Protein AF-0000000085018039 (afdb_homodimer)

Structure (mmCIF, N/CA/C/O backbone):
data_AF-0000000085018039-model_v1
#
loop_
_entity.id
_entity.type
_entity.pdbx_description
1 polymer 'Methanogen marker protein 4'
#
loop_
_atom_site.group_PDB
_atom_site.id
_atom_site.type_symbol
_atom_site.label_atom_id
_atom_site.label_alt_id
_atom_site.label_comp_id
_atom_site.label_asym_id
_atom_site.label_entity_id
_atom_site.label_seq_id
_atom_site.pdbx_PDB_ins_code
_atom_site.Cartn_x
_atom_site.Cartn_y
_atom_site.Cartn_z
_atom_site.occupancy
_atom_site.B_iso_or_equiv
_atom_site.auth_seq_id
_atom_site.auth_comp_id
_atom_site.auth_asym_id
_atom_site.auth_atom_id
_atom_site.pdbx_PDB_model_num
ATOM 1 N N . MET A 1 1 ? 9.281 30.797 15.281 1 95.12 1 MET A N 1
ATOM 2 C CA . MET A 1 1 ? 9.75 29.75 16.188 1 95.12 1 MET A CA 1
ATOM 3 C C . MET A 1 1 ? 9.008 28.438 15.938 1 95.12 1 MET A C 1
ATOM 5 O O . MET A 1 1 ? 7.82 28.453 15.602 1 95.12 1 MET A O 1
ATOM 9 N N . ILE A 1 2 ? 9.703 27.281 16 1 97.25 2 ILE A N 1
ATOM 10 C CA . ILE A 1 2 ? 9.117 25.953 15.906 1 97.25 2 ILE A CA 1
ATOM 11 C C . ILE A 1 2 ? 9.094 25.297 17.281 1 97.25 2 ILE A C 1
ATOM 13 O O . ILE A 1 2 ? 10.078 25.359 18.031 1 97.25 2 ILE A O 1
ATOM 17 N N . ILE A 1 3 ? 7.973 24.719 17.641 1 98.06 3 ILE A N 1
ATOM 18 C CA . ILE A 1 3 ? 7.863 23.984 18.891 1 98.06 3 ILE A CA 1
ATOM 19 C C . ILE A 1 3 ? 7.867 22.484 18.625 1 98.06 3 ILE A C 1
ATOM 21 O O . ILE A 1 3 ? 7.117 22 17.766 1 98.06 3 ILE A O 1
ATOM 25 N N . ILE A 1 4 ? 8.711 21.703 19.297 1 97 4 ILE A N 1
ATOM 26 C CA . ILE A 1 4 ? 8.789 20.266 19.094 1 97 4 ILE A CA 1
ATOM 27 C C . ILE A 1 4 ? 8.57 19.531 20.422 1 97 4 ILE A C 1
ATOM 29 O O . ILE A 1 4 ? 9.227 19.859 21.422 1 97 4 ILE A O 1
ATOM 33 N N . GLY A 1 5 ? 7.672 18.609 20.406 1 96.5 5 GLY A N 1
ATOM 34 C CA . GLY A 1 5 ? 7.492 17.75 21.578 1 96.5 5 GLY A CA 1
ATOM 35 C C . GLY A 1 5 ? 8.586 16.719 21.734 1 96.5 5 GLY A C 1
ATOM 36 O O . GLY A 1 5 ? 9.055 16.141 20.75 1 96.5 5 GLY A O 1
ATOM 37 N N . TYR A 1 6 ? 8.953 16.484 22.953 1 94.12 6 TYR A N 1
ATOM 38 C CA . TYR A 1 6 ? 10.062 15.57 23.188 1 94.12 6 TYR A CA 1
ATOM 39 C C . TYR A 1 6 ? 9.852 14.789 24.484 1 94.12 6 TYR A C 1
ATOM 41 O O . TYR A 1 6 ? 9.617 15.375 25.547 1 94.12 6 TYR A O 1
ATOM 49 N N . ARG A 1 7 ? 9.883 13.484 24.328 1 90.19 7 ARG A N 1
ATOM 50 C CA . ARG A 1 7 ? 9.914 12.633 25.516 1 90.19 7 ARG A CA 1
ATOM 51 C C . ARG A 1 7 ? 10.805 11.414 25.297 1 90.19 7 ARG A C 1
ATOM 53 O O . ARG A 1 7 ? 10.312 10.289 25.188 1 90.19 7 ARG A O 1
ATOM 60 N N . GLY A 1 8 ? 12.125 11.539 25.266 1 82.44 8 GLY A N 1
ATOM 61 C CA . GLY A 1 8 ? 13.102 10.461 25.406 1 82.44 8 GLY A CA 1
ATOM 62 C C . GLY A 1 8 ? 13.648 9.984 24.062 1 82.44 8 GLY A C 1
ATOM 63 O O . GLY A 1 8 ? 14.492 9.094 24.016 1 82.44 8 GLY A O 1
ATOM 64 N N . ASN A 1 9 ? 13.297 10.383 22.922 1 84.62 9 ASN A N 1
ATOM 65 C CA . ASN A 1 9 ? 13.852 9.93 21.656 1 84.62 9 ASN A CA 1
ATOM 66 C C . ASN A 1 9 ? 15.008 10.82 21.203 1 84.62 9 ASN A C 1
ATOM 68 O O . ASN A 1 9 ? 14.805 11.977 20.844 1 84.62 9 ASN A O 1
ATOM 72 N N . GLU A 1 10 ? 16.188 10.195 21.125 1 90.94 10 GLU A N 1
ATOM 73 C CA . GLU A 1 10 ? 17.406 10.938 20.797 1 90.94 10 GLU A CA 1
ATOM 74 C C . GLU A 1 10 ? 17.328 11.516 19.391 1 90.94 10 GLU A C 1
ATOM 76 O O . GLU A 1 10 ? 17.953 12.531 19.094 1 90.94 10 GLU A O 1
ATOM 81 N N . GLU A 1 11 ? 16.531 10.953 18.578 1 92.06 11 GLU A N 1
ATOM 82 C CA . GLU A 1 11 ? 16.406 11.414 17.203 1 92.06 11 GLU A CA 1
ATOM 83 C C . GLU A 1 11 ? 15.766 12.805 17.141 1 92.06 11 GLU A C 1
ATOM 85 O O . GLU A 1 11 ? 16.078 13.602 16.266 1 92.06 11 GLU A O 1
ATOM 90 N N . VAL A 1 12 ? 14.914 13.078 18.078 1 93.75 12 VAL A N 1
ATOM 91 C CA . VAL A 1 12 ? 14.281 14.391 18.156 1 93.75 12 VAL A CA 1
ATOM 92 C C . VAL A 1 12 ? 15.32 15.453 18.516 1 93.75 12 VAL A C 1
ATOM 9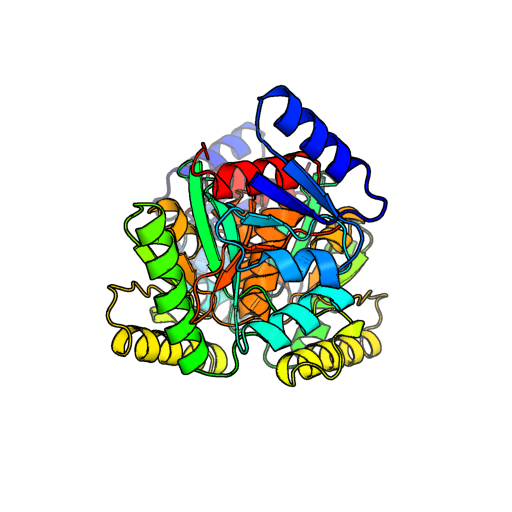4 O O . VAL A 1 12 ? 15.336 16.531 17.938 1 93.75 12 VAL A O 1
ATOM 97 N N . LEU A 1 13 ? 16.156 15.117 19.391 1 94.25 13 LEU A N 1
ATOM 98 C CA . LEU A 1 13 ? 17.188 16.047 19.828 1 94.25 13 LEU A CA 1
ATOM 99 C C . LEU A 1 13 ? 18.188 16.312 18.719 1 94.25 13 LEU A C 1
ATOM 101 O O . LEU A 1 13 ? 18.688 17.438 18.578 1 94.25 13 LEU A O 1
ATOM 105 N N . LYS A 1 14 ? 18.469 15.273 18.031 1 95.94 14 LYS A N 1
ATOM 106 C CA . LYS A 1 14 ? 19.344 15.445 16.875 1 95.94 14 LYS A CA 1
ATOM 107 C C . LYS A 1 14 ? 18.766 16.453 15.883 1 95.94 14 LYS A C 1
ATOM 109 O O . LYS A 1 14 ? 19.484 17.328 15.391 1 95.94 14 LYS A O 1
ATOM 114 N N . ALA A 1 15 ? 17.531 16.344 15.578 1 95.19 15 ALA A N 1
ATOM 115 C CA . ALA A 1 15 ? 16.859 17.297 14.695 1 95.19 15 ALA A CA 1
ATOM 116 C C . ALA A 1 15 ? 16.891 18.703 15.281 1 95.19 15 ALA A C 1
ATOM 118 O O . ALA A 1 15 ? 17.156 19.672 14.57 1 95.19 15 ALA A O 1
ATOM 119 N N . TYR A 1 16 ? 16.625 18.781 16.578 1 95.81 16 TYR A N 1
ATOM 120 C CA . TYR A 1 16 ? 16.625 20.047 17.297 1 95.81 16 TYR A CA 1
ATOM 121 C C . TYR A 1 16 ? 17.969 20.75 17.172 1 95.81 16 TYR A C 1
ATOM 123 O O . TYR A 1 16 ? 18.031 21.938 16.844 1 95.81 16 TYR A O 1
ATOM 131 N N . GLU A 1 17 ? 19 20.031 17.375 1 97 17 GLU A N 1
ATOM 132 C CA . GLU A 1 17 ? 20.359 20.578 17.312 1 97 17 GLU A CA 1
ATOM 133 C C . GLU A 1 17 ? 20.703 21.031 15.898 1 97 17 GLU A C 1
ATOM 135 O O . GLU A 1 17 ? 21.328 22.094 15.711 1 97 17 GLU A O 1
ATOM 140 N N . LYS A 1 18 ? 20.328 20.25 14.969 1 96.56 18 LYS A N 1
ATOM 141 C CA . LYS A 1 18 ? 20.594 20.609 13.578 1 96.56 18 LYS A CA 1
ATOM 142 C C . LYS A 1 18 ? 19.875 21.891 13.18 1 96.56 18 LYS A C 1
ATOM 144 O O . LYS A 1 18 ? 20.438 22.734 12.477 1 96.56 18 LYS A O 1
ATOM 149 N N . LEU A 1 19 ? 18.688 22.016 13.609 1 96.5 19 LEU A N 1
ATOM 150 C CA . LEU A 1 19 ? 17.906 23.219 13.312 1 96.5 19 LEU A CA 1
ATOM 151 C C . LEU A 1 19 ? 18.516 24.438 13.977 1 96.5 19 LEU A C 1
ATOM 153 O O . LEU A 1 19 ? 18.625 25.5 13.352 1 96.5 19 LEU A O 1
ATOM 157 N N . LYS A 1 20 ? 18.906 24.312 15.164 1 96.5 20 LYS A N 1
ATOM 158 C CA . LYS A 1 20 ? 19.547 25.391 15.891 1 96.5 20 LYS A CA 1
ATOM 159 C C . LYS A 1 20 ? 20.844 25.828 15.203 1 96.5 20 LYS A C 1
ATOM 161 O O . LYS A 1 20 ? 21.125 27.031 15.102 1 96.5 20 LYS A O 1
ATOM 166 N N . GLU A 1 21 ? 21.547 24.828 14.789 1 97.25 21 GLU A N 1
ATOM 167 C CA . GLU A 1 21 ? 22.797 25.109 14.078 1 97.25 21 GLU A CA 1
ATOM 168 C C . GLU A 1 21 ? 22.547 25.938 12.828 1 97.25 21 GLU A C 1
ATOM 170 O O . GLU A 1 21 ? 23.406 26.719 12.414 1 97.25 21 GLU A O 1
ATOM 175 N N . GLU A 1 22 ? 21.453 25.844 12.305 1 96.06 22 GLU A N 1
ATOM 176 C CA . GLU A 1 22 ? 21.094 26.562 11.086 1 96.06 22 GLU A CA 1
ATOM 177 C C . GLU A 1 22 ? 20.469 27.922 11.406 1 96.06 22 GLU A C 1
ATOM 179 O O . GLU A 1 22 ? 20.016 28.625 10.5 1 96.06 22 GLU A O 1
ATOM 184 N N . GLY A 1 23 ? 20.344 28.203 12.688 1 95.88 23 GLY A N 1
ATOM 185 C CA . GLY A 1 23 ? 19.844 29.5 13.102 1 95.88 23 GLY A CA 1
ATOM 186 C C . GLY A 1 23 ? 18.328 29.547 13.211 1 95.88 23 GLY A C 1
ATOM 187 O O . GLY A 1 23 ? 17.734 30.625 13.289 1 95.88 23 GLY A O 1
ATOM 188 N N . ILE A 1 24 ? 17.719 28.406 13.172 1 95.19 24 ILE A N 1
ATOM 189 C CA . ILE A 1 24 ? 16.266 28.344 13.297 1 95.19 24 ILE A CA 1
ATOM 190 C C . ILE A 1 24 ? 15.875 28.344 14.773 1 95.19 24 ILE A C 1
ATOM 192 O O . ILE A 1 24 ? 16.469 27.641 15.586 1 95.19 24 ILE A O 1
ATOM 196 N N . GLU A 1 25 ? 14.961 29.234 15.102 1 96.81 25 GLU A N 1
ATOM 197 C CA . GLU A 1 25 ? 14.453 29.281 16.469 1 96.81 25 GLU A CA 1
ATOM 198 C C . GLU A 1 25 ? 13.547 28.078 16.75 1 96.81 25 GLU A C 1
ATOM 200 O O . GLU A 1 25 ? 12.469 27.969 16.172 1 96.81 25 GLU A O 1
ATOM 205 N N . VAL A 1 26 ? 13.969 27.203 17.656 1 97.38 26 VAL A N 1
ATOM 206 C CA . VAL A 1 26 ? 13.227 25.984 17.984 1 97.38 26 VAL A CA 1
ATOM 207 C C . VAL A 1 26 ? 13.172 25.797 19.5 1 97.38 26 VAL A C 1
ATOM 209 O O . VAL A 1 26 ? 14.148 26.094 20.188 1 97.38 26 VAL A O 1
ATOM 212 N N . LYS A 1 27 ? 12.078 25.391 19.984 1 97.31 27 LYS A N 1
ATOM 213 C CA . LYS A 1 27 ? 11.867 25.125 21.406 1 97.31 27 LYS A CA 1
ATOM 214 C C . LYS A 1 27 ? 11.359 23.703 21.641 1 97.31 27 LYS A C 1
ATOM 216 O O . LYS A 1 27 ? 10.484 23.234 20.906 1 97.31 27 LYS A O 1
ATOM 221 N N . ILE A 1 28 ? 11.891 23.031 22.625 1 97 28 ILE A N 1
ATOM 222 C CA . ILE A 1 28 ? 11.461 21.688 23.016 1 97 28 ILE A CA 1
ATOM 223 C C . ILE A 1 28 ? 10.492 21.781 24.188 1 97 28 ILE A C 1
ATOM 225 O O . ILE A 1 28 ? 10.703 22.562 25.109 1 97 28 ILE A O 1
ATOM 229 N N . VAL A 1 29 ? 9.477 21.062 24.109 1 97.25 29 VAL A N 1
ATOM 230 C CA . VAL A 1 29 ? 8.531 20.969 25.203 1 97.25 29 VAL A CA 1
ATOM 231 C C . VAL A 1 29 ? 8.258 19.516 25.547 1 97.25 29 VAL A C 1
ATOM 233 O O . VAL A 1 29 ? 8.242 18.656 24.656 1 97.25 29 VAL A O 1
ATOM 236 N N . LYS A 1 30 ? 7.969 19.188 26.828 1 96.06 30 LYS A N 1
ATOM 237 C CA . LYS A 1 30 ? 7.824 17.797 27.25 1 96.06 30 LYS A CA 1
ATOM 238 C C . LYS A 1 30 ? 6.375 17.5 27.625 1 96.06 30 LYS A C 1
ATOM 240 O O . LYS A 1 30 ? 6.008 16.328 27.797 1 96.06 30 LYS A O 1
ATOM 245 N N . ASP A 1 31 ? 5.637 18.516 27.75 1 96.5 31 ASP A N 1
ATOM 246 C CA . ASP A 1 31 ? 4.254 18.359 28.188 1 96.5 31 ASP A CA 1
ATOM 247 C C . ASP A 1 31 ? 3.287 18.547 27.016 1 96.5 31 ASP A C 1
ATOM 249 O O . ASP A 1 31 ? 3.297 19.594 26.344 1 96.5 31 ASP A O 1
ATOM 253 N N . PRO A 1 32 ? 2.402 17.562 26.781 1 96.81 32 PRO A N 1
ATOM 254 C CA . PRO A 1 32 ? 1.424 17.672 25.703 1 96.81 32 PRO A CA 1
ATOM 255 C C . PRO A 1 32 ? 0.566 18.922 25.797 1 96.81 32 PRO A C 1
ATOM 257 O O . PRO A 1 32 ? 0.29 19.562 24.781 1 96.81 32 PRO A O 1
ATOM 260 N N . GLU A 1 33 ? 0.142 19.266 27 1 96.94 33 GLU A N 1
ATOM 261 C CA . GLU A 1 33 ? -0.678 20.469 27.188 1 96.94 33 GLU A CA 1
ATOM 262 C C . GLU A 1 33 ? 0.085 21.719 26.781 1 96.94 33 GLU A C 1
ATOM 264 O O . GLU A 1 33 ? -0.479 22.625 26.172 1 96.94 33 GLU A O 1
ATOM 269 N N . GLU A 1 34 ? 1.275 21.734 27.188 1 97.25 34 GLU A N 1
ATOM 270 C CA . GLU A 1 34 ? 2.102 22.875 26.797 1 97.25 34 GLU A CA 1
ATOM 271 C C . GLU A 1 34 ? 2.277 22.938 25.281 1 97.25 34 GLU A C 1
ATOM 273 O O . GLU A 1 34 ? 2.18 24 24.688 1 97.25 34 GLU A O 1
ATOM 278 N N . LEU A 1 35 ? 2.576 21.797 24.672 1 97.38 35 LEU A N 1
ATOM 279 C CA . LEU A 1 35 ? 2.727 21.734 23.219 1 97.38 35 LEU A CA 1
ATOM 280 C C . LEU A 1 35 ? 1.511 22.328 22.516 1 97.38 35 LEU A C 1
ATOM 282 O O . LEU A 1 35 ? 1.651 23.203 21.641 1 97.38 35 LEU A O 1
ATOM 286 N N . ILE A 1 36 ? 0.356 21.906 22.984 1 96.31 36 ILE A N 1
ATOM 287 C CA . ILE A 1 36 ? -0.902 22.266 22.344 1 96.31 36 ILE A CA 1
ATOM 288 C C . ILE A 1 36 ? -1.205 23.75 22.609 1 96.31 36 ILE A C 1
ATOM 290 O O . ILE A 1 36 ? -1.873 24.406 21.797 1 96.31 36 ILE A O 1
ATOM 294 N N . SER A 1 37 ? -0.701 24.281 23.688 1 96.12 37 SER A N 1
ATOM 295 C CA . SER A 1 37 ? -0.934 25.688 24.031 1 96.12 37 SER A CA 1
ATOM 296 C C . SER A 1 37 ? -0.316 26.609 23 1 96.12 37 SER A C 1
ATOM 298 O O . SER A 1 37 ? -0.691 27.781 22.906 1 96.12 37 SER A O 1
ATOM 300 N N . TYR A 1 38 ? 0.601 26.078 22.156 1 96.44 38 TYR A N 1
ATOM 301 C CA . TYR A 1 38 ? 1.286 26.906 21.172 1 96.44 38 TYR A CA 1
ATOM 302 C C . TYR A 1 38 ? 0.581 26.828 19.812 1 96.44 38 TYR A C 1
ATOM 304 O O . TYR A 1 38 ? 0.963 27.531 18.875 1 96.44 38 TYR A O 1
ATOM 312 N N . LEU A 1 39 ? -0.392 26.078 19.719 1 93.94 39 LEU A N 1
ATOM 313 C CA . LEU A 1 39 ? -1.03 25.766 18.453 1 93.94 39 LEU A CA 1
ATOM 314 C C . LEU A 1 39 ? -1.514 27.031 17.75 1 93.94 39 LEU A C 1
ATOM 316 O O . LEU A 1 39 ? -1.434 27.141 16.531 1 93.94 39 LEU A O 1
ATOM 320 N N . PHE A 1 40 ? -1.983 28.016 18.547 1 91.56 40 PHE A N 1
ATOM 321 C CA . PHE A 1 40 ? -2.568 29.203 17.953 1 91.56 40 PHE A CA 1
ATOM 322 C C . PHE A 1 40 ? -1.733 30.438 18.281 1 91.56 40 PHE A C 1
ATOM 324 O O . PHE A 1 40 ? -2.205 31.578 18.156 1 91.56 40 PHE A O 1
ATOM 331 N N . ASP A 1 41 ? -0.604 30.141 18.766 1 93.75 41 ASP A N 1
ATOM 332 C CA . ASP A 1 41 ? 0.312 31.234 19.062 1 93.75 41 ASP A CA 1
ATOM 333 C C . ASP A 1 41 ? 0.845 31.859 17.766 1 93.75 41 ASP A C 1
ATOM 335 O O . ASP A 1 41 ? 1.521 31.188 16.984 1 93.75 41 ASP A O 1
ATOM 339 N N . LYS A 1 42 ? 0.652 33.125 17.594 1 91.31 42 LYS A N 1
ATOM 340 C CA . LYS A 1 42 ? 0.998 33.812 16.359 1 91.31 42 LYS A CA 1
ATOM 341 C C . LYS A 1 42 ? 2.512 33.906 16.188 1 91.31 42 LYS A C 1
ATOM 343 O O . LYS A 1 42 ? 3.002 34.188 15.086 1 91.31 42 LYS A O 1
ATOM 348 N N . ASP A 1 43 ? 3.242 33.812 17.234 1 93.81 43 ASP A N 1
ATOM 349 C CA . ASP A 1 43 ? 4.699 33.906 17.188 1 93.81 43 ASP A CA 1
ATOM 350 C C . ASP A 1 43 ? 5.324 32.531 16.859 1 93.81 43 ASP A C 1
ATOM 352 O O . ASP A 1 43 ? 6.539 32.438 16.688 1 93.81 43 ASP A O 1
ATOM 356 N N . VAL A 1 44 ? 4.48 31.562 16.781 1 96.31 44 VAL A N 1
ATOM 357 C CA . VAL A 1 44 ? 4.941 30.203 16.5 1 96.31 44 VAL A CA 1
ATOM 358 C C . VAL A 1 44 ? 4.613 29.844 15.062 1 96.31 44 VAL A C 1
ATOM 360 O O . VAL A 1 44 ? 3.463 29.953 14.633 1 96.31 44 VAL A O 1
ATOM 363 N N . LYS A 1 45 ? 5.633 29.406 14.32 1 94.19 45 LYS A N 1
ATOM 364 C CA . LYS A 1 45 ? 5.469 29.062 12.906 1 94.19 45 LYS A CA 1
ATOM 365 C C . LYS A 1 45 ? 4.836 27.672 12.758 1 94.19 45 LYS A C 1
ATOM 367 O O . LYS A 1 45 ? 4.195 27.391 11.742 1 94.19 45 LYS A O 1
ATOM 372 N N . GLY A 1 46 ? 5.062 26.828 13.797 1 95.94 46 GLY A N 1
ATOM 373 C CA . GLY A 1 46 ? 4.469 25.516 13.742 1 95.94 46 GLY A CA 1
ATOM 374 C C . GLY A 1 46 ? 4.781 24.656 14.961 1 95.94 46 GLY A C 1
ATOM 375 O O . GLY A 1 46 ? 5.68 24.984 15.734 1 95.94 46 GLY A O 1
ATOM 376 N N . VAL A 1 47 ? 3.979 23.688 15.109 1 97 47 VAL A N 1
ATOM 377 C CA . VAL A 1 47 ? 4.086 22.75 16.234 1 97 47 VAL A CA 1
ATOM 378 C C . VAL A 1 47 ? 4.273 21.328 15.695 1 97 47 VAL A C 1
ATOM 380 O O . VAL A 1 47 ? 3.586 20.922 14.766 1 97 47 VAL A O 1
ATOM 383 N N . ILE A 1 48 ? 5.238 20.594 16.203 1 96.75 48 ILE A N 1
ATOM 384 C CA . ILE A 1 48 ? 5.535 19.219 15.836 1 96.75 48 ILE A CA 1
ATOM 385 C C . ILE A 1 48 ? 5.379 18.312 17.062 1 96.75 48 ILE A C 1
ATOM 387 O O . ILE A 1 48 ? 5.926 18.594 18.125 1 96.75 48 ILE A O 1
ATOM 391 N N . ARG A 1 49 ? 4.637 17.25 16.891 1 95.25 49 ARG A N 1
ATOM 392 C CA . ARG A 1 49 ? 4.387 16.375 18.031 1 95.25 49 ARG A CA 1
ATOM 393 C C . ARG A 1 49 ? 5.691 15.859 18.625 1 95.25 49 ARG A C 1
ATOM 395 O O . ARG A 1 49 ? 5.824 15.734 19.844 1 95.25 49 ARG A O 1
ATOM 402 N N . GLY A 1 50 ? 6.66 15.508 17.672 1 93.31 50 GLY A N 1
ATOM 403 C CA . GLY A 1 50 ? 7.91 14.906 18.109 1 93.31 50 GLY A CA 1
ATOM 404 C C . GLY A 1 50 ? 7.727 13.508 18.688 1 93.31 50 GLY A C 1
ATOM 405 O O . GLY A 1 50 ? 7.105 12.656 18.047 1 93.31 50 GLY A O 1
ATOM 406 N N . SER A 1 51 ? 8.273 13.266 19.859 1 92.06 51 SER A N 1
ATOM 407 C CA . SER A 1 51 ? 8.227 11.922 20.422 1 92.06 51 SER A CA 1
ATOM 408 C C . SER A 1 51 ? 7.184 11.844 21.547 1 92.06 51 SER A C 1
ATOM 410 O O . SER A 1 51 ? 7.172 10.883 22.312 1 92.06 51 SER A O 1
ATOM 412 N N . LEU A 1 52 ? 6.34 12.891 21.656 1 93.81 52 LEU A N 1
ATOM 413 C CA . LEU A 1 52 ? 5.25 12.805 22.625 1 93.81 52 LEU A CA 1
ATOM 414 C C . LEU A 1 52 ? 4.234 11.75 22.203 1 93.81 52 LEU A C 1
ATOM 416 O O . LEU A 1 52 ? 3.992 11.555 21.016 1 93.81 52 LEU A O 1
ATOM 420 N N . PRO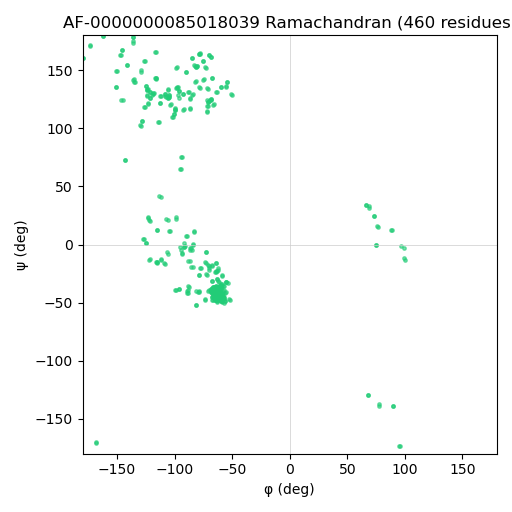 A 1 53 ? 3.662 11.031 23.109 1 89.31 53 PRO A N 1
ATOM 421 C CA . PRO A 1 53 ? 2.703 9.984 22.75 1 89.31 53 PRO A CA 1
ATOM 422 C C . PRO A 1 53 ? 1.451 10.531 22.078 1 89.31 53 PRO A C 1
ATOM 424 O O . PRO A 1 53 ? 0.824 11.461 22.594 1 89.31 53 PRO A O 1
ATOM 427 N N . SER A 1 54 ? 1.115 9.906 20.969 1 88.56 54 SER A N 1
ATOM 428 C CA . SER A 1 54 ? -0.088 10.297 20.234 1 88.56 54 SER A CA 1
ATOM 429 C C . SER A 1 54 ? -1.332 10.156 21.109 1 88.56 54 SER A C 1
ATOM 431 O O . SER A 1 54 ? -2.275 10.938 20.984 1 88.56 54 SER A O 1
ATOM 433 N N . SER A 1 55 ? -1.363 9.203 21.969 1 86.75 55 SER A N 1
ATOM 434 C CA . SER A 1 55 ? -2.502 8.906 22.844 1 86.75 55 SER A CA 1
ATOM 435 C C . SER A 1 55 ? -2.789 10.062 23.781 1 86.75 55 SER A C 1
ATOM 437 O O . SER A 1 55 ? -3.904 10.188 24.297 1 86.75 55 SER A O 1
ATOM 439 N N . GLU A 1 56 ? -1.798 10.898 24 1 92.5 56 GLU A N 1
ATOM 440 C CA . GLU A 1 56 ? -1.979 12.047 24.875 1 92.5 56 GLU A CA 1
ATOM 441 C C . GLU A 1 56 ? -2.254 13.32 24.062 1 92.5 56 GLU A C 1
ATOM 443 O O . GLU A 1 56 ? -3.074 14.148 24.469 1 92.5 56 GLU A O 1
ATOM 448 N N . VAL A 1 57 ? -1.579 13.453 22.969 1 94.31 57 VAL A N 1
ATOM 449 C CA . VAL A 1 57 ? -1.602 14.703 22.203 1 94.31 57 VAL A CA 1
ATOM 450 C C . VAL A 1 57 ? -2.885 14.781 21.391 1 94.31 57 VAL A C 1
ATOM 452 O O . VAL A 1 57 ? -3.545 15.82 21.359 1 94.31 57 VAL A O 1
ATOM 455 N N . ILE A 1 58 ? -3.318 13.695 20.797 1 90.62 58 ILE A N 1
ATOM 456 C CA . ILE A 1 58 ? -4.402 13.68 19.828 1 90.62 58 ILE A CA 1
ATOM 457 C C . ILE A 1 58 ? -5.715 14.062 20.5 1 90.62 58 ILE A C 1
ATOM 459 O O .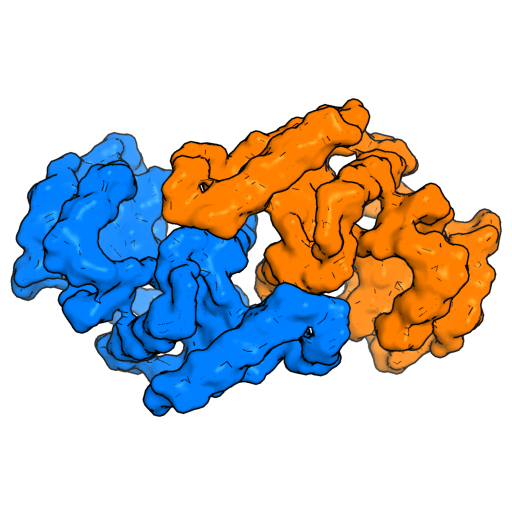 ILE A 1 58 ? -6.469 14.891 19.984 1 90.62 58 ILE A O 1
ATOM 463 N N . PRO A 1 59 ? -6.023 13.523 21.688 1 91.69 59 PRO A N 1
ATOM 464 C CA . PRO A 1 59 ? -7.25 13.945 22.375 1 91.69 59 PRO A CA 1
ATOM 465 C C . PRO A 1 59 ? -7.273 15.445 22.672 1 91.69 59 PRO A C 1
ATOM 467 O O . PRO A 1 59 ? -8.32 16.078 22.562 1 91.69 59 PRO A O 1
ATOM 470 N N . LEU A 1 60 ? -6.156 16.031 23.016 1 95.06 60 LEU A N 1
ATOM 471 C CA . LEU A 1 60 ? -6.07 17.453 23.281 1 95.06 60 LEU A CA 1
ATOM 472 C C . LEU A 1 60 ? -6.316 18.266 22 1 95.06 60 LEU A C 1
ATOM 474 O O . LEU A 1 60 ? -6.973 19.312 22.047 1 95.06 60 LEU A O 1
ATOM 478 N N . LEU A 1 61 ? -5.754 17.766 20.891 1 94.94 61 LEU A N 1
ATOM 479 C CA . LEU A 1 61 ? -5.98 18.406 19.594 1 94.94 61 LEU A CA 1
ATOM 480 C C . LEU A 1 61 ? -7.465 18.406 19.234 1 94.94 61 LEU A C 1
ATOM 482 O O . LEU A 1 61 ? -7.996 19.406 18.766 1 94.94 61 LEU A O 1
ATOM 486 N N . ARG A 1 62 ? -8.078 17.312 19.5 1 92.69 62 ARG A N 1
ATOM 487 C CA . ARG A 1 62 ? -9.492 17.188 19.188 1 92.69 62 ARG A CA 1
ATOM 488 C C . ARG A 1 62 ? -10.328 18.141 20.031 1 92.69 62 ARG A C 1
ATOM 490 O O . ARG A 1 62 ? -11.32 18.703 19.547 1 92.69 62 ARG A O 1
ATOM 497 N N . GLU A 1 63 ? -9.953 18.234 21.234 1 93.75 63 GLU A N 1
ATOM 498 C CA . GLU A 1 63 ? -10.641 19.172 22.125 1 93.75 63 GLU A CA 1
ATOM 499 C C . GLU A 1 63 ? -10.531 20.609 21.609 1 93.75 63 GLU A C 1
ATOM 501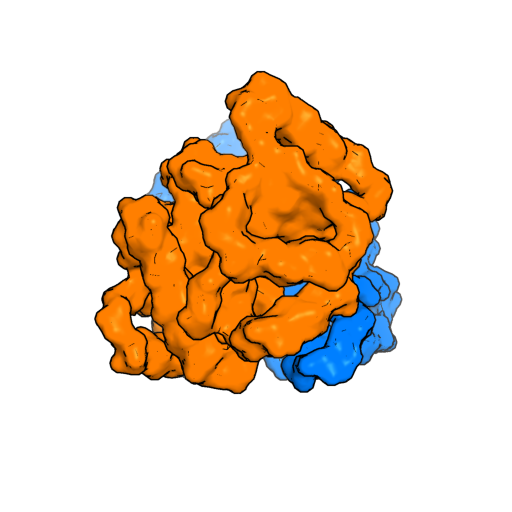 O O . GLU A 1 63 ? -11.484 21.375 21.719 1 93.75 63 GLU A O 1
ATOM 506 N N . ARG A 1 64 ? -9.43 20.891 21.047 1 92.44 64 ARG A N 1
ATOM 507 C CA . ARG A 1 64 ? -9.141 22.266 20.656 1 92.44 64 ARG A CA 1
ATOM 508 C C . ARG A 1 64 ? -9.664 22.547 19.25 1 92.44 64 ARG A C 1
ATOM 510 O O . ARG A 1 64 ? -10.125 23.656 18.969 1 92.44 64 ARG A O 1
ATOM 517 N N . LEU A 1 65 ? -9.609 21.562 18.328 1 93.88 65 LEU A N 1
ATOM 518 C CA . LEU A 1 65 ? -9.859 21.812 16.922 1 93.88 65 LEU A CA 1
ATOM 519 C C . LEU A 1 65 ? -11.195 21.203 16.484 1 93.88 65 LEU A C 1
ATOM 521 O O . LEU A 1 65 ? -11.742 21.562 15.445 1 93.88 65 LEU A O 1
ATOM 525 N N . GLY A 1 66 ? -11.68 20.328 17.312 1 93.5 66 GLY A N 1
ATOM 526 C CA . GLY A 1 66 ? -12.789 19.516 16.844 1 93.5 66 GLY A CA 1
ATOM 527 C C . GLY A 1 66 ? -12.352 18.391 15.914 1 93.5 66 GLY A C 1
ATOM 528 O O . GLY A 1 66 ? -11.375 17.703 16.188 1 93.5 66 GLY A O 1
ATOM 529 N N . LYS A 1 67 ? -13.148 18.25 14.883 1 93.38 67 LYS A N 1
ATOM 530 C CA . LYS A 1 67 ? -12.852 17.172 13.945 1 93.38 67 LYS A CA 1
ATOM 531 C C . LYS A 1 67 ? -11.727 17.562 13 1 93.38 67 LYS A C 1
ATOM 533 O O . LYS A 1 67 ? -11.695 18.688 12.492 1 93.38 67 LYS A O 1
ATOM 538 N N . PHE A 1 68 ? -10.828 16.672 12.805 1 96.19 68 PHE A N 1
ATOM 539 C CA . PHE A 1 68 ? -9.773 16.859 11.82 1 96.19 68 PHE A CA 1
ATOM 540 C C . PHE A 1 68 ? -9.359 15.539 11.203 1 96.19 68 PHE A C 1
ATOM 542 O O . PHE A 1 68 ? -9.773 14.477 11.664 1 96.19 68 PHE A O 1
ATOM 549 N N . TYR A 1 69 ? -8.703 15.641 10.125 1 96.69 69 TYR A N 1
ATOM 550 C CA . TYR A 1 69 ? -8.078 14.516 9.438 1 96.69 69 TYR A CA 1
ATOM 551 C C . TYR A 1 69 ? -6.562 14.68 9.391 1 96.69 69 TYR A C 1
ATOM 553 O O . TYR A 1 69 ? -6.035 15.734 9.758 1 96.69 69 TYR A O 1
ATOM 561 N N . ARG A 1 70 ? -5.945 13.641 9.086 1 95.75 70 ARG A N 1
ATOM 562 C CA . ARG A 1 70 ? -4.5 13.719 8.891 1 95.75 70 ARG A CA 1
ATOM 563 C C . ARG A 1 70 ? -4.117 13.398 7.453 1 95.75 70 ARG A C 1
ATOM 565 O O . ARG A 1 70 ? -4.746 12.555 6.809 1 95.75 70 ARG A O 1
ATOM 572 N N . ALA A 1 71 ? -3.168 14.07 6.957 1 97.75 71 ALA A N 1
ATOM 573 C CA . ALA A 1 71 ? -2.566 13.789 5.656 1 97.75 71 ALA A CA 1
ATOM 574 C C . ALA A 1 71 ? -1.055 13.617 5.777 1 97.75 71 ALA A C 1
ATOM 576 O O . ALA A 1 71 ? -0.351 14.531 6.215 1 97.75 71 ALA A O 1
ATOM 577 N N . SER A 1 72 ? -0.591 12.461 5.43 1 97.5 72 SER A N 1
ATOM 578 C CA . SER A 1 72 ? 0.851 12.234 5.402 1 97.5 72 SER A CA 1
ATOM 579 C C . SER A 1 72 ? 1.505 12.977 4.246 1 97.5 72 SER A C 1
ATOM 581 O O . SER A 1 72 ? 0.975 13 3.133 1 97.5 72 SER A O 1
ATOM 583 N N . ILE A 1 73 ? 2.586 13.633 4.527 1 97 73 ILE A N 1
ATOM 584 C CA . ILE A 1 73 ? 3.367 14.297 3.492 1 97 73 ILE A CA 1
ATOM 585 C C . ILE A 1 73 ? 4.562 13.43 3.107 1 97 73 ILE A C 1
ATOM 587 O O . ILE A 1 73 ? 5.438 13.164 3.936 1 97 73 ILE A O 1
ATOM 591 N N . LEU A 1 74 ? 4.594 12.984 1.844 1 97.06 74 LEU A N 1
ATOM 592 C CA . LEU A 1 74 ? 5.656 12.117 1.353 1 97.06 74 LEU A CA 1
ATOM 593 C C . LEU A 1 74 ? 6.301 12.703 0.1 1 97.06 74 LEU A C 1
ATOM 595 O O . LEU A 1 74 ? 5.699 13.531 -0.585 1 97.06 74 LEU A O 1
ATOM 599 N N . LYS A 1 75 ? 7.477 12.266 -0.123 1 96.69 75 LYS A N 1
ATOM 600 C CA . LYS A 1 75 ? 8.148 12.609 -1.372 1 96.69 75 LYS A CA 1
ATOM 601 C C . LYS A 1 75 ? 7.789 11.633 -2.482 1 96.69 75 LYS A C 1
ATOM 603 O O . LYS A 1 75 ? 7.867 10.414 -2.293 1 96.69 75 LYS A O 1
ATOM 608 N N . ASN A 1 76 ? 7.324 12.172 -3.549 1 98.25 76 ASN A N 1
ATOM 609 C CA . ASN A 1 76 ? 6.984 11.383 -4.727 1 98.25 76 ASN A CA 1
ATOM 610 C C . ASN A 1 76 ? 8.227 10.75 -5.352 1 98.25 76 ASN A C 1
ATOM 612 O O . ASN A 1 76 ? 9.156 11.461 -5.746 1 98.25 76 ASN A O 1
ATOM 616 N N . PRO A 1 77 ? 8.242 9.461 -5.434 1 98 77 PRO A N 1
ATOM 617 C CA . PRO A 1 77 ? 9.477 8.828 -5.906 1 98 77 PRO A CA 1
ATOM 618 C C . PRO A 1 77 ? 9.695 9.016 -7.402 1 98 77 PRO A C 1
ATOM 620 O O . PRO A 1 77 ? 10.805 8.797 -7.898 1 98 77 PRO A O 1
ATOM 623 N N . PHE A 1 78 ? 8.688 9.414 -8.164 1 98.12 78 PHE A N 1
ATOM 624 C CA . PHE A 1 78 ? 8.812 9.617 -9.602 1 98.12 78 PHE A CA 1
ATOM 625 C C . PHE A 1 78 ? 9.25 11.047 -9.906 1 98.12 78 PHE A C 1
ATOM 627 O O . PHE A 1 78 ? 10.062 11.273 -10.805 1 98.12 78 PHE A O 1
ATOM 634 N N . THR A 1 79 ? 8.719 12.086 -9.172 1 97.75 79 THR A N 1
ATOM 635 C CA . THR A 1 79 ? 8.891 13.477 -9.562 1 97.75 79 THR A CA 1
ATOM 636 C C . THR A 1 79 ? 9.719 14.234 -8.523 1 97.75 79 THR A C 1
ATOM 638 O O . THR A 1 79 ? 10.172 15.352 -8.773 1 97.75 79 THR A O 1
ATOM 641 N N . LYS A 1 80 ? 9.867 13.664 -7.352 1 96.25 80 LYS A N 1
ATOM 642 C CA . LYS A 1 80 ? 10.633 14.219 -6.234 1 96.25 80 LYS A CA 1
ATOM 643 C C . LYS A 1 80 ? 9.875 15.359 -5.566 1 96.25 80 LYS A C 1
ATOM 645 O O . LYS A 1 80 ? 10.344 15.922 -4.57 1 96.25 80 LYS A O 1
ATOM 650 N N . ASN A 1 81 ? 8.703 15.68 -6.07 1 97 81 ASN A N 1
ATOM 651 C CA . ASN A 1 81 ? 7.84 16.641 -5.398 1 97 81 ASN A CA 1
ATOM 652 C C . ASN A 1 81 ? 7.109 16.016 -4.219 1 97 81 ASN A C 1
ATOM 654 O O . ASN A 1 81 ? 7.086 14.789 -4.078 1 97 81 ASN A O 1
ATOM 658 N N . ILE A 1 82 ? 6.582 16.828 -3.373 1 96.62 82 ILE A N 1
ATOM 659 C CA . ILE A 1 82 ? 5.824 16.297 -2.246 1 96.62 82 ILE A CA 1
ATOM 660 C C . ILE A 1 82 ? 4.398 15.969 -2.688 1 96.62 82 ILE A C 1
ATOM 662 O O . ILE A 1 82 ? 3.889 16.562 -3.645 1 96.62 82 ILE A O 1
ATOM 666 N N . PHE A 1 83 ? 3.793 15.055 -2.016 1 98.5 83 PHE A N 1
ATOM 667 C CA . PHE A 1 83 ? 2.355 14.836 -2.143 1 98.5 83 PHE A CA 1
ATOM 668 C C . PHE A 1 83 ? 1.737 14.5 -0.791 1 98.5 83 PHE A C 1
ATOM 670 O O . PHE A 1 83 ? 2.436 14.07 0.129 1 98.5 83 PHE A O 1
ATOM 677 N N . LEU A 1 84 ? 0.451 14.789 -0.663 1 98.69 84 LEU A N 1
ATOM 678 C CA . LEU A 1 84 ? -0.359 14.461 0.505 1 98.69 84 LEU A CA 1
ATOM 679 C C . LEU A 1 84 ? -1.121 13.156 0.291 1 98.69 84 LEU A C 1
ATOM 681 O O . LEU A 1 84 ? -1.666 12.922 -0.79 1 98.69 84 LEU A O 1
ATOM 685 N N . LEU A 1 85 ? -1.055 12.297 1.248 1 98.94 85 LEU A N 1
ATOM 686 C CA . LEU A 1 85 ? -1.875 11.094 1.297 1 98.94 85 LEU A CA 1
ATOM 687 C C . LEU A 1 85 ? -2.871 11.156 2.451 1 98.94 85 LEU A C 1
ATOM 689 O O . LEU A 1 85 ? -2.477 11.336 3.605 1 98.94 85 LEU A O 1
ATOM 693 N N . SER A 1 86 ? -4.121 11.055 2.18 1 98.81 86 SER A N 1
ATOM 694 C CA . SER A 1 86 ? -5.172 11.078 3.191 1 98.81 86 SER A CA 1
ATOM 695 C C . SER A 1 86 ? -6.383 10.266 2.752 1 98.81 86 SER A C 1
ATOM 697 O O . SER A 1 86 ? -6.68 10.18 1.558 1 98.81 86 SER A O 1
ATOM 699 N N . PRO A 1 87 ? -7.16 9.641 3.662 1 98.25 87 PRO A N 1
ATOM 700 C CA . PRO A 1 87 ? -6.859 9.539 5.094 1 98.25 87 PRO A CA 1
ATOM 701 C C . PRO A 1 87 ? -5.762 8.523 5.395 1 98.25 87 PRO A C 1
ATOM 703 O O . PRO A 1 87 ? -5.484 7.645 4.57 1 98.25 87 PRO A O 1
ATOM 706 N N . VAL A 1 88 ? -5.145 8.703 6.555 1 96.75 88 VAL A N 1
ATOM 707 C CA . VAL A 1 88 ? -4.148 7.719 6.965 1 96.75 88 VAL A CA 1
ATOM 708 C C . VAL A 1 88 ? -4.539 7.113 8.312 1 96.75 88 VAL A C 1
ATOM 710 O O . VAL A 1 88 ? -3.982 6.094 8.727 1 96.75 88 VAL A O 1
ATOM 713 N N . GLY A 1 89 ? -5.473 7.703 8.977 1 94.06 89 GLY A N 1
ATOM 714 C CA . GLY A 1 89 ? -6.062 7.07 10.141 1 94.06 89 GLY A CA 1
ATOM 715 C C . GLY A 1 89 ? -7.137 6.059 9.789 1 94.06 89 GLY A C 1
ATOM 716 O O . GLY A 1 89 ? -7.996 6.324 8.945 1 94.06 89 GLY A O 1
ATOM 717 N N . ILE A 1 90 ? -7.195 4.98 10.445 1 95.75 90 ILE A N 1
ATOM 718 C CA . ILE A 1 90 ? -8.023 3.84 10.062 1 95.75 90 ILE A CA 1
ATOM 719 C C . ILE A 1 90 ? -9.492 4.18 10.258 1 95.75 90 ILE A C 1
ATOM 721 O O . ILE A 1 90 ? -10.375 3.545 9.664 1 95.75 90 ILE A O 1
ATOM 725 N N . ASP A 1 91 ? -9.797 5.188 11.039 1 93.75 91 ASP A N 1
ATOM 726 C CA . ASP A 1 91 ? -11.172 5.508 11.383 1 93.75 91 ASP A CA 1
ATOM 727 C C . ASP A 1 91 ? -11.531 6.93 10.961 1 93.75 91 ASP A C 1
ATOM 729 O O . ASP A 1 91 ? -12.492 7.512 11.469 1 93.75 91 ASP A O 1
ATOM 733 N N . GLU A 1 92 ? -10.812 7.531 10.047 1 93.81 92 GLU A N 1
ATOM 734 C CA . GLU A 1 92 ? -10.922 8.953 9.75 1 93.81 92 GLU A CA 1
ATOM 735 C C . GLU A 1 92 ? -12.023 9.219 8.727 1 93.81 92 GLU A C 1
ATOM 737 O O . GLU A 1 92 ? -12.438 10.367 8.539 1 93.81 92 GLU A O 1
ATOM 742 N N . VAL A 1 93 ? -12.508 8.172 8.055 1 95 93 VAL A N 1
ATOM 743 C CA . VAL A 1 93 ? -13.555 8.375 7.051 1 95 93 VAL A CA 1
ATOM 744 C C . VAL A 1 93 ? -14.766 7.516 7.395 1 95 93 VAL A C 1
ATOM 746 O O . VAL A 1 93 ? -14.672 6.285 7.449 1 95 93 VAL A O 1
ATOM 749 N N . LYS A 1 94 ? -15.891 8.117 7.578 1 91.19 94 LYS A N 1
ATOM 750 C CA . LYS A 1 94 ? -17.141 7.422 7.875 1 91.19 94 LYS A CA 1
ATOM 751 C C . LYS A 1 94 ? -18.156 7.613 6.75 1 91.19 94 LYS A C 1
ATOM 753 O O . LYS A 1 94 ? -19.141 6.883 6.672 1 91.19 94 LYS A O 1
ATOM 758 N N . GLY A 1 95 ? -17.938 8.531 5.891 1 91.56 95 GLY A N 1
ATOM 759 C CA . GLY A 1 95 ? -18.859 8.82 4.805 1 91.56 95 GLY A CA 1
ATOM 760 C C . GLY A 1 95 ? -18.281 9.75 3.758 1 91.56 95 GLY A C 1
ATOM 761 O O . GLY A 1 95 ? -17.094 10.102 3.812 1 91.56 95 GLY A O 1
ATOM 762 N N . LEU A 1 96 ? -19.141 10.164 2.887 1 96.5 96 LEU A N 1
ATOM 763 C CA . LEU A 1 96 ? -18.75 10.977 1.743 1 96.5 96 LEU A CA 1
ATOM 764 C C . LEU A 1 96 ? -18.234 12.344 2.195 1 96.5 96 LEU A C 1
ATOM 766 O O . LEU A 1 96 ? -17.297 12.883 1.612 1 96.5 96 LEU A O 1
ATOM 770 N N . GLU A 1 97 ? -18.891 12.82 3.236 1 97.31 97 GLU A N 1
ATOM 771 C CA . GLU A 1 97 ? -18.562 14.164 3.711 1 97.31 97 GLU A CA 1
ATOM 772 C C . GLU A 1 97 ? -17.109 14.242 4.184 1 97.31 97 GLU A C 1
ATOM 774 O O . GLU A 1 97 ? -16.453 15.273 4.004 1 97.31 97 GLU A O 1
ATOM 779 N N . ASP A 1 98 ? -16.656 13.219 4.785 1 98 98 ASP A N 1
ATOM 780 C CA . ASP A 1 98 ? -15.273 13.203 5.262 1 98 98 ASP A CA 1
ATOM 781 C C . ASP A 1 98 ? -14.297 13.328 4.098 1 98 98 ASP A C 1
ATOM 783 O O . ASP A 1 98 ? -13.305 14.055 4.191 1 98 98 ASP A O 1
ATOM 787 N N . LYS A 1 99 ? -14.555 12.656 2.988 1 98.44 99 LYS A N 1
ATOM 788 C CA . LYS A 1 99 ? -13.672 12.734 1.826 1 98.44 99 LYS A CA 1
ATOM 789 C C . LYS A 1 99 ? -13.727 14.125 1.193 1 98.44 99 LYS A C 1
ATOM 791 O O . LYS A 1 99 ? -12.703 14.641 0.732 1 98.44 99 LYS A O 1
ATOM 796 N N . ILE A 1 100 ? -14.914 14.68 1.174 1 98.62 100 ILE A N 1
ATOM 797 C CA . ILE A 1 100 ? -15.078 16.031 0.658 1 98.62 100 ILE A CA 1
ATOM 798 C C . ILE A 1 100 ? -14.258 17.016 1.494 1 98.62 100 ILE A C 1
ATOM 800 O O . ILE A 1 100 ? -13.547 17.859 0.95 1 98.62 100 ILE A O 1
ATOM 804 N N . ASN A 1 101 ? -14.336 16.875 2.781 1 98.19 101 ASN A N 1
ATOM 805 C CA . ASN A 1 101 ? -13.57 17.734 3.68 1 98.19 101 ASN A CA 1
ATOM 806 C C . ASN A 1 101 ? -12.07 17.547 3.498 1 98.19 101 ASN A C 1
ATOM 808 O O . ASN A 1 101 ? -11.312 18.516 3.486 1 98.19 101 ASN A O 1
ATOM 812 N N . ILE A 1 102 ? -11.633 16.328 3.355 1 98.56 102 ILE A N 1
ATOM 813 C CA . ILE A 1 102 ? -10.219 16.031 3.143 1 98.56 102 ILE A CA 1
ATOM 814 C C . ILE A 1 102 ? -9.727 16.75 1.889 1 98.56 102 ILE A C 1
ATOM 816 O O . ILE A 1 102 ? -8.656 17.359 1.896 1 98.56 102 ILE A O 1
ATOM 820 N N . ILE A 1 103 ? -10.531 16.672 0.84 1 98.75 103 ILE A N 1
ATOM 821 C CA . ILE A 1 103 ? -10.164 17.312 -0.416 1 98.75 103 ILE A CA 1
ATOM 822 C C . ILE A 1 103 ? -10.094 18.828 -0.217 1 98.75 103 ILE A C 1
ATOM 824 O O . ILE A 1 103 ? -9.094 19.469 -0.575 1 98.75 103 ILE A O 1
ATOM 828 N N . ASN A 1 104 ? -11.102 19.391 0.397 1 98.31 104 ASN A N 1
ATOM 829 C CA . ASN A 1 104 ? -11.164 20.844 0.573 1 98.31 104 ASN A CA 1
ATOM 830 C C . ASN A 1 104 ? -10.016 21.359 1.442 1 98.31 104 ASN A C 1
ATOM 832 O O . ASN A 1 104 ? -9.328 22.312 1.073 1 98.31 104 ASN A O 1
ATOM 836 N N . TYR A 1 105 ? -9.805 20.719 2.574 1 97.88 105 TYR A N 1
ATOM 837 C CA . TYR A 1 105 ? -8.773 21.156 3.506 1 97.88 105 TYR A CA 1
ATOM 838 C C . TYR A 1 105 ? -7.383 20.875 2.953 1 97.88 105 TYR A C 1
ATOM 840 O O . TYR A 1 105 ? -6.465 21.688 3.129 1 97.88 105 TYR A O 1
ATOM 848 N N . GLY A 1 106 ? -7.203 19.703 2.295 1 97.88 106 GLY A N 1
ATOM 849 C CA . GLY A 1 106 ? -5.922 19.391 1.688 1 97.88 106 GLY A CA 1
ATOM 850 C C . GLY A 1 106 ? -5.539 20.328 0.569 1 97.88 106 GLY A C 1
ATOM 851 O O . GLY A 1 106 ? -4.391 20.766 0.484 1 97.88 106 GLY A O 1
ATOM 852 N N . ALA A 1 107 ? -6.531 20.641 -0.278 1 98.25 107 ALA A N 1
ATOM 853 C CA . ALA A 1 107 ? -6.297 21.578 -1.37 1 98.25 107 ALA A CA 1
ATOM 854 C C . ALA A 1 107 ? -5.926 22.953 -0.835 1 98.25 107 ALA A C 1
ATOM 856 O O . ALA A 1 107 ? -4.988 23.594 -1.329 1 98.25 107 ALA A O 1
ATOM 857 N N . LYS A 1 108 ? -6.625 23.422 0.135 1 96.56 108 LYS A N 1
ATOM 858 C CA . LYS A 1 108 ? -6.34 24.719 0.746 1 96.56 108 LYS A CA 1
ATOM 859 C C . LYS A 1 108 ? -4.922 24.766 1.309 1 96.56 108 LYS A C 1
ATOM 861 O O . LYS A 1 108 ? -4.215 25.766 1.156 1 96.56 108 LYS A O 1
ATOM 866 N N . PHE A 1 109 ? -4.543 23.719 1.953 1 94.88 109 PHE A N 1
ATOM 867 C CA . PHE A 1 109 ? -3.193 23.641 2.498 1 94.88 109 PHE A CA 1
ATOM 868 C C . PHE A 1 109 ? -2.154 23.781 1.396 1 94.88 109 PHE A C 1
ATOM 870 O O . PHE A 1 109 ? -1.189 24.547 1.545 1 94.88 109 PHE A O 1
ATOM 877 N N . LEU A 1 110 ? -2.324 23 0.316 1 96.06 110 LEU A N 1
ATOM 878 C CA . LEU A 1 110 ? -1.393 23.078 -0.804 1 96.06 110 LEU A CA 1
ATOM 879 C C . LEU A 1 110 ? -1.338 24.5 -1.37 1 96.06 110 LEU A C 1
ATOM 881 O O . LEU A 1 110 ? -0.256 25.016 -1.665 1 96.06 110 LEU A O 1
ATOM 885 N N . GLU A 1 111 ? -2.471 25.125 -1.493 1 95.81 111 GLU A N 1
ATOM 886 C CA . GLU A 1 111 ? -2.533 26.484 -1.994 1 95.81 111 GLU A CA 1
ATOM 887 C C . GLU A 1 111 ? -1.76 27.438 -1.089 1 95.81 111 GLU A C 1
ATOM 889 O O . GLU A 1 111 ? -1.1 28.359 -1.571 1 95.81 111 GLU A O 1
ATOM 894 N N . GLU A 1 112 ? -1.865 27.219 0.184 1 91.62 112 GLU A N 1
ATOM 895 C CA . GLU A 1 112 ? -1.139 28.047 1.145 1 91.62 112 GLU A CA 1
ATOM 896 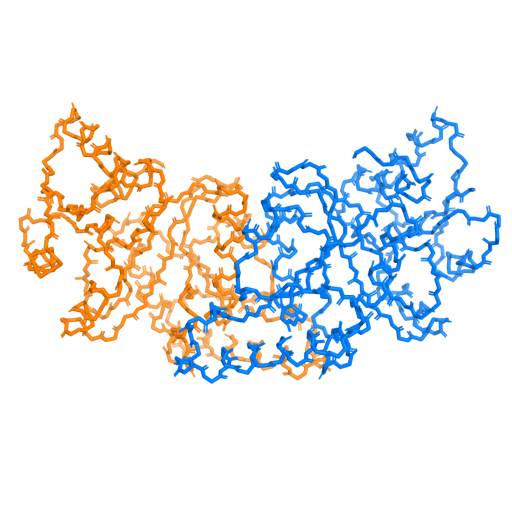C C . GLU A 1 112 ? 0.37 27.906 0.962 1 91.62 112 GLU A C 1
ATOM 898 O O . GLU A 1 112 ? 1.126 28.828 1.274 1 91.62 112 GLU A O 1
ATOM 903 N N . LEU A 1 113 ? 0.823 26.812 0.526 1 91.31 113 LEU A N 1
ATOM 904 C CA . LEU A 1 113 ? 2.23 26.578 0.216 1 91.31 113 LEU A CA 1
ATOM 905 C C . LEU A 1 113 ? 2.566 27.078 -1.185 1 91.31 113 LEU A C 1
ATOM 907 O O . LEU A 1 113 ? 3.686 26.891 -1.666 1 91.31 113 LEU A O 1
ATOM 911 N N . LYS A 1 114 ? 1.571 27.625 -1.885 1 94 114 LYS A N 1
ATOM 912 C CA . LYS A 1 114 ? 1.697 28.109 -3.254 1 94 114 LYS A CA 1
ATOM 913 C C . LYS A 1 114 ? 1.909 26.969 -4.234 1 94 114 LYS A C 1
ATOM 915 O O . LYS A 1 114 ? 2.648 27.094 -5.211 1 94 114 LYS A O 1
ATOM 920 N N . ILE A 1 115 ? 1.339 25.859 -3.906 1 95.88 115 ILE A N 1
ATOM 921 C CA . ILE A 1 115 ? 1.316 24.703 -4.793 1 95.88 115 ILE A CA 1
ATOM 922 C C . ILE A 1 115 ? -0.09 24.5 -5.359 1 95.88 115 ILE A C 1
ATOM 924 O O . ILE A 1 115 ? -1.071 24.516 -4.609 1 95.88 115 ILE A O 1
ATOM 928 N N . GLU A 1 116 ? -0.158 24.422 -6.664 1 97.69 116 GLU A N 1
ATOM 929 C CA . GLU A 1 116 ? -1.454 24.156 -7.277 1 97.69 116 GLU A CA 1
ATOM 930 C C . GLU A 1 116 ? -1.924 22.734 -6.957 1 97.69 116 GLU A C 1
ATOM 932 O O . GLU A 1 116 ? -1.215 21.766 -7.23 1 97.69 116 GLU A O 1
ATOM 937 N N . PRO A 1 117 ? -3.129 22.625 -6.398 1 98.5 117 PRO A N 1
ATOM 938 C CA . PRO A 1 117 ? -3.611 21.281 -6.086 1 98.5 117 PRO A CA 1
ATOM 939 C C . PRO A 1 117 ? -3.922 20.453 -7.332 1 98.5 117 PRO A C 1
ATOM 941 O O . PRO A 1 117 ? -4.613 20.922 -8.234 1 98.5 117 PRO A O 1
ATOM 944 N N . LYS A 1 118 ? -3.357 19.359 -7.457 1 98.81 118 LYS A N 1
ATOM 945 C CA . LYS A 1 118 ? -3.695 18.297 -8.398 1 98.81 118 LYS A CA 1
ATOM 946 C C . LYS A 1 118 ? -4.191 17.047 -7.664 1 98.81 118 LYS A C 1
ATOM 948 O O . LYS A 1 118 ? -3.396 16.297 -7.105 1 98.81 118 LYS A O 1
ATOM 953 N N . ILE A 1 119 ? -5.523 16.828 -7.723 1 98.94 119 ILE A N 1
ATOM 954 C CA . ILE A 1 119 ? -6.176 15.938 -6.766 1 98.94 119 ILE A CA 1
ATOM 955 C C . ILE A 1 119 ? -6.594 14.641 -7.457 1 98.94 119 ILE A C 1
ATOM 957 O O . ILE A 1 119 ? -7.211 14.68 -8.531 1 98.94 119 ILE A O 1
ATOM 961 N N . ALA A 1 120 ? -6.23 13.516 -6.875 1 98.88 120 ALA A N 1
ATOM 962 C CA . ALA A 1 120 ? -6.609 12.188 -7.355 1 98.88 120 ALA A CA 1
ATOM 963 C C . ALA A 1 120 ? -7.438 11.445 -6.309 1 98.88 120 ALA A C 1
ATOM 965 O O . ALA A 1 120 ? -7.055 11.383 -5.141 1 98.88 120 ALA A O 1
ATOM 966 N N . LEU A 1 121 ? -8.547 10.898 -6.707 1 98.69 121 LEU A N 1
ATOM 967 C CA . LEU A 1 121 ? -9.406 10.062 -5.871 1 98.69 121 LEU A CA 1
ATOM 968 C C . LEU A 1 121 ? -9.234 8.594 -6.223 1 98.69 121 LEU A C 1
ATOM 970 O O . LEU A 1 121 ? -9.469 8.188 -7.363 1 98.69 121 LEU A O 1
ATOM 974 N N . LEU A 1 122 ? -8.82 7.816 -5.223 1 98.75 122 LEU A N 1
ATOM 975 C CA . LEU A 1 122 ? -8.672 6.379 -5.426 1 98.75 122 LEU A CA 1
ATOM 976 C C . LEU A 1 122 ? -9.961 5.645 -5.098 1 98.75 122 LEU A C 1
ATOM 978 O O . LEU A 1 122 ? -10.711 6.062 -4.215 1 98.75 122 LEU A O 1
ATOM 982 N N . SER A 1 123 ? -10.195 4.574 -5.781 1 98.44 123 SER A N 1
ATOM 983 C CA . SER A 1 123 ? -11.234 3.594 -5.477 1 98.44 123 SER A CA 1
ATOM 984 C C . SER A 1 123 ? -10.703 2.168 -5.609 1 98.44 123 SER A C 1
ATOM 986 O O . SER A 1 123 ? -9.516 1.963 -5.848 1 98.44 123 SER A O 1
ATOM 988 N N . GLY A 1 124 ? -11.586 1.139 -5.316 1 97.38 124 GLY A N 1
ATOM 989 C CA . GLY A 1 124 ? -11.133 -0.219 -5.066 1 97.38 124 GLY A CA 1
ATOM 990 C C . GLY A 1 124 ? -10.906 -1.017 -6.336 1 97.38 124 GLY A C 1
ATOM 991 O O . GLY A 1 124 ? -10.672 -2.227 -6.285 1 97.38 124 GLY A O 1
ATOM 992 N N . GLY A 1 125 ? -10.891 -0.536 -7.512 1 96.44 125 GLY A N 1
ATOM 993 C CA . GLY A 1 125 ? -10.703 -1.152 -8.812 1 96.44 125 GLY A CA 1
ATOM 994 C C . GLY A 1 125 ? -10.602 -0.143 -9.945 1 96.44 125 GLY A C 1
ATOM 995 O O . GLY A 1 125 ? -10.703 1.064 -9.711 1 96.44 125 GLY A O 1
ATOM 996 N N . ARG A 1 126 ? -10.258 -0.667 -11.086 1 95.5 126 ARG A N 1
ATOM 997 C CA . ARG A 1 126 ? -10.352 0.185 -12.266 1 95.5 126 ARG A CA 1
ATOM 998 C C . ARG A 1 126 ? -11.805 0.49 -12.609 1 95.5 126 ARG A C 1
ATOM 1000 O O . ARG A 1 126 ? -12.719 -0.188 -12.133 1 95.5 126 ARG A O 1
ATOM 1007 N N . LEU A 1 127 ? -11.93 1.543 -13.398 1 96.5 127 LEU A N 1
ATOM 1008 C CA . LEU A 1 127 ? -13.289 1.922 -13.75 1 96.5 127 LEU A CA 1
ATOM 1009 C C . LEU A 1 127 ? -13.984 0.804 -14.523 1 96.5 127 LEU A C 1
ATOM 1011 O O . LEU A 1 127 ? -15.18 0.57 -14.352 1 96.5 127 LEU A O 1
ATOM 1015 N N . GLU A 1 128 ? -13.25 0.07 -15.281 1 93.94 128 GLU A N 1
ATOM 1016 C CA . GLU A 1 128 ? -13.797 -1.009 -16.094 1 93.94 128 GLU A CA 1
ATOM 1017 C C . GLU A 1 128 ? -14.195 -2.205 -15.242 1 93.94 128 GLU A C 1
ATOM 1019 O O . GLU A 1 128 ? -14.844 -3.137 -15.727 1 93.94 128 GLU A O 1
ATOM 1024 N N . ASP A 1 129 ? -13.891 -2.166 -13.961 1 94.06 129 ASP A N 1
ATOM 1025 C CA . ASP A 1 129 ? -14.188 -3.291 -13.078 1 94.06 129 ASP A CA 1
ATOM 1026 C C . ASP A 1 129 ? -15.609 -3.195 -12.523 1 94.06 129 ASP A C 1
ATOM 1028 O O . ASP A 1 129 ? -16.062 -4.082 -11.797 1 94.06 129 ASP A O 1
ATOM 1032 N N . LEU A 1 130 ? -16.328 -2.162 -12.836 1 95.44 130 LEU A N 1
ATOM 1033 C CA . LEU A 1 130 ? -17.719 -2.049 -12.422 1 95.44 130 LEU A CA 1
ATOM 1034 C C . LEU A 1 130 ? -18.5 -3.309 -12.781 1 95.44 130 LEU A C 1
ATOM 1036 O O . LEU A 1 130 ? -18.375 -3.824 -13.898 1 95.44 130 LEU A O 1
ATOM 1040 N N . GLY A 1 131 ? -19.203 -3.846 -11.805 1 94.25 131 GLY A N 1
ATOM 1041 C CA . GLY A 1 131 ? -20.016 -5.035 -12.031 1 94.25 131 GLY A CA 1
ATOM 1042 C C . GLY A 1 131 ? -19.328 -6.312 -11.562 1 94.25 131 GLY A C 1
ATOM 1043 O O . GLY A 1 131 ? -19.984 -7.348 -11.422 1 94.25 131 GLY A O 1
ATOM 1044 N N . ARG A 1 132 ? -18.016 -6.285 -11.234 1 88.88 132 ARG A N 1
ATOM 1045 C CA . ARG A 1 132 ? -17.25 -7.469 -10.867 1 88.88 132 ARG A CA 1
ATOM 1046 C C . ARG A 1 132 ? -17.484 -7.844 -9.406 1 88.88 132 ARG A C 1
ATOM 1048 O O . ARG A 1 132 ? -17.562 -9.031 -9.07 1 88.88 132 ARG A O 1
ATOM 1055 N N . ASP A 1 133 ? -17.547 -6.871 -8.562 1 93.94 133 ASP A N 1
ATOM 1056 C CA . ASP A 1 133 ? -17.609 -7.051 -7.117 1 93.94 133 ASP A CA 1
ATOM 1057 C C . ASP A 1 133 ? -18.359 -5.895 -6.457 1 93.94 133 ASP A C 1
ATOM 1059 O O . ASP A 1 133 ? -18.125 -4.73 -6.789 1 93.94 133 ASP A O 1
ATOM 1063 N N . GLU A 1 134 ? -19.203 -6.227 -5.559 1 95.94 134 GLU A N 1
ATOM 1064 C CA . GLU A 1 134 ? -20.062 -5.219 -4.934 1 95.94 134 GLU A CA 1
ATOM 1065 C C . GLU A 1 134 ? -19.234 -4.188 -4.176 1 95.94 134 GLU A C 1
ATOM 1067 O O . GLU A 1 134 ? -19.578 -3 -4.168 1 95.94 134 GLU A O 1
ATOM 1072 N N . ARG A 1 135 ? -18.266 -4.629 -3.441 1 95.5 135 ARG A N 1
ATOM 1073 C CA . ARG A 1 135 ? -17.422 -3.707 -2.682 1 95.5 135 ARG A CA 1
ATOM 1074 C C . ARG A 1 135 ? -16.688 -2.752 -3.607 1 95.5 135 ARG A C 1
ATOM 1076 O O . ARG A 1 135 ? -16.609 -1.551 -3.344 1 95.5 135 ARG A O 1
ATOM 1083 N N . VAL A 1 136 ? -16.172 -3.309 -4.656 1 97.69 136 VAL A N 1
ATOM 1084 C CA . VAL A 1 136 ? -15.461 -2.518 -5.66 1 97.69 136 VAL A CA 1
ATOM 1085 C C . VAL A 1 136 ? -16.422 -1.48 -6.258 1 97.69 136 VAL A C 1
ATOM 1087 O O . VAL A 1 136 ? -16.078 -0.296 -6.336 1 97.69 136 VAL A O 1
ATOM 1090 N N . ASP A 1 137 ? -17.609 -1.922 -6.605 1 98.06 137 ASP A N 1
ATOM 1091 C CA . ASP A 1 137 ? -18.609 -1.029 -7.168 1 98.06 137 ASP A CA 1
ATOM 1092 C C . ASP A 1 137 ? -18.906 0.138 -6.227 1 98.06 137 ASP A C 1
ATOM 1094 O O . ASP A 1 137 ? -18.984 1.288 -6.66 1 98.06 137 ASP A O 1
ATOM 1098 N N . ARG A 1 138 ? -19.062 -0.2 -5.008 1 97.44 138 ARG A N 1
ATOM 1099 C CA . ARG A 1 138 ? -19.391 0.815 -4.008 1 97.44 138 ARG A CA 1
ATOM 1100 C C . ARG A 1 138 ? -18.297 1.883 -3.941 1 97.44 138 ARG A C 1
ATOM 1102 O O . ARG A 1 138 ? -18.609 3.078 -3.9 1 97.44 138 ARG A O 1
ATOM 1109 N N . THR A 1 139 ? -17.078 1.499 -3.926 1 97.69 139 THR A N 1
ATOM 1110 C CA . THR A 1 139 ? -15.977 2.455 -3.816 1 97.69 139 THR A CA 1
ATOM 1111 C C . THR A 1 139 ? -15.898 3.34 -5.059 1 97.69 139 THR A C 1
ATOM 1113 O O . THR A 1 139 ? -15.602 4.531 -4.961 1 97.69 139 THR A O 1
ATOM 1116 N N . ILE A 1 140 ? -16.141 2.766 -6.23 1 98.31 140 ILE A N 1
ATOM 1117 C CA . ILE A 1 140 ? -16.109 3.521 -7.477 1 98.31 140 ILE A CA 1
ATOM 1118 C C . ILE A 1 140 ? -17.25 4.547 -7.488 1 98.31 140 ILE A C 1
ATOM 1120 O O . ILE A 1 140 ? -17.031 5.723 -7.789 1 98.31 140 ILE A O 1
ATOM 1124 N N . LYS A 1 141 ? -18.406 4.094 -7.105 1 98.25 141 LYS A N 1
ATOM 1125 C CA . LYS A 1 141 ? -19.562 4.98 -7.086 1 98.25 141 LYS A CA 1
ATOM 1126 C C . LYS A 1 141 ? -19.375 6.102 -6.066 1 98.25 141 LYS A C 1
ATOM 1128 O O . LYS A 1 141 ? -19.75 7.25 -6.324 1 98.25 141 LYS A O 1
ATOM 1133 N N . GLU A 1 142 ? -18.859 5.77 -4.965 1 98.06 142 GLU A N 1
ATOM 1134 C CA . GLU A 1 142 ? -18.578 6.77 -3.939 1 98.06 142 GLU A CA 1
ATOM 1135 C C . GLU A 1 142 ? -17.594 7.82 -4.441 1 98.06 142 GLU A C 1
ATOM 1137 O O . GLU A 1 142 ? -17.781 9.016 -4.211 1 98.06 142 GLU A O 1
ATOM 1142 N N . ALA A 1 143 ? -16.547 7.375 -5.078 1 98.44 143 ALA A N 1
ATOM 1143 C CA . ALA A 1 143 ? -15.555 8.305 -5.621 1 98.44 143 ALA A CA 1
ATOM 1144 C C . ALA A 1 143 ? -16.188 9.258 -6.629 1 98.44 143 ALA A C 1
ATOM 1146 O O . ALA A 1 143 ? -15.914 10.461 -6.613 1 98.44 143 ALA A O 1
ATOM 1147 N N . GLU A 1 144 ? -17.047 8.734 -7.457 1 98.25 144 GLU A N 1
ATOM 1148 C CA . GLU A 1 144 ? -17.719 9.562 -8.453 1 98.25 144 GLU A CA 1
ATOM 1149 C C . GLU A 1 144 ? -18.641 10.578 -7.781 1 98.25 144 GLU A C 1
ATOM 1151 O O . GLU A 1 144 ? -18.734 11.719 -8.234 1 98.25 144 GLU A O 1
ATOM 1156 N N . GLU A 1 145 ? -19.297 10.18 -6.777 1 98.44 145 GLU A N 1
ATOM 1157 C CA . GLU A 1 145 ? -20.188 11.086 -6.047 1 98.44 145 GLU A CA 1
ATOM 1158 C C . GLU A 1 145 ? -19.391 12.203 -5.383 1 98.44 145 GLU A C 1
ATOM 1160 O O . GLU A 1 145 ? -19.797 13.367 -5.418 1 98.44 145 GLU A O 1
ATOM 1165 N N . VAL A 1 146 ? -18.25 11.875 -4.746 1 98.56 146 VAL A N 1
ATOM 1166 C CA . VAL A 1 146 ? -17.375 12.867 -4.129 1 98.56 146 VAL A CA 1
ATOM 1167 C C . VAL A 1 146 ? -16.906 13.875 -5.18 1 98.56 146 VAL A C 1
ATOM 1169 O O . VAL A 1 146 ? -16.969 15.086 -4.961 1 98.56 146 VAL A O 1
ATOM 1172 N N . LYS A 1 147 ? -16.438 13.32 -6.305 1 98.25 147 LYS A N 1
ATOM 1173 C CA . LYS A 1 147 ? -15.938 14.141 -7.402 1 98.25 147 LYS A CA 1
ATOM 1174 C C . LYS A 1 147 ? -16.969 15.18 -7.836 1 98.25 147 LYS A C 1
ATOM 1176 O O . LYS A 1 147 ? -16.625 16.312 -8.141 1 98.25 147 LYS A O 1
ATOM 1181 N N . LYS A 1 148 ? -18.203 14.844 -7.75 1 97.69 148 LYS A N 1
ATOM 1182 C CA . LYS A 1 148 ? -19.297 15.727 -8.172 1 97.69 148 LYS A CA 1
ATOM 1183 C C . LYS A 1 148 ? -19.562 16.812 -7.125 1 97.69 148 LYS A C 1
ATOM 1185 O O . LYS A 1 148 ? -20.094 17.875 -7.445 1 97.69 148 LYS A O 1
ATOM 1190 N N . ARG A 1 149 ? -19.141 16.578 -5.988 1 97.81 149 ARG A N 1
ATOM 1191 C CA . ARG A 1 149 ? -19.609 17.438 -4.895 1 97.81 149 ARG A CA 1
ATOM 1192 C C . ARG A 1 149 ? -18.5 18.391 -4.445 1 97.81 149 ARG A C 1
ATOM 1194 O O . ARG A 1 149 ? -18.719 19.234 -3.572 1 97.81 149 ARG A O 1
ATOM 1201 N N . VAL A 1 150 ? -17.375 18.234 -4.945 1 97.75 150 VAL A N 1
ATOM 1202 C CA . VAL A 1 150 ? -16.281 19.109 -4.551 1 97.75 150 VAL A CA 1
ATOM 1203 C C . VAL A 1 150 ? -16.094 20.203 -5.594 1 97.75 150 VAL A C 1
ATOM 1205 O O . VAL A 1 150 ? -16.422 20.016 -6.766 1 97.75 150 VAL A O 1
ATOM 1208 N N . SER A 1 151 ? -15.586 21.391 -5.188 1 96.25 151 SER A N 1
ATOM 1209 C CA . SER A 1 151 ? -15.406 22.531 -6.078 1 96.25 151 SER A CA 1
ATOM 1210 C C . SER A 1 151 ? -14.086 22.438 -6.84 1 96.25 151 SER A C 1
ATOM 1212 O O . SER A 1 151 ? -13.914 23.078 -7.875 1 96.25 151 SER A O 1
ATOM 1214 N N . TYR A 1 152 ? -13.195 21.656 -6.336 1 97.88 152 TYR A N 1
ATOM 1215 C CA . TYR A 1 152 ? -11.898 21.484 -6.988 1 97.88 152 TYR A CA 1
ATOM 1216 C C . TYR A 1 152 ? -12 20.5 -8.141 1 97.88 152 TYR A C 1
ATOM 1218 O O . TYR A 1 152 ? -12.883 19.641 -8.164 1 97.88 152 TYR A O 1
ATOM 1226 N N . ILE A 1 153 ? -11.125 20.656 -9.094 1 97.31 153 ILE A N 1
ATOM 1227 C CA . ILE A 1 153 ? -11 19.656 -10.141 1 97.31 153 ILE A CA 1
ATOM 1228 C C . ILE A 1 153 ? -10.352 18.391 -9.57 1 97.31 153 ILE A C 1
ATOM 1230 O O . ILE A 1 153 ? -9.234 18.453 -9.047 1 97.31 153 ILE A O 1
ATOM 1234 N N . VAL A 1 154 ? -11.039 17.328 -9.617 1 98.44 154 VAL A N 1
ATOM 1235 C CA . VAL A 1 154 ? -10.586 16.062 -9.062 1 98.44 154 VAL A CA 1
ATOM 1236 C C . VAL A 1 154 ? -10.609 14.984 -10.156 1 98.44 154 VAL A C 1
ATOM 1238 O O . VAL A 1 154 ? -11.547 14.922 -10.953 1 98.44 154 VAL A O 1
ATOM 1241 N N . GLU A 1 155 ? -9.555 14.227 -10.258 1 98.69 155 GLU A N 1
ATOM 1242 C CA . GLU A 1 155 ? -9.492 13.109 -11.188 1 98.69 155 GLU A CA 1
ATOM 1243 C C . GLU A 1 155 ? -9.797 11.789 -10.492 1 98.69 155 GLU A C 1
ATOM 1245 O O . GLU A 1 155 ? -9.344 11.555 -9.367 1 98.69 155 GLU A O 1
ATOM 1250 N N . HIS A 1 156 ? -10.609 10.984 -11.094 1 98.75 156 HIS A N 1
ATOM 1251 C CA . HIS A 1 156 ? -10.898 9.633 -10.633 1 98.75 156 HIS A CA 1
ATOM 1252 C C . HIS A 1 156 ? -10.719 8.617 -11.75 1 98.75 156 HIS A C 1
ATOM 1254 O O . HIS A 1 156 ? -11.539 8.547 -12.672 1 98.75 156 HIS A O 1
ATOM 1260 N N . ARG A 1 157 ? -9.664 7.848 -11.68 1 98.31 157 ARG A N 1
ATOM 1261 C CA . ARG A 1 157 ? -9.352 6.828 -12.672 1 98.31 157 ARG A CA 1
ATOM 1262 C C . ARG A 1 157 ? -9.227 5.453 -12.023 1 98.31 157 ARG A C 1
ATOM 1264 O O . ARG A 1 157 ? -8.492 4.594 -12.508 1 98.31 157 ARG A O 1
ATOM 1271 N N . GLY A 1 158 ? -9.898 5.289 -10.805 1 98.38 158 GLY A N 1
ATOM 1272 C CA . GLY A 1 158 ? -9.883 3.996 -10.141 1 98.38 158 GLY A CA 1
ATOM 1273 C C . GLY A 1 158 ? -8.711 3.822 -9.195 1 98.38 158 GLY A C 1
ATOM 1274 O O . GLY A 1 158 ? -8.398 4.719 -8.406 1 98.38 158 GLY A O 1
ATOM 1275 N N . ILE A 1 159 ? -8.109 2.602 -9.227 1 98.44 159 ILE A N 1
ATOM 1276 C CA . ILE A 1 159 ? -7.191 2.18 -8.18 1 98.44 159 ILE A CA 1
ATOM 1277 C C . ILE A 1 159 ? -5.75 2.396 -8.633 1 98.44 159 ILE A C 1
ATOM 1279 O O . ILE A 1 159 ? -4.82 1.833 -8.047 1 98.44 159 ILE A O 1
ATOM 1283 N N . VAL A 1 160 ? -5.457 3.283 -9.602 1 98.12 160 VAL A N 1
ATOM 1284 C CA . VAL A 1 160 ? -4.188 3.373 -10.32 1 98.12 160 VAL A CA 1
ATOM 1285 C C . VAL A 1 160 ? -3.289 4.41 -9.648 1 98.12 160 VAL A C 1
ATOM 1287 O O . VAL A 1 160 ? -2.896 5.398 -10.281 1 98.12 160 VAL A O 1
ATOM 1290 N N . ILE A 1 161 ? -2.854 4.188 -8.398 1 98.81 161 ILE A N 1
ATOM 1291 C CA . ILE A 1 161 ? -2.08 5.133 -7.605 1 98.81 161 ILE A CA 1
ATOM 1292 C C . ILE A 1 161 ? -0.749 5.422 -8.297 1 98.81 161 ILE A C 1
ATOM 1294 O O . ILE A 1 161 ? -0.257 6.551 -8.266 1 98.81 161 ILE A O 1
ATOM 1298 N N . GLU A 1 162 ? -0.088 4.453 -8.93 1 98.19 162 GLU A N 1
ATOM 1299 C CA . GLU A 1 162 ? 1.193 4.66 -9.594 1 98.19 162 GLU A CA 1
ATOM 1300 C C . GLU A 1 162 ? 1.063 5.656 -10.742 1 98.19 162 GLU A C 1
ATOM 1302 O O . GLU A 1 162 ? 1.968 6.461 -10.984 1 98.19 162 GLU A O 1
ATOM 1307 N N . GLU A 1 163 ? -0.033 5.57 -11.43 1 98 163 GLU A N 1
ATOM 1308 C CA . GLU A 1 163 ? -0.247 6.5 -12.531 1 98 163 GLU A CA 1
ATOM 1309 C C . GLU A 1 163 ? -0.422 7.93 -12.023 1 98 163 GLU A C 1
ATOM 1311 O O . GLU A 1 163 ? 0.129 8.867 -12.602 1 98 163 GLU A O 1
ATOM 1316 N N . TYR A 1 164 ? -1.215 8.117 -11 1 98.75 164 TYR A N 1
ATOM 1317 C CA . TYR A 1 164 ? -1.404 9.438 -10.406 1 98.75 164 TYR A CA 1
ATOM 1318 C C . TYR A 1 164 ? -0.071 10.039 -9.984 1 98.75 164 TYR A C 1
ATOM 1320 O O . TYR A 1 164 ? 0.213 11.203 -10.281 1 98.75 164 TYR A O 1
ATOM 1328 N N . LEU A 1 165 ? 0.728 9.25 -9.266 1 98.81 165 LEU A N 1
ATOM 1329 C CA . LEU A 1 165 ? 1.997 9.758 -8.758 1 98.81 165 LEU A CA 1
ATOM 1330 C C . LEU A 1 165 ? 2.957 10.078 -9.898 1 98.81 165 LEU A C 1
ATOM 1332 O O . LEU A 1 165 ? 3.689 11.062 -9.844 1 98.81 165 LEU A O 1
ATOM 1336 N N . LYS A 1 166 ? 2.959 9.242 -10.945 1 98.56 166 LYS A N 1
ATOM 1337 C CA . LYS A 1 166 ? 3.775 9.523 -12.117 1 98.56 166 LYS A CA 1
ATOM 1338 C C . LYS A 1 166 ? 3.395 10.859 -12.75 1 98.56 166 LYS A C 1
ATOM 1340 O O . LYS A 1 166 ? 4.254 11.578 -13.273 1 98.56 166 LYS A O 1
ATOM 1345 N N . GLU A 1 167 ? 2.141 11.156 -12.711 1 98.69 167 GLU A N 1
ATOM 1346 C CA . GLU A 1 167 ? 1.628 12.391 -13.305 1 98.69 167 GLU A CA 1
ATOM 1347 C C . GLU A 1 167 ? 1.646 13.539 -12.305 1 98.69 167 GLU A C 1
ATOM 1349 O O . GLU A 1 167 ? 1.038 14.586 -12.539 1 98.69 167 GLU A O 1
ATOM 1354 N N . ASP A 1 168 ? 2.215 13.367 -11.148 1 98.56 168 ASP A N 1
ATOM 1355 C CA . ASP A 1 168 ? 2.557 14.375 -10.148 1 98.56 168 ASP A CA 1
ATOM 1356 C C . ASP A 1 168 ? 1.308 14.898 -9.438 1 98.56 168 ASP A C 1
ATOM 1358 O O . ASP A 1 168 ? 1.232 16.078 -9.086 1 98.56 168 ASP A O 1
ATOM 1362 N N . PHE A 1 169 ? 0.269 14.047 -9.453 1 98.88 169 PHE A N 1
ATOM 1363 C CA . PHE A 1 169 ? -0.813 14.391 -8.539 1 98.88 169 PHE A CA 1
ATOM 1364 C C . PHE A 1 169 ? -0.29 14.547 -7.113 1 98.88 169 PHE A C 1
ATOM 1366 O O . PHE A 1 169 ? 0.566 13.773 -6.676 1 98.88 169 PHE A O 1
ATOM 1373 N N . ASN A 1 170 ? -0.817 15.57 -6.418 1 98.75 170 ASN A N 1
ATOM 1374 C CA . ASN A 1 170 ? -0.139 15.938 -5.18 1 98.75 170 ASN A CA 1
ATOM 1375 C C . ASN A 1 170 ? -1.093 15.914 -3.99 1 98.75 170 ASN A C 1
ATOM 1377 O O . ASN A 1 170 ? -0.71 16.281 -2.875 1 98.75 170 ASN A O 1
ATOM 1381 N N . LEU A 1 171 ? -2.275 15.586 -4.145 1 98.94 171 LEU A N 1
ATOM 1382 C CA . LEU A 1 171 ? -3.236 15.18 -3.121 1 98.94 171 LEU A CA 1
ATOM 1383 C C . LEU A 1 171 ? -3.926 13.875 -3.508 1 98.94 171 LEU A C 1
ATOM 1385 O O . LEU A 1 171 ? -4.812 13.867 -4.363 1 98.94 171 LEU A O 1
ATOM 1389 N N . ILE A 1 172 ? -3.506 12.781 -2.906 1 98.94 172 ILE A N 1
ATOM 1390 C CA . ILE A 1 172 ? -4.043 11.453 -3.156 1 98.94 172 ILE A CA 1
AT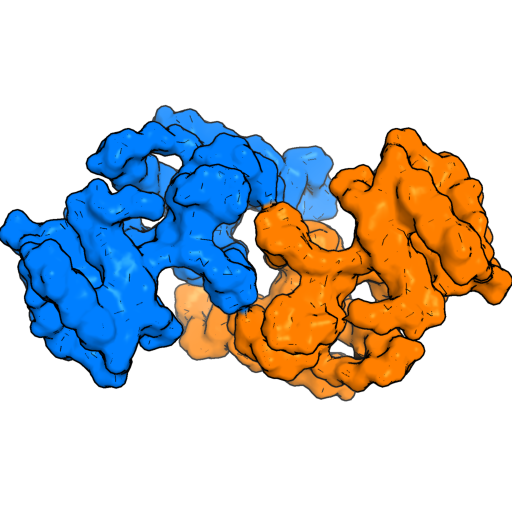OM 1391 C C . ILE A 1 172 ? -5.035 11.078 -2.057 1 98.94 172 ILE A C 1
ATOM 1393 O O . ILE A 1 172 ? -4.66 10.961 -0.888 1 98.94 172 ILE A O 1
ATOM 1397 N N . VAL A 1 173 ? -6.281 10.906 -2.412 1 98.94 173 VAL A N 1
ATOM 1398 C CA . VAL A 1 173 ? -7.316 10.531 -1.453 1 98.94 173 VAL A CA 1
ATOM 1399 C C . VAL A 1 173 ? -7.602 9.031 -1.559 1 98.94 173 VAL A C 1
ATOM 1401 O O . VAL A 1 173 ? -8.102 8.562 -2.58 1 98.94 173 VAL A O 1
ATOM 1404 N N . ALA A 1 174 ? -7.246 8.297 -0.535 1 98.75 174 ALA A N 1
ATOM 1405 C CA . ALA A 1 174 ? -7.457 6.855 -0.487 1 98.75 174 ALA A CA 1
ATOM 1406 C C . ALA A 1 174 ? -8.938 6.523 -0.348 1 98.75 174 ALA A C 1
ATOM 1408 O O . ALA A 1 174 ? -9.734 7.363 0.074 1 98.75 174 ALA A O 1
ATOM 1409 N N . PRO A 1 175 ? -9.352 5.289 -0.621 1 97.94 175 PRO A N 1
ATOM 1410 C CA . PRO A 1 175 ? -10.758 4.898 -0.539 1 97.94 175 PRO A CA 1
ATOM 1411 C C . PRO A 1 175 ? -11.312 4.984 0.881 1 97.94 175 PRO A C 1
ATOM 1413 O O . PRO A 1 175 ? -12.508 5.25 1.068 1 97.94 175 PRO A O 1
ATOM 1416 N N . ASP A 1 176 ? -10.547 4.688 1.84 1 97.56 176 ASP A N 1
ATOM 1417 C CA . ASP A 1 176 ? -10.898 4.715 3.256 1 97.56 176 ASP A CA 1
ATOM 1418 C C . ASP A 1 176 ? -9.648 4.738 4.133 1 97.56 176 ASP A C 1
ATOM 1420 O O . ASP A 1 176 ? -8.531 4.805 3.627 1 97.56 176 ASP A O 1
ATOM 1424 N N . GLY A 1 177 ? -9.898 4.77 5.449 1 97.38 177 GLY A N 1
ATOM 1425 C CA . GLY A 1 177 ? -8.789 4.887 6.383 1 97.38 177 GLY A CA 1
ATOM 1426 C C . GLY A 1 177 ? -7.887 3.67 6.395 1 97.38 177 GLY A C 1
ATOM 1427 O O . GLY A 1 177 ? -6.668 3.795 6.543 1 97.38 177 GLY A O 1
ATOM 1428 N N . ILE A 1 178 ? -8.445 2.484 6.25 1 97.94 178 ILE A N 1
ATOM 1429 C CA . ILE A 1 178 ? -7.664 1.252 6.25 1 97.94 178 ILE A CA 1
ATOM 1430 C C . ILE A 1 178 ? -6.738 1.225 5.039 1 97.94 178 ILE A C 1
ATOM 1432 O O . ILE A 1 178 ? -5.535 0.999 5.172 1 97.94 178 ILE A O 1
ATOM 1436 N N . SER A 1 179 ? -7.293 1.523 3.879 1 98.31 179 SER A N 1
ATOM 1437 C CA . SER A 1 179 ? -6.508 1.562 2.65 1 98.31 179 SER A CA 1
ATOM 1438 C C . SER A 1 179 ? -5.406 2.615 2.73 1 98.31 179 SER A C 1
ATOM 1440 O O . SER A 1 179 ? -4.262 2.355 2.348 1 98.31 179 SER A O 1
ATOM 1442 N N . GLY A 1 180 ? -5.801 3.748 3.205 1 98.5 180 GLY A N 1
ATOM 1443 C CA . GLY A 1 180 ? -4.82 4.816 3.328 1 98.5 180 GLY A CA 1
ATOM 1444 C C . GLY A 1 180 ? -3.662 4.461 4.246 1 98.5 180 GLY A C 1
ATOM 1445 O O . GLY A 1 180 ? -2.506 4.746 3.932 1 98.5 180 GLY A O 1
ATOM 1446 N N . ASN A 1 181 ? -3.965 3.85 5.375 1 97.38 181 ASN A N 1
ATOM 1447 C CA . ASN A 1 181 ? -2.93 3.424 6.312 1 97.38 181 ASN A CA 1
ATOM 1448 C C . ASN A 1 181 ? -2.012 2.375 5.691 1 97.38 181 ASN A C 1
ATOM 1450 O O . ASN A 1 181 ? -0.793 2.426 5.875 1 97.38 181 ASN A O 1
ATOM 1454 N N . LEU A 1 182 ? -2.582 1.466 4.961 1 98.62 182 LEU A N 1
ATOM 1455 C CA . LEU A 1 182 ? -1.782 0.435 4.309 1 98.62 182 LEU A CA 1
ATOM 1456 C C . LEU A 1 182 ? -0.875 1.043 3.242 1 98.62 182 LEU A C 1
ATOM 1458 O O . LEU A 1 182 ? 0.283 0.642 3.105 1 98.62 182 LEU A O 1
ATOM 1462 N N . ILE A 1 183 ? -1.46 1.975 2.465 1 98.81 183 ILE A N 1
ATOM 1463 C CA . ILE A 1 183 ? -0.648 2.67 1.472 1 98.81 183 ILE A CA 1
ATOM 1464 C C . ILE A 1 183 ? 0.521 3.369 2.16 1 98.81 183 ILE A C 1
ATOM 1466 O O . ILE A 1 183 ? 1.673 3.227 1.741 1 98.81 183 ILE A O 1
ATOM 1470 N N . PHE A 1 184 ? 0.26 4.059 3.236 1 98.31 184 PHE A N 1
ATOM 1471 C CA . PHE A 1 184 ? 1.292 4.773 3.982 1 98.31 184 PHE A CA 1
ATOM 1472 C C . PHE A 1 184 ? 2.363 3.809 4.48 1 98.31 184 PHE A C 1
ATOM 1474 O O . PHE A 1 184 ? 3.559 4.066 4.32 1 98.31 184 PHE A O 1
ATOM 1481 N N . ARG A 1 185 ? 1.989 2.727 5.09 1 97.81 185 ARG A N 1
ATOM 1482 C CA . ARG A 1 185 ? 2.922 1.758 5.656 1 97.81 185 ARG A CA 1
ATOM 1483 C C . ARG A 1 185 ? 3.818 1.164 4.574 1 97.81 185 ARG A C 1
ATOM 1485 O O . ARG A 1 185 ? 5.016 0.965 4.793 1 97.81 185 ARG A O 1
ATOM 1492 N N . CYS A 1 186 ? 3.225 0.889 3.4 1 98.69 186 CYS A N 1
ATOM 1493 C CA . CYS A 1 186 ? 4.008 0.338 2.301 1 98.69 186 CYS A CA 1
ATOM 1494 C C . CYS A 1 186 ? 5.008 1.361 1.778 1 98.69 186 CYS A C 1
ATOM 1496 O O . CYS A 1 186 ? 6.191 1.055 1.626 1 98.69 186 CYS A O 1
ATOM 1498 N N . LEU A 1 187 ? 4.543 2.588 1.539 1 98.38 187 LEU A N 1
ATOM 1499 C CA . LEU A 1 187 ? 5.391 3.604 0.926 1 98.38 187 LEU A CA 1
ATOM 1500 C C . LEU A 1 187 ? 6.422 4.125 1.921 1 98.38 187 LEU A C 1
ATOM 1502 O O . LEU A 1 187 ? 7.617 4.168 1.618 1 98.38 187 LEU A O 1
ATOM 1506 N N . ALA A 1 188 ? 5.973 4.441 3.096 1 95.75 188 ALA A N 1
ATOM 1507 C CA . ALA A 1 188 ? 6.832 5.137 4.051 1 95.75 188 ALA A CA 1
ATOM 1508 C C . ALA A 1 188 ? 7.625 4.145 4.898 1 95.75 188 ALA A C 1
ATOM 1510 O O . ALA A 1 188 ? 8.812 4.355 5.168 1 95.75 188 ALA A O 1
ATOM 1511 N N . LEU A 1 189 ? 6.992 3.078 5.336 1 95.19 189 LEU A N 1
ATOM 1512 C CA . LEU A 1 189 ? 7.633 2.238 6.344 1 95.19 189 LEU A CA 1
ATOM 1513 C C . LEU A 1 189 ? 8.344 1.058 5.691 1 95.19 189 LEU A C 1
ATOM 1515 O O . LEU A 1 189 ? 9.406 0.631 6.16 1 95.19 189 LEU A O 1
ATOM 1519 N N . VAL A 1 190 ? 7.762 0.478 4.656 1 98.12 190 VAL A N 1
ATOM 1520 C CA . VAL A 1 190 ? 8.398 -0.648 3.984 1 98.12 190 VAL A CA 1
ATOM 1521 C C . VAL A 1 190 ? 9.453 -0.135 3.008 1 98.12 190 VAL A C 1
ATOM 1523 O O . VAL A 1 190 ? 10.609 -0.57 3.045 1 98.12 190 VAL A O 1
ATOM 1526 N N . CYS A 1 191 ? 9.039 0.82 2.115 1 97.94 191 CYS A N 1
ATOM 1527 C CA . CYS A 1 191 ? 9.93 1.253 1.041 1 97.94 191 CYS A CA 1
ATOM 1528 C C . CYS A 1 191 ? 10.719 2.488 1.453 1 97.94 191 CYS A C 1
ATOM 1530 O O . CYS A 1 191 ? 11.57 2.967 0.697 1 97.94 191 CYS A O 1
ATOM 1532 N N . LYS A 1 192 ? 10.406 3.076 2.602 1 94.94 192 LYS A N 1
ATOM 1533 C CA . LYS A 1 192 ? 11.18 4.133 3.242 1 94.94 192 LYS A CA 1
ATOM 1534 C C . LYS A 1 192 ? 11.156 5.414 2.412 1 94.94 192 LYS A C 1
ATOM 1536 O O . LYS A 1 192 ? 12.172 6.102 2.293 1 94.94 192 LYS A O 1
ATOM 1541 N N . LEU A 1 193 ? 10 5.648 1.734 1 95.69 193 LEU A N 1
ATOM 1542 C CA . LEU A 1 193 ? 9.875 6.953 1.097 1 95.69 193 LEU A CA 1
ATOM 1543 C C . LEU A 1 193 ? 10.078 8.078 2.111 1 95.69 193 LEU A C 1
ATOM 1545 O O . LEU A 1 193 ? 9.594 7.988 3.242 1 95.69 193 LEU A O 1
ATOM 1549 N N . GLU A 1 194 ? 10.844 9.07 1.694 1 93.44 194 GLU A N 1
ATOM 1550 C CA . GLU A 1 194 ? 11.062 10.234 2.551 1 93.44 194 GLU A CA 1
ATOM 1551 C C . GLU A 1 194 ? 9.742 10.922 2.889 1 93.44 194 GLU A C 1
ATOM 1553 O O . GLU A 1 194 ? 8.875 11.07 2.027 1 93.44 194 GLU A O 1
ATOM 1558 N N . GLY A 1 195 ? 9.594 11.281 4.152 1 93.44 195 GLY A N 1
ATOM 1559 C CA . GLY A 1 195 ? 8.375 11.93 4.598 1 93.44 195 GLY A CA 1
ATOM 1560 C C . GLY A 1 195 ? 8.625 13.109 5.52 1 93.44 195 GLY A C 1
ATOM 1561 O O . GLY A 1 195 ? 9.766 13.352 5.922 1 93.44 195 GLY A O 1
ATOM 1562 N N . TYR A 1 196 ? 7.523 13.805 5.84 1 92.88 196 TYR A N 1
ATOM 1563 C CA . TYR A 1 196 ? 7.602 15.023 6.641 1 92.88 196 TYR A CA 1
ATOM 1564 C C . TYR A 1 196 ? 6.672 14.953 7.844 1 92.88 196 TYR A C 1
ATOM 1566 O O . TYR A 1 196 ? 6.539 15.922 8.594 1 92.88 196 TYR A O 1
ATOM 1574 N N . GLY A 1 197 ? 6.086 13.828 7.988 1 94 197 GLY A N 1
ATOM 1575 C CA . GLY A 1 197 ? 5.039 13.695 8.984 1 94 197 GLY A CA 1
ATOM 1576 C C . GLY A 1 197 ? 3.645 13.891 8.422 1 94 197 GLY A C 1
ATOM 1577 O O . GLY A 1 197 ? 3.459 13.883 7.199 1 94 197 GLY A O 1
ATOM 1578 N N . ALA A 1 198 ? 2.684 13.922 9.281 1 95.88 198 ALA A N 1
ATOM 1579 C CA . ALA A 1 198 ? 1.298 14.109 8.859 1 95.88 198 ALA A CA 1
ATOM 1580 C C . ALA A 1 198 ? 0.76 15.461 9.328 1 95.88 198 ALA A C 1
ATOM 1582 O O . ALA A 1 198 ? 0.869 15.797 10.508 1 95.88 198 ALA A O 1
ATOM 1583 N N . ILE A 1 199 ? 0.214 16.25 8.438 1 95.94 199 ILE A N 1
ATOM 1584 C CA . ILE A 1 199 ? -0.432 17.5 8.797 1 95.94 199 ILE A CA 1
ATOM 1585 C C . ILE A 1 199 ? -1.878 17.234 9.211 1 95.94 199 ILE A C 1
ATOM 1587 O O . ILE A 1 199 ? -2.455 16.219 8.852 1 95.94 199 ILE A O 1
ATOM 1591 N N . LEU A 1 200 ? -2.416 18.219 9.938 1 95.75 200 LEU A N 1
ATOM 1592 C CA . LEU A 1 200 ? -3.832 18.156 10.281 1 95.75 200 LEU A CA 1
ATOM 1593 C C . LEU A 1 200 ? -4.676 18.891 9.25 1 95.75 200 LEU A C 1
ATOM 1595 O O . LEU A 1 200 ? -4.309 19.984 8.805 1 95.75 200 LEU A O 1
ATOM 1599 N N . LEU A 1 201 ? -5.648 18.25 8.789 1 97 201 LEU A N 1
ATOM 1600 C CA . LEU A 1 201 ? -6.656 18.859 7.93 1 97 201 LEU A CA 1
ATOM 1601 C C . LEU A 1 201 ? -7.93 19.172 8.711 1 97 201 LEU A C 1
ATOM 1603 O O . LEU A 1 201 ? -8.641 18.25 9.125 1 97 201 LEU A O 1
ATOM 1607 N N . SER A 1 202 ? -8.18 20.406 8.922 1 95.75 202 SER A N 1
ATOM 1608 C CA . SER A 1 202 ? -9.328 20.844 9.711 1 95.75 202 SER A CA 1
ATOM 1609 C C . SER A 1 202 ? -9.891 22.156 9.18 1 95.75 202 SER A C 1
ATOM 1611 O O . SER A 1 202 ? -9.32 22.766 8.281 1 95.75 202 SER A O 1
ATOM 1613 N N . GLU A 1 203 ? -11.039 22.438 9.672 1 92.38 203 GLU A N 1
ATOM 1614 C CA . GLU A 1 203 ? -11.672 23.703 9.305 1 92.38 203 GLU A CA 1
ATOM 1615 C C . GLU A 1 203 ? -10.789 24.891 9.695 1 92.38 203 GLU A C 1
ATOM 1617 O O . GLU A 1 203 ? -10.617 25.812 8.906 1 92.38 203 GLU A O 1
ATOM 1622 N N . LYS A 1 204 ? -10.25 24.781 10.859 1 90.5 204 LYS A N 1
ATOM 1623 C CA . LYS A 1 204 ? -9.312 25.812 11.297 1 90.5 204 LYS A CA 1
ATOM 1624 C C . LYS A 1 204 ? -7.891 25.484 10.859 1 90.5 204 LYS A C 1
ATOM 1626 O O . LYS A 1 204 ? -7.414 24.359 11.055 1 90.5 204 LYS A O 1
ATOM 1631 N N . LYS A 1 205 ? -7.344 26.469 10.305 1 87.56 205 LYS A N 1
ATOM 1632 C CA . LYS A 1 205 ? -5.965 26.281 9.867 1 87.56 205 LYS A CA 1
ATOM 1633 C C . LYS A 1 205 ? -5.016 26.188 11.062 1 87.56 205 LYS A C 1
ATOM 1635 O O . LYS A 1 205 ? -5.047 27.031 11.953 1 87.56 205 LYS A O 1
ATOM 1640 N N . VAL A 1 206 ? -4.27 25.062 11.109 1 90.88 206 VAL A N 1
ATOM 1641 C CA . VAL A 1 206 ? -3.227 24.953 12.117 1 90.88 206 VAL A CA 1
ATOM 1642 C C . VAL A 1 206 ? -1.956 24.391 11.492 1 90.88 206 VAL A C 1
ATOM 1644 O O . VAL A 1 206 ? -2.021 23.547 10.594 1 90.88 206 VAL A O 1
ATOM 1647 N N . ASN A 1 207 ? -0.847 24.938 11.961 1 93.31 207 ASN A N 1
ATOM 1648 C CA . ASN A 1 207 ? 0.45 24.438 11.531 1 93.31 207 ASN A CA 1
ATOM 1649 C C . ASN A 1 207 ? 0.986 23.391 12.508 1 93.31 207 ASN A C 1
ATOM 1651 O O . ASN A 1 207 ? 1.852 23.688 13.328 1 93.31 207 ASN A O 1
ATOM 1655 N N . TYR A 1 208 ? 0.415 22.25 12.406 1 95.56 208 TYR A N 1
ATOM 1656 C CA . TYR A 1 208 ? 0.766 21.125 13.258 1 95.56 208 TYR A CA 1
ATOM 1657 C C . TYR A 1 208 ? 1.166 19.906 12.43 1 95.56 208 TYR A C 1
ATOM 1659 O O . TYR A 1 208 ? 0.479 19.562 11.469 1 95.56 208 TYR A O 1
ATOM 1667 N N . ILE A 1 209 ? 2.262 19.281 12.805 1 95.5 209 ILE A N 1
ATOM 1668 C CA . ILE A 1 209 ? 2.682 18.047 12.133 1 95.5 209 ILE A CA 1
ATOM 1669 C C . ILE A 1 209 ? 2.768 16.906 13.148 1 95.5 209 ILE A C 1
ATOM 1671 O O . ILE A 1 209 ? 3.451 17.031 14.164 1 95.5 209 ILE A O 1
ATOM 1675 N N . ASP A 1 210 ? 2.061 15.836 12.789 1 93.62 210 ASP A N 1
ATOM 1676 C CA . ASP A 1 210 ? 2.084 14.602 13.578 1 93.62 210 ASP A CA 1
ATOM 1677 C C . ASP A 1 210 ? 3.242 13.703 13.156 1 93.62 210 ASP A C 1
ATOM 1679 O O . ASP A 1 210 ? 3.305 13.266 12 1 93.62 210 ASP A O 1
ATOM 1683 N N . THR A 1 211 ? 4.156 13.461 14.023 1 88.19 211 THR A N 1
ATOM 1684 C CA . THR A 1 211 ? 5.297 12.609 13.711 1 88.19 211 THR A CA 1
ATOM 1685 C C . THR A 1 211 ? 5.297 11.359 14.586 1 88.19 211 THR A C 1
ATOM 1687 O O . THR A 1 211 ? 4.77 11.375 15.695 1 88.19 211 THR A O 1
ATOM 1690 N N . SER A 1 212 ? 5.734 10.258 13.914 1 75.25 212 SER A N 1
ATOM 1691 C CA . SER A 1 212 ? 5.812 9.008 14.664 1 75.25 212 SER A CA 1
ATOM 1692 C C . SER A 1 212 ? 6.988 9.016 15.633 1 75.25 212 SER A C 1
ATOM 1694 O O . SER A 1 212 ? 8.008 9.656 15.375 1 75.25 212 SER A O 1
ATOM 1696 N N . ARG A 1 213 ? 6.832 8.273 16.672 1 64.12 213 ARG A N 1
ATOM 1697 C CA . ARG A 1 213 ? 7.844 8.156 17.719 1 64.12 213 ARG A CA 1
ATOM 1698 C C . ARG A 1 213 ? 9.086 7.438 17.203 1 64.12 213 ARG A C 1
ATOM 1700 O O . ARG A 1 213 ? 10.18 7.586 17.75 1 64.12 213 ARG A O 1
ATOM 1707 N N . SER A 1 214 ? 8.867 6.777 16.125 1 63.44 214 SER A N 1
ATOM 1708 C CA . SER A 1 214 ? 9.953 5.922 15.664 1 63.44 214 SER A CA 1
ATOM 1709 C C . SER A 1 214 ? 10.625 6.504 14.422 1 63.44 214 SER A C 1
ATOM 1711 O O . SER A 1 214 ? 11.391 5.816 13.742 1 63.44 214 SER A O 1
ATOM 1713 N N . GLY A 1 215 ? 10.438 7.727 14.305 1 70.62 215 GLY A N 1
ATOM 1714 C CA . GLY A 1 215 ? 11.062 8.336 13.141 1 70.62 215 GLY A CA 1
ATOM 1715 C C . GLY A 1 215 ? 12.531 8.648 13.344 1 70.62 215 GLY A C 1
ATOM 1716 O O . GLY A 1 215 ? 13.008 8.703 14.484 1 70.62 215 GLY A O 1
ATOM 1717 N N . ASP A 1 216 ? 13.234 8.664 12.281 1 82 216 ASP A N 1
ATOM 1718 C CA . ASP A 1 216 ? 14.609 9.148 12.344 1 82 216 ASP A CA 1
ATOM 1719 C C . ASP A 1 216 ? 14.648 10.672 12.391 1 82 216 ASP A C 1
ATOM 1721 O O . ASP A 1 216 ? 13.625 11.336 12.219 1 82 216 ASP A O 1
ATOM 1725 N N . TRP A 1 217 ? 15.82 11.219 12.781 1 89.38 217 TRP A N 1
ATOM 1726 C CA . TRP A 1 217 ? 15.953 12.656 13.008 1 89.38 217 TRP A CA 1
ATOM 1727 C C . TRP A 1 217 ? 15.531 13.438 11.766 1 89.38 217 TRP A C 1
ATOM 1729 O O . TRP A 1 217 ? 15.016 14.555 11.875 1 89.38 217 TRP A O 1
ATOM 1739 N N . ARG A 1 218 ? 15.734 12.93 10.656 1 89.62 218 ARG A N 1
ATOM 1740 C CA . ARG A 1 218 ? 15.438 13.617 9.406 1 89.62 218 ARG A CA 1
ATOM 1741 C C . ARG A 1 218 ? 13.953 13.945 9.297 1 89.62 218 ARG A C 1
ATOM 1743 O O . ARG A 1 218 ? 13.578 14.977 8.727 1 89.62 218 ARG A O 1
ATOM 1750 N N . ARG A 1 219 ? 13.109 13.062 9.781 1 88.19 219 ARG A N 1
ATOM 1751 C CA . ARG A 1 219 ? 11.672 13.297 9.727 1 88.19 219 ARG A CA 1
ATOM 1752 C C . ARG A 1 219 ? 11.281 14.547 10.5 1 88.19 219 ARG A C 1
ATOM 1754 O O . ARG A 1 219 ? 10.484 15.352 10.023 1 88.19 219 ARG A O 1
ATOM 1761 N N . TYR A 1 220 ? 11.867 14.711 11.703 1 91.12 220 TYR A N 1
ATOM 1762 C CA . TYR A 1 220 ? 11.586 15.875 12.531 1 91.12 220 TYR A CA 1
ATOM 1763 C C . TYR A 1 220 ? 12.156 17.141 11.906 1 91.12 220 TYR A C 1
ATOM 1765 O O . TYR A 1 220 ? 11.516 18.188 11.914 1 91.12 220 TYR A O 1
ATOM 1773 N N . TYR A 1 221 ? 13.32 16.953 11.406 1 93.75 221 TYR A N 1
ATOM 1774 C CA . TYR A 1 221 ? 13.992 18.047 10.711 1 93.75 221 TYR A CA 1
ATOM 1775 C C . TYR A 1 221 ? 13.195 18.5 9.492 1 93.75 221 TYR A C 1
ATOM 1777 O O . TYR A 1 221 ? 12.945 19.688 9.312 1 93.75 221 TYR A O 1
ATOM 1785 N N . ASN A 1 222 ? 12.75 17.516 8.68 1 93.06 222 ASN A N 1
ATOM 1786 C CA . ASN A 1 222 ? 11.969 17.812 7.484 1 93.06 222 ASN A CA 1
ATOM 1787 C C . ASN A 1 222 ? 10.641 18.484 7.836 1 93.06 222 ASN A C 1
ATOM 1789 O O . ASN A 1 222 ? 10.188 19.391 7.125 1 93.06 222 ASN A O 1
ATOM 1793 N N . ALA A 1 223 ? 10.047 17.984 8.875 1 93.81 223 ALA A N 1
ATOM 1794 C CA . ALA A 1 223 ? 8.789 18.578 9.328 1 93.81 223 ALA A CA 1
ATOM 1795 C C . ALA A 1 223 ? 8.953 20.062 9.648 1 93.81 223 ALA A C 1
ATOM 1797 O O . ALA A 1 223 ? 8.148 20.891 9.227 1 93.81 223 ALA A O 1
ATOM 1798 N N . ALA A 1 224 ? 10.008 20.375 10.344 1 94.38 224 ALA A N 1
ATOM 1799 C CA . ALA A 1 224 ? 10.281 21.766 10.703 1 94.38 224 ALA A CA 1
ATOM 1800 C C . ALA A 1 224 ? 10.531 22.625 9.461 1 94.38 224 ALA A C 1
ATOM 1802 O O . ALA A 1 224 ? 9.992 23.719 9.336 1 94.38 224 ALA A O 1
ATOM 1803 N N . LYS A 1 225 ? 11.32 22.062 8.562 1 93.38 225 LYS A N 1
ATOM 1804 C CA . LYS A 1 225 ? 11.648 22.781 7.34 1 93.38 225 LYS A CA 1
ATOM 1805 C C . LYS A 1 225 ? 10.398 23.047 6.508 1 93.38 225 LYS A C 1
ATOM 1807 O O . LYS A 1 225 ? 10.258 24.125 5.91 1 93.38 225 LYS A O 1
ATOM 1812 N N . LEU A 1 226 ? 9.547 22.125 6.527 1 92.19 226 LEU A N 1
ATOM 1813 C CA . LEU A 1 226 ? 8.297 22.281 5.793 1 92.19 226 LEU A CA 1
ATOM 1814 C C . LEU A 1 226 ? 7.457 23.406 6.391 1 92.19 226 LEU A C 1
ATOM 1816 O O . LEU A 1 226 ? 6.934 24.25 5.656 1 92.19 226 LEU A O 1
ATOM 1820 N N . LEU A 1 227 ? 7.375 23.438 7.699 1 91.81 227 LEU A N 1
ATOM 1821 C CA . LEU A 1 227 ? 6.578 24.438 8.398 1 91.81 227 LEU A CA 1
ATOM 1822 C C . LEU A 1 227 ? 7.145 25.844 8.164 1 91.81 227 LEU A C 1
ATOM 1824 O O . LEU A 1 227 ? 6.406 26.828 8.211 1 91.81 227 LEU A O 1
ATOM 1828 N N . LEU A 1 228 ? 8.414 25.859 7.836 1 91.06 228 LEU A N 1
ATOM 1829 C CA . LEU A 1 228 ? 9.086 27.141 7.598 1 91.06 228 LEU A CA 1
ATOM 1830 C C . LEU A 1 228 ? 9.016 27.516 6.121 1 91.06 228 LEU A C 1
ATOM 1832 O O . LEU A 1 228 ? 9.414 28.625 5.746 1 91.06 228 LEU A O 1
ATOM 1836 N N . GLY A 1 229 ? 8.438 26.672 5.281 1 84.56 229 GLY A N 1
ATOM 1837 C CA . GLY A 1 229 ? 8.359 26.938 3.854 1 84.56 229 GLY A CA 1
ATOM 1838 C C . GLY A 1 229 ? 9.672 26.688 3.127 1 84.56 229 GLY A C 1
ATOM 1839 O O . GLY A 1 229 ? 9.852 27.141 1.998 1 84.56 229 GLY A O 1
ATOM 1840 N N . ASN A 1 230 ? 10.617 26.016 3.719 1 76.06 230 ASN A N 1
ATOM 1841 C CA . ASN A 1 230 ? 11.945 25.75 3.172 1 76.06 230 ASN A CA 1
ATOM 1842 C C . ASN A 1 230 ? 12.148 24.281 2.846 1 76.06 230 ASN A C 1
ATOM 1844 O O . ASN A 1 230 ? 13.195 23.703 3.145 1 76.06 230 ASN A O 1
ATOM 1848 N N . PHE A 1 231 ? 11.062 23.75 2.285 1 71.94 231 PHE A N 1
ATOM 1849 C CA . PHE A 1 231 ? 11.234 22.328 2.025 1 71.94 231 PHE A CA 1
ATOM 1850 C C . PHE A 1 231 ? 11.656 22.094 0.582 1 71.94 231 PHE A C 1
ATOM 1852 O O . PHE A 1 231 ? 11.32 22.875 -0.31 1 71.94 231 PHE A O 1
ATOM 1859 N N . LYS A 1 232 ? 12.82 21.266 0.402 1 66.94 232 LYS A N 1
ATOM 1860 C CA . LYS A 1 232 ? 13.336 20.891 -0.909 1 66.94 232 LYS A CA 1
ATOM 1861 C C . LYS A 1 232 ? 12.703 19.594 -1.397 1 66.94 232 LYS A C 1
ATOM 1863 O O . LYS A 1 232 ? 12.375 18.719 -0.596 1 66.94 232 LYS A O 1
ATOM 1868 N N . MET B 1 1 ? 11.25 -27.438 -20.125 1 95.19 1 MET B N 1
ATOM 1869 C CA . MET B 1 1 ? 10.945 -26.359 -21.062 1 95.19 1 MET B CA 1
ATOM 1870 C C . MET B 1 1 ? 10.008 -25.344 -20.438 1 95.19 1 MET B C 1
ATOM 1872 O O . MET B 1 1 ? 9.141 -25.703 -19.641 1 95.19 1 MET B O 1
ATOM 1876 N N . ILE B 1 2 ? 10.211 -24.031 -20.703 1 97.25 2 ILE B N 1
ATOM 1877 C CA . ILE B 1 2 ? 9.336 -22.953 -20.266 1 97.25 2 ILE B CA 1
ATOM 1878 C C . ILE B 1 2 ? 8.531 -22.438 -21.469 1 97.25 2 ILE B C 1
ATOM 1880 O O . ILE B 1 2 ? 9.078 -22.25 -22.547 1 97.25 2 ILE B O 1
ATOM 1884 N N . ILE B 1 3 ? 7.254 -22.266 -21.266 1 98.06 3 ILE B N 1
ATOM 1885 C CA . ILE B 1 3 ? 6.398 -21.703 -22.297 1 98.06 3 ILE B CA 1
ATOM 1886 C C . ILE B 1 3 ? 6.039 -20.25 -21.953 1 98.06 3 ILE B C 1
ATOM 1888 O O . ILE B 1 3 ? 5.605 -19.984 -20.828 1 98.06 3 ILE B O 1
ATOM 1892 N N . ILE B 1 4 ? 6.223 -19.297 -22.859 1 97.06 4 ILE B N 1
ATOM 1893 C CA . ILE B 1 4 ? 5.922 -17.891 -22.609 1 97.06 4 ILE B CA 1
ATOM 1894 C C . ILE B 1 4 ? 4.949 -17.375 -23.656 1 97.06 4 ILE B C 1
ATOM 1896 O O . ILE B 1 4 ? 5.188 -17.531 -24.859 1 97.06 4 ILE B O 1
ATOM 1900 N N . GLY B 1 5 ? 3.893 -16.766 -23.188 1 96.56 5 GLY B N 1
ATOM 1901 C CA . GLY B 1 5 ? 2.98 -16.109 -24.109 1 96.56 5 GLY B CA 1
ATOM 1902 C C . GLY B 1 5 ? 3.518 -14.789 -24.641 1 96.56 5 GLY B C 1
ATOM 1903 O O . GLY B 1 5 ? 4.141 -14.023 -23.906 1 96.56 5 GLY B O 1
ATOM 1904 N N . TYR B 1 6 ? 3.258 -14.531 -25.891 1 94.25 6 TYR B N 1
ATOM 1905 C CA . TYR B 1 6 ? 3.807 -13.328 -26.5 1 94.25 6 TYR B CA 1
ATOM 1906 C C . TYR B 1 6 ? 2.834 -12.742 -27.516 1 94.25 6 TYR B C 1
ATOM 1908 O O . TYR B 1 6 ? 2.357 -13.453 -28.406 1 94.25 6 TYR B O 1
ATOM 1916 N N . ARG B 1 7 ? 2.521 -11.492 -27.297 1 90.25 7 ARG B N 1
ATOM 1917 C CA . ARG B 1 7 ? 1.772 -10.766 -28.312 1 90.25 7 ARG B CA 1
ATOM 1918 C C . ARG B 1 7 ? 2.244 -9.312 -28.406 1 90.25 7 ARG B C 1
ATOM 1920 O O . ARG B 1 7 ? 1.518 -8.398 -28.031 1 90.25 7 ARG B O 1
ATOM 1927 N N . GLY B 1 8 ? 3.412 -9.016 -28.953 1 82.75 8 GLY B N 1
ATOM 1928 C CA . GLY B 1 8 ? 3.859 -7.711 -29.406 1 82.75 8 GLY B CA 1
ATOM 1929 C C . GLY B 1 8 ? 4.715 -6.98 -28.391 1 82.75 8 GLY B C 1
ATOM 1930 O O . GLY B 1 8 ? 5.145 -5.852 -28.625 1 82.75 8 GLY B O 1
ATOM 1931 N N . ASN B 1 9 ? 5.016 -7.402 -27.234 1 85.06 9 ASN B N 1
ATOM 1932 C CA . ASN B 1 9 ? 5.871 -6.707 -26.281 1 85.06 9 ASN B CA 1
ATOM 1933 C C . ASN B 1 9 ? 7.328 -7.137 -26.406 1 85.06 9 ASN B C 1
ATOM 1935 O O . ASN B 1 9 ? 7.68 -8.273 -26.078 1 85.06 9 ASN B O 1
ATOM 1939 N N . GLU B 1 10 ? 8.172 -6.172 -26.797 1 91 10 GLU B N 1
ATOM 1940 C CA . GLU B 1 10 ? 9.578 -6.465 -27.047 1 91 10 GLU B CA 1
ATOM 1941 C C . GLU B 1 10 ? 10.289 -6.934 -25.781 1 91 10 GLU B C 1
ATOM 1943 O O . GLU B 1 10 ? 11.273 -7.672 -25.844 1 91 10 GLU B O 1
ATOM 1948 N N . GLU B 1 11 ? 9.773 -6.598 -24.672 1 92.25 11 GLU B N 1
ATOM 1949 C CA . GLU B 1 11 ? 10.383 -6.98 -23.406 1 92.25 11 GLU B CA 1
ATOM 1950 C C . GLU B 1 11 ? 10.305 -8.484 -23.188 1 92.25 11 GLU B C 1
ATOM 1952 O O . GLU B 1 11 ? 11.195 -9.086 -22.578 1 92.25 11 GLU B O 1
ATOM 1957 N N . VAL B 1 12 ? 9.273 -9.086 -23.703 1 93.88 12 VAL B N 1
ATOM 1958 C CA . VAL B 1 12 ? 9.117 -10.531 -23.609 1 93.88 12 VAL B CA 1
ATOM 1959 C C . VAL B 1 12 ? 10.188 -11.227 -24.438 1 93.88 12 VAL B C 1
ATOM 1961 O O . VAL B 1 12 ? 10.797 -12.211 -24 1 93.88 12 VAL B O 1
ATOM 1964 N N . LEU B 1 13 ? 10.43 -10.719 -25.562 1 94.38 13 LEU B N 1
ATOM 1965 C CA . LEU B 1 13 ? 11.422 -11.305 -26.453 1 94.38 13 LEU B CA 1
ATOM 1966 C C . LEU B 1 13 ? 12.828 -11.156 -25.891 1 94.38 13 LEU B C 1
ATOM 1968 O O . LEU B 1 13 ? 13.664 -12.039 -26.047 1 94.38 13 LEU B O 1
ATOM 1972 N N . LYS B 1 14 ? 13.016 -10.039 -25.297 1 96 14 LYS B N 1
ATOM 1973 C CA . LYS B 1 14 ? 14.297 -9.828 -24.641 1 96 14 LYS B CA 1
ATOM 1974 C C . LYS B 1 14 ? 14.547 -10.898 -23.578 1 96 14 LYS B C 1
ATOM 1976 O O . LYS B 1 14 ? 15.641 -11.461 -23.484 1 96 14 LYS B O 1
ATOM 1981 N N . ALA B 1 15 ? 13.578 -11.164 -22.781 1 95.31 15 ALA B N 1
ATOM 1982 C CA . ALA B 1 15 ? 13.688 -12.211 -21.766 1 95.31 15 ALA B CA 1
ATOM 1983 C C . ALA B 1 15 ? 13.906 -13.578 -22.406 1 95.31 15 ALA B C 1
ATOM 1985 O O . ALA B 1 15 ? 14.734 -14.359 -21.938 1 95.31 15 ALA B O 1
ATOM 1986 N N . TYR B 1 16 ? 13.164 -13.828 -23.469 1 95.94 16 TYR B N 1
ATOM 1987 C CA . TYR B 1 16 ? 13.266 -15.078 -24.203 1 95.94 16 TYR B CA 1
ATOM 1988 C C . TYR B 1 16 ? 14.695 -15.305 -24.703 1 95.94 16 TYR B C 1
ATOM 1990 O O . TYR B 1 16 ? 15.258 -16.391 -24.531 1 95.94 16 TYR B O 1
ATOM 1998 N N . GLU B 1 17 ? 15.258 -14.305 -25.281 1 97.06 17 GLU B N 1
ATOM 1999 C CA . GLU B 1 17 ? 16.609 -14.398 -25.828 1 97.06 17 GLU B CA 1
ATOM 2000 C C . GLU B 1 17 ? 17.641 -14.609 -24.719 1 97.06 17 GLU B C 1
ATOM 2002 O O . GLU B 1 17 ? 18.578 -15.398 -24.891 1 97.06 17 GLU B O 1
ATOM 2007 N N . LYS B 1 18 ? 17.453 -13.93 -23.672 1 96.62 18 LYS B N 1
ATOM 2008 C CA . LYS B 1 18 ? 18.375 -14.07 -22.547 1 96.62 18 LYS B CA 1
ATOM 2009 C C . LYS B 1 18 ? 18.344 -15.484 -21.969 1 96.62 18 LYS B C 1
ATOM 2011 O O . LYS B 1 18 ? 19.375 -16.062 -21.641 1 96.62 18 LYS B O 1
ATOM 2016 N N . LEU B 1 19 ? 17.188 -16.031 -21.875 1 96.62 19 LEU B N 1
ATOM 2017 C CA . LEU B 1 19 ? 17.031 -17.391 -21.375 1 96.62 19 LEU B CA 1
ATOM 2018 C C . LEU B 1 19 ? 17.656 -18.391 -22.328 1 96.62 19 LEU B C 1
ATOM 2020 O O . LEU B 1 19 ? 18.359 -19.312 -21.875 1 96.62 19 LEU B O 1
ATOM 2024 N N . LYS B 1 20 ? 17.453 -18.219 -23.547 1 96.5 20 LYS B N 1
ATOM 2025 C CA . LYS B 1 20 ? 18.047 -19.094 -24.562 1 96.5 20 LYS B CA 1
ATOM 2026 C C . LYS B 1 20 ? 19.578 -19.047 -24.5 1 96.5 20 LYS B C 1
ATOM 2028 O O . LYS B 1 20 ? 20.25 -20.078 -24.625 1 96.5 20 LYS B O 1
ATOM 2033 N N . GLU B 1 21 ? 20.031 -17.859 -24.344 1 97.25 21 GLU B N 1
ATOM 2034 C CA . GLU B 1 21 ? 21.484 -17.672 -24.234 1 97.25 21 GLU B CA 1
ATOM 2035 C C . GLU B 1 21 ? 22.062 -18.453 -23.062 1 97.25 21 GLU B C 1
ATOM 2037 O O . GLU B 1 21 ? 23.219 -18.875 -23.109 1 97.25 21 GLU B O 1
ATOM 2042 N N . GLU B 1 22 ? 21.297 -18.672 -22.125 1 96.12 22 GLU B N 1
ATOM 2043 C CA . GLU B 1 22 ? 21.75 -19.391 -20.938 1 96.12 22 GLU B CA 1
ATOM 2044 C C . GLU B 1 22 ? 21.5 -20.891 -21.062 1 96.12 22 GLU B C 1
ATOM 2046 O O . GLU B 1 22 ? 21.719 -21.641 -20.109 1 96.12 22 GLU B O 1
ATOM 2051 N N . GLY B 1 23 ? 20.953 -21.281 -22.188 1 95.94 23 GLY B N 1
ATOM 2052 C CA . GLY B 1 23 ? 20.766 -22.703 -22.453 1 95.94 23 GLY B CA 1
ATOM 2053 C C . GLY B 1 23 ? 19.453 -23.234 -21.938 1 95.94 23 GLY B C 1
ATOM 2054 O O . GLY B 1 23 ? 19.25 -24.453 -21.828 1 95.94 23 GLY B O 1
ATOM 2055 N N . ILE B 1 24 ? 18.578 -22.344 -21.562 1 95.25 24 ILE B N 1
ATOM 2056 C CA . ILE B 1 24 ? 17.266 -22.766 -21.062 1 95.25 24 ILE B CA 1
ATOM 2057 C C . ILE B 1 24 ? 16.312 -23 -22.234 1 95.25 24 ILE B C 1
ATOM 2059 O O . ILE B 1 24 ? 16.266 -22.188 -23.172 1 95.25 24 ILE B O 1
ATOM 2063 N N . GLU B 1 25 ? 15.695 -24.156 -22.219 1 96.81 25 GLU B N 1
ATOM 2064 C CA . GLU B 1 25 ? 14.703 -24.438 -23.25 1 96.81 25 GLU B CA 1
ATOM 2065 C C . GLU B 1 25 ? 13.43 -23.625 -23.047 1 96.81 25 GLU B C 1
ATOM 2067 O O . GLU B 1 25 ? 12.727 -23.797 -22.047 1 96.81 25 GLU B O 1
ATOM 2072 N N . VAL B 1 26 ? 13.133 -22.703 -23.969 1 97.38 26 VAL B N 1
ATOM 2073 C CA . VAL B 1 26 ? 11.984 -21.812 -23.859 1 97.38 26 VAL B CA 1
ATOM 2074 C C . VAL B 1 26 ? 11.25 -21.766 -25.203 1 97.38 26 VAL B C 1
ATOM 2076 O O . VAL B 1 26 ? 11.875 -21.781 -26.266 1 97.38 26 VAL B O 1
ATOM 2079 N N . LYS B 1 27 ? 9.984 -21.766 -25.172 1 97.25 27 LYS B N 1
ATOM 2080 C CA . LYS B 1 27 ? 9.117 -21.672 -26.344 1 97.25 27 LYS B CA 1
ATOM 2081 C C . LYS B 1 27 ? 8.141 -20.516 -26.234 1 97.25 27 LYS B C 1
ATOM 2083 O O . LYS B 1 27 ? 7.562 -20.281 -25.172 1 97.25 27 LYS B O 1
ATOM 2088 N N . ILE B 1 28 ? 7.969 -19.766 -27.297 1 97.06 28 ILE B N 1
ATOM 2089 C CA . ILE B 1 28 ? 7.012 -18.656 -27.375 1 97.06 28 ILE B CA 1
ATOM 2090 C C . ILE B 1 28 ? 5.727 -19.141 -28.031 1 97.06 28 ILE B C 1
ATOM 2092 O O . ILE B 1 28 ? 5.77 -19.875 -29.031 1 97.06 28 ILE B O 1
ATOM 2096 N N . VAL B 1 29 ? 4.664 -18.781 -27.484 1 97.31 29 VAL B N 1
ATOM 2097 C CA . VAL B 1 29 ? 3.369 -19.078 -28.094 1 97.31 29 VAL B CA 1
ATOM 2098 C C . VAL B 1 29 ? 2.537 -17.797 -28.172 1 97.31 29 VAL B C 1
ATOM 2100 O O . VAL B 1 29 ? 2.625 -16.938 -27.297 1 97.31 29 VAL B O 1
ATOM 2103 N N . LYS B 1 30 ? 1.653 -17.688 -29.172 1 96.06 30 LYS B N 1
ATOM 2104 C CA . LYS B 1 30 ? 0.91 -16.453 -29.406 1 96.06 30 LYS B CA 1
ATOM 2105 C C . LYS B 1 30 ? -0.576 -16.641 -29.109 1 96.06 30 LYS B C 1
ATOM 2107 O O . LYS B 1 30 ? -1.327 -15.664 -29.031 1 96.06 30 LYS B O 1
ATOM 2112 N N . ASP B 1 31 ? -0.93 -17.844 -28.984 1 96.56 31 ASP B N 1
ATOM 2113 C CA . ASP B 1 31 ? -2.338 -18.172 -28.797 1 96.56 31 ASP B CA 1
ATOM 2114 C C . ASP B 1 31 ? -2.613 -18.578 -27.344 1 96.56 31 ASP B C 1
ATOM 2116 O O . ASP B 1 31 ? -1.994 -19.5 -26.828 1 96.56 31 ASP B O 1
ATOM 2120 N N . PRO B 1 32 ? -3.59 -17.906 -26.703 1 96.81 32 PRO B N 1
ATOM 2121 C CA . PRO B 1 32 ? -3.939 -18.234 -25.312 1 96.81 32 PRO B CA 1
ATOM 2122 C C . PRO B 1 32 ? -4.309 -19.703 -25.141 1 96.81 32 PRO B C 1
ATOM 2124 O O . PRO B 1 32 ? -3.914 -20.328 -24.141 1 96.81 32 PRO B O 1
ATOM 2127 N N . GLU B 1 33 ? -5.059 -20.25 -26.078 1 96.94 33 GLU B N 1
ATOM 2128 C CA . GLU B 1 33 ? -5.453 -21.656 -25.984 1 96.94 33 GLU B CA 1
ATOM 2129 C C . GLU B 1 33 ? -4.238 -22.578 -26.047 1 96.94 33 GLU B C 1
ATOM 2131 O O . GLU B 1 33 ? -4.168 -23.562 -25.312 1 96.94 33 GLU B O 1
ATOM 2136 N N . GLU B 1 34 ? -3.395 -22.25 -26.906 1 97.25 34 GLU B N 1
ATOM 2137 C CA . GLU B 1 34 ? -2.164 -23.031 -26.969 1 97.25 34 GLU B CA 1
ATOM 2138 C C . GLU B 1 34 ? -1.365 -22.922 -25.672 1 97.25 34 GLU B C 1
ATOM 2140 O O . GLU B 1 34 ? -0.859 -23.922 -25.172 1 97.25 34 GLU B O 1
ATOM 2145 N N . LEU B 1 35 ? -1.208 -21.703 -25.156 1 97.44 35 LEU B N 1
ATOM 2146 C CA . LEU B 1 35 ? -0.494 -21.5 -23.906 1 97.44 35 LEU B CA 1
ATOM 214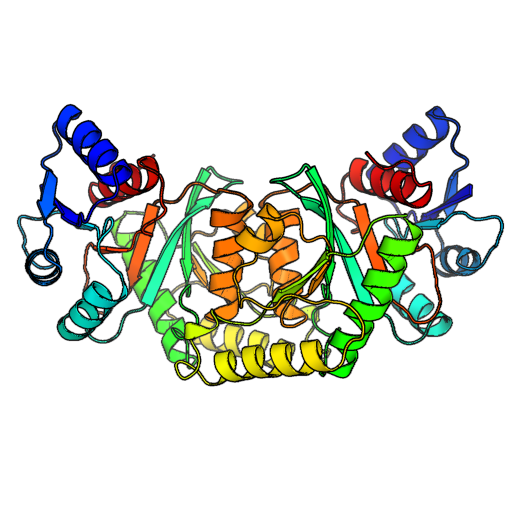7 C C . LEU B 1 35 ? -1.048 -22.406 -22.812 1 97.44 35 LEU B C 1
ATOM 2149 O O . LEU B 1 35 ? -0.291 -23.125 -22.141 1 97.44 35 LEU B O 1
ATOM 2153 N N . ILE B 1 36 ? -2.363 -22.406 -22.719 1 96.38 36 ILE B N 1
ATOM 2154 C CA . ILE B 1 36 ? -3.047 -23.109 -21.625 1 96.38 36 ILE B CA 1
ATOM 2155 C C . ILE B 1 36 ? -2.951 -24.609 -21.859 1 96.38 36 ILE B C 1
ATOM 2157 O O . ILE B 1 36 ? -2.977 -25.391 -20.891 1 96.38 36 ILE B O 1
ATOM 2161 N N . SER B 1 37 ? -2.807 -25.031 -23.078 1 96.12 37 SER B N 1
ATOM 2162 C CA . SER B 1 37 ? -2.707 -26.453 -23.406 1 96.12 37 SER B CA 1
ATOM 2163 C C . SER B 1 37 ? -1.451 -27.078 -22.797 1 96.12 37 SER B C 1
ATOM 2165 O O . SER B 1 37 ? -1.36 -28.297 -22.641 1 96.12 37 SER B O 1
ATOM 2167 N N . TYR B 1 38 ? -0.496 -26.219 -22.375 1 96.5 38 TYR B N 1
ATOM 2168 C CA . TYR B 1 38 ? 0.763 -26.703 -21.828 1 96.5 38 TYR B CA 1
ATOM 2169 C C . TYR B 1 38 ? 0.708 -26.781 -20.297 1 96.5 38 TYR B C 1
ATOM 2171 O O . TYR B 1 38 ? 1.65 -27.25 -19.656 1 96.5 38 TYR B O 1
ATOM 2179 N N . LEU B 1 39 ? -0.321 -26.359 -19.75 1 94 39 LEU B N 1
ATOM 2180 C CA . LEU B 1 39 ? -0.43 -26.172 -18.312 1 94 39 LEU B CA 1
ATOM 2181 C C . LEU B 1 39 ? -0.149 -27.469 -17.578 1 94 39 LEU B C 1
ATOM 2183 O O . LEU B 1 39 ? 0.467 -27.469 -16.5 1 94 39 LEU B O 1
ATOM 2187 N N . PHE B 1 40 ? -0.564 -28.609 -18.156 1 91.5 40 PHE B N 1
ATOM 2188 C CA . PHE B 1 40 ? -0.438 -29.875 -17.469 1 91.5 40 PHE B CA 1
ATOM 2189 C C . PHE B 1 40 ? 0.522 -30.812 -18.203 1 91.5 40 PHE B C 1
ATOM 2191 O O . PHE B 1 40 ? 0.529 -32.031 -17.984 1 91.5 40 PHE B O 1
ATOM 2198 N N . ASP B 1 41 ? 1.188 -30.203 -19.094 1 93.75 41 ASP B N 1
ATOM 2199 C CA . ASP B 1 41 ? 2.195 -30.969 -19.828 1 93.75 41 ASP B CA 1
ATOM 2200 C C . ASP B 1 41 ? 3.383 -31.297 -18.922 1 93.75 41 ASP B C 1
ATOM 2202 O O . ASP B 1 41 ? 4.074 -30.406 -18.438 1 93.75 41 ASP B O 1
ATOM 2206 N N . LYS B 1 42 ? 3.695 -32.531 -18.766 1 91.38 42 LYS B N 1
ATOM 2207 C CA . LYS B 1 42 ? 4.727 -33 -17.844 1 91.38 42 LYS B CA 1
ATOM 2208 C C . LYS B 1 42 ? 6.117 -32.625 -18.328 1 91.38 42 LYS B C 1
ATOM 2210 O O . LYS B 1 42 ? 7.078 -32.625 -17.562 1 91.38 42 LYS B O 1
ATOM 2215 N N . ASP B 1 43 ? 6.262 -32.344 -19.578 1 93.88 43 ASP B N 1
ATOM 2216 C CA . ASP B 1 43 ? 7.555 -31.953 -20.141 1 93.88 43 ASP B CA 1
ATOM 2217 C C . ASP B 1 43 ? 7.793 -30.453 -20.016 1 93.88 43 ASP B C 1
ATOM 2219 O O . ASP B 1 43 ? 8.867 -29.953 -20.359 1 93.88 43 ASP B O 1
ATOM 2223 N N . VAL B 1 44 ? 6.793 -29.797 -19.531 1 96.31 44 VAL B N 1
ATOM 2224 C CA . VAL B 1 44 ? 6.875 -28.344 -19.375 1 96.31 44 VAL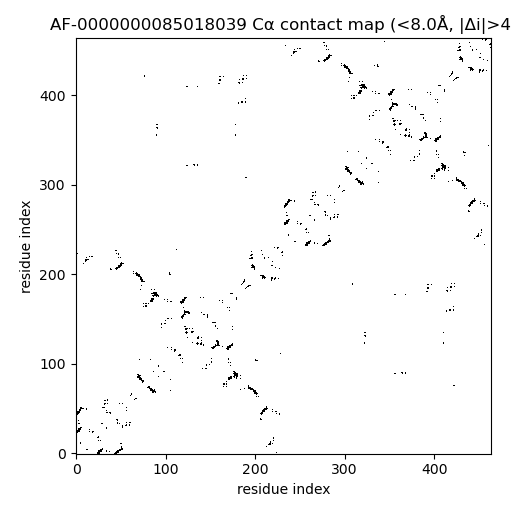 B CA 1
ATOM 2225 C C . VAL B 1 44 ? 7.082 -28 -17.891 1 96.31 44 VAL B C 1
ATOM 2227 O O . VAL B 1 44 ? 6.316 -28.438 -17.031 1 96.31 44 VAL B O 1
ATOM 2230 N N . LYS B 1 45 ? 8.117 -27.203 -17.625 1 94.25 45 LYS B N 1
ATOM 2231 C CA . LYS B 1 45 ? 8.453 -26.828 -16.25 1 94.25 45 LYS B CA 1
ATOM 2232 C C . LYS B 1 45 ? 7.543 -25.719 -15.742 1 94.25 45 LYS B C 1
ATOM 2234 O O . LYS B 1 45 ? 7.328 -25.578 -14.539 1 94.25 45 LYS B O 1
ATOM 2239 N N . GLY B 1 46 ? 7.035 -24.922 -16.719 1 96 46 GLY B N 1
ATOM 2240 C CA . GLY B 1 46 ? 6.129 -23.844 -16.328 1 96 46 GLY B CA 1
ATOM 2241 C C . GLY B 1 46 ? 5.621 -23.031 -17.5 1 96 46 GLY B C 1
ATOM 2242 O O . GLY B 1 46 ? 6.16 -23.109 -18.609 1 96 46 GLY B O 1
ATOM 2243 N N . VAL B 1 47 ? 4.57 -22.375 -17.234 1 97.06 47 VAL B N 1
ATOM 2244 C CA . VAL B 1 47 ? 3.896 -21.531 -18.219 1 97.06 47 VAL B CA 1
ATOM 2245 C C . VAL B 1 47 ? 3.83 -20.094 -17.703 1 97.06 47 VAL B C 1
ATOM 2247 O O . VAL B 1 47 ? 3.502 -19.859 -16.547 1 97.06 47 VAL B O 1
ATOM 2250 N N . ILE B 1 48 ? 4.203 -19.125 -18.516 1 96.81 48 ILE B N 1
ATOM 2251 C CA . ILE B 1 48 ? 4.172 -17.703 -18.203 1 96.81 48 ILE B CA 1
ATOM 2252 C C . ILE B 1 48 ? 3.242 -16.984 -19.188 1 96.81 48 ILE B C 1
ATOM 2254 O O . ILE B 1 48 ? 3.355 -17.156 -20.391 1 96.81 48 ILE B O 1
ATOM 2258 N N . ARG B 1 49 ? 2.342 -16.219 -18.641 1 95.31 49 ARG B N 1
ATOM 2259 C CA . ARG B 1 49 ? 1.372 -15.555 -19.5 1 95.31 49 ARG B CA 1
ATOM 2260 C C . ARG B 1 49 ? 2.07 -14.68 -20.547 1 95.31 49 ARG B C 1
ATOM 2262 O O . ARG B 1 49 ? 1.632 -14.609 -21.703 1 95.31 49 ARG B O 1
ATOM 2269 N N . GLY B 1 50 ? 3.193 -13.977 -20.078 1 93.38 50 GLY B N 1
ATOM 2270 C CA . GLY B 1 50 ? 3.879 -13.039 -20.953 1 93.38 50 GLY B CA 1
ATOM 2271 C C . GLY B 1 50 ? 3.047 -11.82 -21.281 1 93.38 50 GLY B C 1
ATOM 2272 O O . GLY B 1 50 ? 2.514 -11.156 -20.391 1 93.38 50 GLY B O 1
ATOM 2273 N N . SER B 1 51 ? 2.939 -11.492 -22.547 1 92.19 51 SER B N 1
ATOM 2274 C CA . SER B 1 51 ? 2.229 -10.281 -22.953 1 92.19 51 SER B CA 1
ATOM 2275 C C . SER B 1 51 ? 0.853 -10.617 -23.531 1 92.19 51 SER B C 1
ATOM 2277 O O . SER B 1 51 ? 0.214 -9.766 -24.156 1 92.19 51 SER B O 1
ATOM 2279 N N . LEU B 1 52 ? 0.41 -11.891 -23.359 1 93.88 52 LEU B N 1
ATOM 2280 C CA . LEU B 1 52 ? -0.948 -12.227 -23.766 1 93.88 52 LEU B CA 1
ATOM 2281 C C . LEU B 1 52 ? -1.974 -11.523 -22.891 1 93.88 52 LEU B C 1
ATOM 2283 O O . LEU B 1 52 ? -1.743 -11.336 -21.688 1 93.88 52 LEU B O 1
ATOM 2287 N N . PRO B 1 53 ? -3.059 -11.086 -23.406 1 89.38 53 PRO B N 1
ATOM 2288 C CA . PRO B 1 53 ? -4.062 -10.375 -22.609 1 89.38 53 PRO B CA 1
ATOM 2289 C C . PRO B 1 53 ? -4.668 -11.25 -21.516 1 89.38 53 PRO B C 1
ATOM 2291 O O . PRO B 1 53 ? -5.121 -12.367 -21.781 1 89.38 53 PRO B O 1
ATOM 2294 N N . SER B 1 54 ? -4.699 -10.688 -20.328 1 88.62 54 SER B N 1
ATOM 2295 C CA . SER B 1 54 ? -5.301 -11.391 -19.203 1 88.62 54 SER B CA 1
ATOM 2296 C C . SER B 1 54 ? -6.766 -11.711 -19.469 1 88.62 54 SER B C 1
ATOM 2298 O O . SER B 1 54 ? -7.273 -12.742 -19.016 1 88.62 54 SER B O 1
ATOM 2300 N N . SER B 1 55 ? -7.457 -10.875 -20.156 1 86.81 55 SER B N 1
ATOM 2301 C CA . SER B 1 55 ? -8.875 -11.016 -20.453 1 86.81 55 SER B CA 1
ATOM 2302 C C . SER B 1 55 ? -9.148 -12.266 -21.281 1 86.81 55 SER B C 1
ATOM 2304 O O . SER B 1 55 ? -10.273 -12.781 -21.281 1 86.81 55 SER B O 1
ATOM 2306 N N . GLU B 1 56 ? -8.133 -12.766 -21.938 1 92.62 56 GLU B N 1
ATOM 2307 C CA . GLU B 1 56 ? -8.281 -13.977 -22.734 1 92.62 56 GLU B CA 1
ATOM 2308 C C . GLU B 1 56 ? -7.777 -15.203 -21.984 1 92.62 56 GLU B C 1
ATOM 2310 O O . GLU B 1 56 ? -8.375 -16.281 -22.078 1 92.62 56 GLU B O 1
ATOM 2315 N N . VAL B 1 57 ? -6.699 -15.031 -21.281 1 94.44 57 VAL B N 1
ATOM 2316 C CA . VAL B 1 57 ? -6.008 -16.172 -20.672 1 94.44 57 VAL B CA 1
ATOM 2317 C C . VAL B 1 57 ? -6.73 -16.594 -19.406 1 94.44 57 VAL B C 1
ATOM 2319 O O . VAL B 1 57 ? -6.949 -17.781 -19.172 1 94.44 57 VAL B O 1
ATOM 2322 N N . ILE B 1 58 ? -7.203 -15.664 -18.609 1 90.69 58 ILE B N 1
ATOM 2323 C CA . ILE B 1 58 ? -7.723 -15.922 -17.266 1 90.69 58 ILE B CA 1
ATOM 2324 C C . ILE B 1 58 ? -9 -16.75 -17.359 1 90.69 58 ILE B C 1
ATOM 2326 O O . ILE B 1 58 ? -9.164 -17.734 -16.641 1 90.69 58 ILE B O 1
ATOM 2330 N N . PRO B 1 59 ? -9.93 -16.422 -18.281 1 91.75 59 PRO B N 1
ATOM 2331 C CA . PRO B 1 59 ? -11.125 -17.266 -18.422 1 91.75 59 PRO B CA 1
ATOM 2332 C C . PRO B 1 59 ? -10.789 -18.703 -18.781 1 91.75 59 PRO B C 1
ATOM 2334 O O . PRO B 1 59 ? -11.438 -19.641 -18.297 1 91.75 59 PRO B O 1
ATOM 2337 N N . LEU B 1 60 ? -9.797 -18.938 -19.594 1 95.12 60 LEU B N 1
ATOM 2338 C CA . LEU B 1 60 ? -9.375 -20.281 -19.969 1 95.12 60 LEU B CA 1
ATOM 2339 C C . LEU B 1 60 ? -8.805 -21.031 -18.781 1 95.12 60 LEU B C 1
ATOM 2341 O O . LEU B 1 60 ? -9.047 -22.219 -18.609 1 95.12 60 LEU B O 1
ATOM 2345 N N . LEU B 1 61 ? -8.016 -20.297 -17.969 1 94.94 61 LEU B N 1
ATOM 2346 C CA . LEU B 1 61 ? -7.473 -20.891 -16.734 1 94.94 61 LEU B CA 1
ATOM 2347 C C . LEU B 1 61 ? -8.586 -21.312 -15.797 1 94.94 61 LEU B C 1
ATOM 2349 O O . LEU B 1 61 ? -8.523 -22.406 -15.211 1 94.94 61 LEU B O 1
ATOM 2353 N N . ARG B 1 62 ? -9.562 -20.5 -15.703 1 92.69 62 ARG B N 1
ATOM 2354 C CA . ARG B 1 62 ? -10.688 -20.797 -14.82 1 92.69 62 ARG B CA 1
ATOM 2355 C C . ARG B 1 62 ? -11.445 -22.031 -15.297 1 92.69 62 ARG B C 1
ATOM 2357 O O . ARG B 1 62 ? -11.906 -22.844 -14.492 1 92.69 62 ARG B O 1
ATOM 2364 N N . GLU B 1 63 ? -11.594 -22.094 -16.562 1 93.75 63 GLU B N 1
ATOM 2365 C CA . GLU B 1 63 ? -12.258 -23.266 -17.141 1 93.75 63 GLU B CA 1
ATOM 2366 C C . GLU B 1 63 ? -11.492 -24.547 -16.828 1 93.75 63 GLU B C 1
ATOM 2368 O O . GLU B 1 63 ? -12.102 -25.594 -16.578 1 93.75 63 GLU B O 1
ATOM 2373 N N . ARG B 1 64 ? -10.227 -24.438 -16.797 1 92.44 64 ARG B N 1
ATOM 2374 C CA . ARG B 1 64 ? -9.383 -25.609 -16.641 1 92.44 64 ARG B CA 1
ATOM 2375 C C . ARG B 1 64 ? -9.156 -25.938 -15.172 1 92.44 64 ARG B C 1
ATOM 2377 O O . ARG B 1 64 ? -9.07 -27.109 -14.805 1 92.44 64 ARG B O 1
ATOM 2384 N N . LEU B 1 65 ? -9.031 -24.922 -14.305 1 93.88 65 LEU B N 1
ATOM 2385 C CA . LEU B 1 65 ? -8.578 -25.125 -12.938 1 93.88 65 LEU B CA 1
ATOM 2386 C C . LEU B 1 65 ? -9.727 -24.953 -11.945 1 93.88 65 LEU B C 1
ATOM 2388 O O . LEU B 1 65 ? -9.633 -25.391 -10.797 1 93.88 65 LEU B O 1
ATOM 2392 N N . GLY B 1 66 ? -10.758 -24.344 -12.422 1 93.5 66 GLY B N 1
ATOM 2393 C CA . GLY B 1 66 ? -11.766 -23.891 -11.477 1 93.5 66 GLY B CA 1
ATOM 2394 C C . GLY B 1 66 ? -11.359 -22.625 -10.742 1 93.5 66 GLY B C 1
ATOM 2395 O O . GLY B 1 66 ? -10.852 -21.672 -11.352 1 93.5 66 GLY B O 1
ATOM 2396 N N . LYS B 1 67 ? -11.672 -22.656 -9.469 1 93.38 67 LYS B N 1
ATOM 2397 C CA . LYS B 1 67 ? -11.375 -21.469 -8.672 1 93.38 67 LYS B CA 1
ATOM 2398 C C . LYS B 1 67 ? -9.891 -21.406 -8.312 1 93.38 67 LYS B C 1
ATOM 2400 O O . LYS B 1 67 ? -9.297 -22.422 -7.938 1 93.38 67 LYS B O 1
ATOM 2405 N N . PHE B 1 68 ? -9.32 -20.281 -8.453 1 96.19 68 PHE B N 1
ATOM 2406 C CA . PHE B 1 68 ? -7.949 -20.047 -8.016 1 96.19 68 PHE B CA 1
ATOM 2407 C C . PHE B 1 68 ? -7.758 -18.625 -7.535 1 96.19 68 PHE B C 1
ATOM 2409 O O . PHE B 1 68 ? -8.648 -17.781 -7.699 1 96.19 68 PHE B O 1
ATOM 2416 N N . TYR B 1 69 ? -6.719 -18.438 -6.836 1 96.75 69 TYR B N 1
ATOM 2417 C CA . TYR B 1 69 ? -6.254 -17.125 -6.395 1 96.75 69 TYR B CA 1
ATOM 2418 C C . TYR B 1 69 ? -4.895 -16.797 -6.996 1 96.75 69 TYR B C 1
ATOM 2420 O O . TYR B 1 69 ? -4.262 -17.656 -7.621 1 96.75 69 TYR B O 1
ATOM 2428 N N . ARG B 1 70 ? -4.566 -15.602 -6.895 1 95.75 70 ARG B N 1
ATOM 2429 C CA . ARG B 1 70 ? -3.232 -15.203 -7.332 1 95.75 70 ARG B CA 1
ATOM 2430 C C . ARG B 1 70 ? -2.406 -14.68 -6.16 1 95.75 70 ARG B C 1
ATOM 2432 O O . ARG B 1 70 ? -2.941 -14.039 -5.25 1 95.75 70 ARG B O 1
ATOM 2439 N N . ALA B 1 71 ? -1.176 -14.977 -6.168 1 97.81 71 ALA B N 1
ATOM 2440 C CA . ALA B 1 71 ? -0.205 -14.438 -5.223 1 97.81 71 ALA B CA 1
ATOM 2441 C C . ALA B 1 71 ? 0.978 -13.805 -5.949 1 97.81 71 ALA B C 1
ATOM 2443 O O . ALA B 1 71 ? 1.677 -14.477 -6.711 1 97.81 71 ALA B O 1
ATOM 2444 N N . SER B 1 72 ? 1.159 -12.539 -5.738 1 97.56 72 SER B N 1
ATOM 2445 C CA . SER B 1 72 ? 2.33 -11.875 -6.301 1 97.56 72 SER B CA 1
ATOM 2446 C C . SER B 1 72 ? 3.604 -12.289 -5.574 1 97.56 72 SER B C 1
ATOM 2448 O O . SER B 1 72 ? 3.617 -12.406 -4.348 1 97.56 72 SER B O 1
ATOM 2450 N N . ILE B 1 73 ? 4.617 -12.578 -6.324 1 97.06 73 ILE B N 1
ATOM 2451 C CA . ILE B 1 73 ? 5.926 -12.883 -5.758 1 97.06 73 ILE B CA 1
ATOM 2452 C C . ILE B 1 73 ? 6.828 -11.656 -5.848 1 97.06 73 ILE B C 1
ATOM 2454 O O . ILE B 1 73 ? 7.145 -11.188 -6.945 1 97.06 73 ILE B O 1
ATOM 2458 N N . LEU B 1 74 ? 7.242 -11.148 -4.684 1 97.06 74 LEU B N 1
ATOM 2459 C CA . LEU B 1 74 ? 8.078 -9.953 -4.621 1 97.06 74 LEU B CA 1
ATOM 2460 C C . LEU B 1 74 ? 9.336 -10.211 -3.797 1 97.06 74 LEU B C 1
ATOM 2462 O O . LEU B 1 74 ? 9.367 -11.141 -2.984 1 97.06 74 LEU B O 1
ATOM 2466 N N . LYS B 1 75 ? 10.289 -9.414 -4.051 1 96.75 75 LYS B N 1
ATOM 2467 C CA . LYS B 1 75 ? 11.492 -9.438 -3.219 1 96.75 75 LYS B CA 1
ATOM 2468 C C . LYS B 1 75 ? 11.328 -8.547 -1.991 1 96.75 75 LYS B C 1
ATOM 2470 O O . LYS B 1 75 ? 10.922 -7.387 -2.107 1 96.75 75 LYS B O 1
ATOM 2475 N N . ASN B 1 76 ? 11.555 -9.141 -0.877 1 98.25 76 ASN B N 1
ATOM 2476 C CA . ASN B 1 76 ? 11.508 -8.414 0.388 1 98.25 76 ASN B CA 1
ATOM 2477 C C . ASN B 1 76 ? 12.625 -7.379 0.483 1 98.25 76 ASN B C 1
ATOM 2479 O O . ASN B 1 76 ? 13.805 -7.727 0.408 1 98.25 76 ASN B O 1
ATOM 2483 N N . PRO B 1 77 ? 12.266 -6.141 0.637 1 98.06 77 PRO B N 1
ATOM 2484 C CA . PRO B 1 77 ? 13.312 -5.113 0.6 1 98.06 77 PRO B CA 1
ATOM 2485 C C . PRO B 1 77 ? 14.188 -5.117 1.852 1 98.06 77 PRO B C 1
ATOM 2487 O O . PRO B 1 77 ? 15.266 -4.527 1.854 1 98.06 77 PRO B O 1
ATOM 2490 N N . PHE B 1 78 ? 13.758 -5.758 2.936 1 98.12 78 PHE B N 1
ATOM 2491 C CA . PHE B 1 78 ? 14.531 -5.812 4.172 1 98.12 78 PHE B CA 1
ATOM 2492 C C . PHE B 1 78 ? 15.484 -7 4.164 1 98.12 78 PHE B C 1
ATOM 2494 O O . PHE B 1 78 ? 16.625 -6.895 4.625 1 98.12 78 PHE B O 1
ATOM 2501 N N . THR B 1 79 ? 15.062 -8.203 3.637 1 97.81 79 THR B N 1
ATOM 2502 C CA . THR B 1 79 ? 15.812 -9.438 3.818 1 97.81 79 THR B CA 1
ATOM 2503 C C . THR B 1 79 ? 16.312 -9.961 2.479 1 97.81 79 THR B C 1
ATOM 2505 O O . THR B 1 79 ? 17.156 -10.867 2.438 1 97.81 79 THR B O 1
ATOM 2508 N N . LYS B 1 80 ? 15.773 -9.461 1.396 1 96.31 80 LYS B N 1
ATOM 2509 C CA . LYS B 1 80 ? 16.141 -9.82 0.028 1 96.31 80 LYS B CA 1
ATOM 2510 C C . LYS B 1 80 ? 15.578 -11.195 -0.345 1 96.31 80 LYS B C 1
ATOM 2512 O O . LYS B 1 80 ? 15.727 -11.641 -1.484 1 96.31 80 LYS B O 1
ATOM 2517 N N . ASN B 1 81 ? 14.891 -11.828 0.578 1 97.06 81 ASN B N 1
ATOM 2518 C CA . ASN B 1 81 ? 14.172 -13.062 0.261 1 97.06 81 ASN B CA 1
ATOM 2519 C C . ASN B 1 81 ? 12.859 -12.773 -0.461 1 97.06 81 ASN B C 1
ATOM 2521 O O . ASN B 1 81 ? 12.406 -11.633 -0.495 1 97.06 81 ASN B O 1
ATOM 2525 N N . ILE B 1 82 ? 12.312 -13.789 -1.06 1 96.62 82 ILE B N 1
ATOM 2526 C CA . ILE B 1 82 ? 11.031 -13.602 -1.729 1 96.62 82 ILE B CA 1
ATOM 2527 C C . ILE B 1 82 ? 9.898 -13.711 -0.713 1 96.62 82 ILE B C 1
ATOM 2529 O O . ILE B 1 82 ? 10.047 -14.359 0.325 1 96.62 82 ILE B O 1
ATOM 2533 N N . PHE B 1 83 ? 8.812 -13.086 -1.007 1 98.5 83 PHE B N 1
ATOM 2534 C CA . PHE B 1 83 ? 7.574 -13.32 -0.278 1 98.5 83 PHE B CA 1
ATOM 2535 C C . PHE B 1 83 ? 6.375 -13.297 -1.223 1 98.5 83 PHE B C 1
ATOM 2537 O O . PHE B 1 83 ? 6.453 -12.734 -2.316 1 98.5 83 PHE B O 1
ATOM 2544 N N . LEU B 1 84 ? 5.32 -13.984 -0.811 1 98.69 84 LEU B N 1
ATOM 2545 C CA . LEU B 1 84 ? 4.039 -14.008 -1.509 1 98.69 84 LEU B CA 1
ATOM 2546 C C . LEU B 1 84 ? 3.066 -13 -0.904 1 98.69 84 LEU B C 1
ATOM 2548 O O . LEU B 1 84 ? 2.979 -12.875 0.32 1 98.69 84 LEU B O 1
ATOM 2552 N N . LEU B 1 85 ? 2.461 -12.234 -1.751 1 98.94 85 LEU B N 1
ATOM 2553 C CA . LEU B 1 85 ? 1.36 -11.352 -1.368 1 98.94 85 LEU B CA 1
ATOM 2554 C C . LEU B 1 85 ? 0.052 -11.812 -2.004 1 98.94 85 LEU B C 1
ATOM 2556 O O . LEU B 1 85 ? -0.04 -11.938 -3.227 1 98.94 85 LEU B O 1
ATOM 2560 N N . SER B 1 86 ? -0.937 -12.094 -1.221 1 98.75 86 SER B N 1
ATOM 2561 C CA . SER B 1 86 ? -2.244 -12.523 -1.705 1 98.75 86 SER B CA 1
ATOM 2562 C C . SER B 1 86 ? -3.355 -12.102 -0.747 1 98.75 86 SER B C 1
ATOM 2564 O O . SER B 1 86 ? -3.141 -12.031 0.465 1 98.75 86 SER B O 1
ATOM 2566 N N . PRO B 1 87 ? -4.59 -11.828 -1.215 1 98.25 87 PRO B N 1
ATOM 2567 C CA . PRO B 1 87 ? -4.961 -11.742 -2.629 1 98.25 87 PRO B CA 1
ATOM 2568 C C . PRO B 1 87 ? -4.473 -10.453 -3.287 1 98.25 87 PRO B C 1
ATOM 2570 O O . PRO B 1 87 ? -4.172 -9.477 -2.596 1 98.25 87 PRO B O 1
ATOM 2573 N N . VAL B 1 88 ? -4.367 -10.516 -4.613 1 96.75 88 VAL B N 1
ATOM 2574 C CA . VAL B 1 88 ? -4.004 -9.297 -5.328 1 96.75 88 VAL B CA 1
ATOM 2575 C C . VAL B 1 88 ? -5.09 -8.953 -6.344 1 96.75 88 VAL B C 1
ATOM 2577 O O . VAL B 1 88 ? -5.117 -7.84 -6.883 1 96.75 88 VAL B O 1
ATOM 2580 N N . GLY B 1 89 ? -5.977 -9.859 -6.594 1 94 89 GLY B N 1
ATOM 2581 C CA . GLY B 1 89 ? -7.168 -9.531 -7.359 1 94 89 GLY B CA 1
ATOM 2582 C C . GLY B 1 89 ? -8.25 -8.883 -6.523 1 94 89 GLY B C 1
ATOM 2583 O O . GLY B 1 89 ? -8.547 -9.336 -5.414 1 94 89 GLY B O 1
ATOM 2584 N N . ILE B 1 90 ? -8.922 -7.926 -7.023 1 95.69 90 ILE B N 1
ATOM 2585 C CA . ILE B 1 90 ? -9.812 -7.074 -6.25 1 95.69 90 ILE B CA 1
ATOM 2586 C C . ILE B 1 90 ? -11.055 -7.863 -5.836 1 95.69 90 ILE B C 1
ATOM 2588 O O . ILE B 1 90 ? -11.758 -7.48 -4.902 1 95.69 90 ILE B O 1
ATOM 2592 N N . ASP B 1 91 ? -11.32 -8.977 -6.484 1 93.75 91 ASP B N 1
ATOM 2593 C CA . ASP B 1 91 ? -12.539 -9.727 -6.246 1 93.75 91 ASP B CA 1
ATOM 2594 C C . ASP B 1 91 ? -12.227 -11.156 -5.809 1 93.75 91 ASP B C 1
ATOM 2596 O O . ASP B 1 91 ? -13.078 -12.047 -5.918 1 93.75 91 ASP B O 1
ATOM 2600 N N . GLU B 1 92 ? -11.047 -11.438 -5.301 1 93.88 92 GLU B N 1
ATOM 2601 C CA . GLU B 1 92 ? -10.57 -12.797 -5.086 1 93.88 92 GLU B CA 1
ATOM 2602 C C . GLU B 1 92 ? -10.992 -13.32 -3.715 1 93.88 92 GLU B C 1
ATOM 2604 O O . GLU B 1 92 ? -10.891 -14.523 -3.445 1 93.88 92 GLU B O 1
ATOM 2609 N N . VAL B 1 93 ? -11.453 -12.422 -2.832 1 95 93 VAL B N 1
ATOM 2610 C CA . VAL B 1 93 ? -11.859 -12.867 -1.499 1 95 93 VAL B CA 1
ATOM 2611 C C . VAL B 1 93 ? -13.305 -12.461 -1.237 1 95 93 VAL B C 1
ATOM 2613 O O . VAL B 1 93 ? -13.633 -11.273 -1.235 1 95 93 VAL B O 1
ATOM 2616 N N . LYS B 1 94 ? -14.148 -13.398 -0.983 1 91.31 94 LYS B N 1
ATOM 2617 C CA . LYS B 1 94 ? -15.555 -13.156 -0.681 1 91.31 94 LYS B CA 1
ATOM 2618 C C . LYS B 1 94 ? -15.891 -13.578 0.747 1 91.31 94 LYS B C 1
ATOM 2620 O O . LYS B 1 94 ? -16.938 -13.188 1.287 1 91.31 94 LYS B O 1
ATOM 2625 N N . GLY B 1 95 ? -15.055 -14.328 1.368 1 91.62 95 GLY B N 1
ATOM 2626 C CA . GLY B 1 95 ? -15.297 -14.805 2.717 1 91.62 95 GLY B CA 1
ATOM 2627 C C . GLY B 1 95 ? -14.078 -15.438 3.357 1 91.62 95 GLY B C 1
ATOM 2628 O O . GLY B 1 95 ? -12.984 -15.398 2.793 1 91.62 95 GLY B O 1
ATOM 2629 N N . LEU B 1 96 ? -14.328 -16.047 4.469 1 96.56 96 LEU B N 1
ATOM 2630 C CA . LEU B 1 96 ? -13.258 -16.625 5.281 1 96.56 96 LEU B CA 1
ATOM 2631 C C . LEU B 1 96 ? -12.578 -17.781 4.555 1 96.56 96 LEU B C 1
ATOM 2633 O O . LEU B 1 96 ? -11.359 -17.953 4.652 1 96.56 96 LEU B O 1
ATOM 2637 N N . GLU B 1 97 ? -13.422 -18.516 3.844 1 97.31 97 GLU B N 1
ATOM 2638 C CA . GLU B 1 97 ? -12.922 -19.703 3.176 1 97.31 97 GLU B CA 1
ATOM 2639 C C . GLU B 1 97 ? -11.859 -19.359 2.137 1 97.31 97 GLU B C 1
ATOM 2641 O O . GLU B 1 97 ? -10.891 -20.109 1.951 1 97.31 97 GLU B O 1
ATOM 2646 N N . ASP B 1 98 ? -12.031 -18.281 1.483 1 98 98 ASP B N 1
ATOM 2647 C CA . ASP B 1 98 ? -11.062 -17.859 0.48 1 98 98 ASP B CA 1
ATOM 2648 C C . ASP B 1 98 ? -9.703 -17.578 1.115 1 98 98 ASP B C 1
ATOM 2650 O O . ASP B 1 98 ? -8.664 -17.969 0.566 1 98 98 ASP B O 1
ATOM 2654 N N . LYS B 1 99 ? -9.672 -16.953 2.277 1 98.44 99 LYS B N 1
ATOM 2655 C CA . LYS B 1 99 ? -8.406 -16.672 2.957 1 98.44 99 LYS B CA 1
ATOM 2656 C C . LYS B 1 99 ? -7.75 -17.953 3.451 1 98.44 99 LYS B C 1
ATOM 2658 O O . LYS B 1 99 ? -6.523 -18.094 3.402 1 98.44 99 LYS B O 1
ATOM 2663 N N . ILE B 1 100 ? -8.578 -18.859 3.922 1 98.62 100 ILE B N 1
ATOM 2664 C CA . ILE B 1 100 ? -8.078 -20.156 4.363 1 98.62 100 ILE B CA 1
ATOM 2665 C C . ILE B 1 100 ? -7.422 -20.875 3.193 1 98.62 100 ILE B C 1
ATOM 2667 O O . ILE B 1 100 ? -6.316 -21.406 3.328 1 98.62 100 ILE B O 1
ATOM 2671 N N . ASN B 1 101 ? -8.062 -20.875 2.059 1 98.19 101 ASN B N 1
ATOM 2672 C CA . ASN B 1 101 ? -7.516 -21.5 0.865 1 98.19 101 ASN B CA 1
ATOM 2673 C C . ASN B 1 101 ? -6.219 -20.828 0.417 1 98.19 101 ASN B C 1
ATOM 2675 O O . ASN B 1 101 ? -5.266 -21.516 0.042 1 98.19 101 ASN B O 1
ATOM 2679 N N . ILE B 1 102 ? -6.172 -19.547 0.464 1 98.56 102 ILE B N 1
ATOM 2680 C CA . ILE B 1 102 ? -4.973 -18.797 0.093 1 98.56 102 ILE B CA 1
ATOM 2681 C C . ILE B 1 102 ? -3.803 -19.234 0.972 1 98.56 102 ILE B C 1
ATOM 2683 O O . ILE B 1 102 ? -2.699 -19.469 0.476 1 98.56 102 ILE B O 1
ATOM 2687 N N . ILE B 1 103 ? -4.078 -19.328 2.262 1 98.75 103 ILE B N 1
ATOM 2688 C CA . ILE B 1 103 ? -3.039 -19.734 3.201 1 98.75 103 ILE B CA 1
ATOM 2689 C C . ILE B 1 103 ? -2.584 -21.156 2.885 1 98.75 103 ILE B C 1
ATOM 2691 O O . ILE B 1 103 ? -1.385 -21.422 2.75 1 98.75 103 ILE B O 1
ATOM 2695 N N . ASN B 1 104 ? -3.514 -22.062 2.699 1 98.31 104 ASN B N 1
ATOM 2696 C CA . ASN B 1 104 ? -3.184 -23.469 2.461 1 98.31 104 ASN B CA 1
ATOM 2697 C C . ASN B 1 104 ? -2.406 -23.641 1.161 1 98.31 104 ASN B C 1
ATOM 2699 O O . ASN B 1 104 ? -1.363 -24.297 1.143 1 98.31 104 ASN B O 1
ATOM 2703 N N . TYR B 1 105 ? -2.904 -23.062 0.099 1 97.88 105 TYR B N 1
ATOM 2704 C CA . TYR B 1 105 ? -2.271 -23.219 -1.205 1 97.88 105 TYR B CA 1
ATOM 2705 C C . TYR B 1 105 ? -0.944 -22.469 -1.264 1 97.88 105 TYR B C 1
ATOM 2707 O O . TYR B 1 105 ? 0.02 -22.953 -1.862 1 97.88 105 TYR B O 1
ATOM 2715 N N . GLY B 1 106 ? -0.891 -21.25 -0.652 1 97.88 106 GLY B N 1
ATOM 2716 C CA . GLY B 1 106 ? 0.355 -20.5 -0.614 1 97.88 106 GLY B CA 1
ATOM 2717 C C . GLY B 1 106 ? 1.447 -21.203 0.172 1 97.88 106 GLY B C 1
ATOM 2718 O O . GLY B 1 106 ? 2.602 -21.25 -0.261 1 97.88 106 GLY B O 1
ATOM 2719 N N . ALA B 1 107 ? 1.049 -21.75 1.33 1 98.25 107 ALA B N 1
ATOM 2720 C CA . ALA B 1 107 ? 2.002 -22.484 2.154 1 98.25 107 ALA B CA 1
ATOM 2721 C C . ALA B 1 107 ? 2.533 -23.719 1.414 1 98.25 107 ALA B C 1
ATOM 2723 O O . ALA B 1 107 ? 3.736 -23.984 1.425 1 98.25 107 ALA B O 1
ATOM 2724 N N . LYS B 1 108 ? 1.678 -24.453 0.793 1 96.56 108 LYS B N 1
ATOM 2725 C CA . LYS B 1 108 ? 2.078 -25.625 0.028 1 96.56 108 LYS B CA 1
ATOM 2726 C C . LYS B 1 108 ? 3.062 -25.25 -1.077 1 96.56 108 LYS B C 1
ATOM 2728 O O . LYS B 1 108 ? 4.047 -25.969 -1.305 1 96.56 108 LYS B O 1
ATOM 2733 N N . PHE B 1 109 ? 2.787 -24.203 -1.745 1 94.94 109 PHE B N 1
ATOM 2734 C CA . PHE B 1 109 ? 3.682 -23.719 -2.795 1 94.94 109 PHE B CA 1
ATOM 2735 C C . PHE B 1 109 ? 5.078 -23.453 -2.24 1 94.94 109 PHE B C 1
ATOM 2737 O O . PHE B 1 109 ? 6.074 -23.875 -2.834 1 94.94 109 PHE B O 1
ATOM 2744 N N . LEU B 1 110 ? 5.133 -22.703 -1.134 1 96.19 110 LEU B N 1
ATOM 2745 C CA . LEU B 1 110 ? 6.418 -22.391 -0.513 1 96.19 110 LEU B CA 1
ATOM 2746 C C . LEU B 1 110 ? 7.148 -23.672 -0.124 1 96.19 110 LEU B C 1
ATOM 2748 O O . LEU B 1 110 ? 8.359 -23.797 -0.344 1 96.19 110 LEU B O 1
ATOM 2752 N N . GLU B 1 111 ? 6.434 -24.609 0.413 1 95.94 111 GLU B N 1
ATOM 2753 C CA . GLU B 1 111 ? 7.02 -25.891 0.795 1 95.94 111 GLU B CA 1
ATOM 2754 C C . GLU B 1 111 ? 7.605 -26.609 -0.416 1 95.94 111 GLU B C 1
ATOM 2756 O O . GLU B 1 111 ? 8.656 -27.25 -0.32 1 95.94 111 GLU B O 1
ATOM 2761 N N . GLU B 1 112 ? 6.918 -26.531 -1.513 1 91.81 112 GLU B N 1
ATOM 2762 C CA . GLU B 1 112 ? 7.398 -27.156 -2.744 1 91.81 112 GLU B CA 1
ATOM 2763 C C . GLU B 1 112 ? 8.719 -26.531 -3.195 1 91.81 112 GLU B C 1
ATOM 2765 O O . GLU B 1 112 ? 9.523 -27.188 -3.861 1 91.81 112 GLU B O 1
ATOM 2770 N N . LEU B 1 113 ? 8.93 -25.312 -2.904 1 91.44 113 LEU B N 1
ATOM 2771 C CA . LEU B 1 113 ? 10.188 -24.641 -3.195 1 91.44 113 LEU B CA 1
ATOM 2772 C C . LEU B 1 113 ? 11.211 -24.906 -2.102 1 91.44 113 LEU B C 1
ATOM 2774 O O . LEU B 1 113 ? 12.305 -24.328 -2.115 1 91.44 113 LEU B O 1
ATOM 2778 N N . LYS B 1 114 ? 10.828 -25.672 -1.098 1 94.06 114 LYS B N 1
ATOM 2779 C CA . LYS B 1 114 ? 11.656 -26 0.057 1 94.06 114 LYS B CA 1
ATOM 2780 C C . LYS B 1 114 ? 11.883 -24.766 0.936 1 94.06 114 LYS B C 1
ATOM 2782 O O . LYS B 1 114 ? 12.969 -24.594 1.503 1 94.06 114 LYS B O 1
ATOM 2787 N N . ILE B 1 115 ? 10.914 -23.938 0.966 1 96 115 ILE B N 1
ATOM 2788 C CA . ILE B 1 115 ? 10.898 -22.781 1.864 1 96 115 ILE B CA 1
ATOM 2789 C C . ILE B 1 115 ? 9.875 -23.016 2.977 1 96 115 ILE B C 1
ATOM 2791 O O . ILE B 1 115 ? 8.734 -23.391 2.709 1 96 115 ILE B O 1
ATOM 2795 N N . GLU B 1 116 ? 10.336 -22.859 4.188 1 97.75 116 GLU B N 1
ATOM 2796 C CA . GLU B 1 116 ? 9.406 -22.969 5.305 1 97.75 116 GLU B CA 1
ATOM 2797 C C . GLU B 1 116 ? 8.422 -21.797 5.312 1 97.75 116 GLU B C 1
ATOM 2799 O O . GLU B 1 116 ? 8.836 -20.641 5.336 1 97.75 116 GLU B O 1
ATOM 2804 N N . PRO B 1 117 ? 7.129 -22.125 5.32 1 98.5 117 PRO B N 1
ATOM 2805 C CA . PRO B 1 117 ? 6.16 -21.016 5.332 1 98.5 117 PRO B CA 1
ATOM 2806 C C . PRO B 1 117 ? 6.156 -20.25 6.648 1 98.5 117 PRO B C 1
ATOM 2808 O O . PRO B 1 117 ? 6.094 -20.859 7.723 1 98.5 117 PRO B O 1
ATOM 2811 N N . LYS B 1 118 ? 6.348 -19.016 6.605 1 98.81 118 LYS B N 1
ATOM 2812 C CA . LYS B 1 118 ? 6.113 -18.047 7.672 1 98.81 118 LYS B CA 1
ATOM 2813 C C . LYS B 1 118 ? 4.992 -17.094 7.305 1 98.81 118 LYS B C 1
ATOM 2815 O O . LYS B 1 118 ? 5.199 -16.156 6.523 1 98.81 118 LYS B O 1
ATOM 2820 N N . ILE B 1 119 ? 3.809 -17.297 7.926 1 98.94 119 ILE B N 1
ATOM 2821 C CA . ILE B 1 119 ? 2.574 -16.719 7.391 1 98.94 119 ILE B CA 1
ATOM 2822 C C . ILE B 1 119 ? 2.098 -15.586 8.289 1 98.94 119 ILE B C 1
ATOM 2824 O O . ILE B 1 119 ? 2.025 -15.734 9.508 1 98.94 119 ILE B O 1
ATOM 2828 N N . ALA B 1 120 ? 1.816 -14.445 7.688 1 98.88 120 ALA B N 1
ATOM 2829 C CA . ALA B 1 120 ? 1.271 -13.273 8.375 1 98.88 120 ALA B CA 1
ATOM 2830 C C . ALA B 1 120 ? -0.102 -12.906 7.824 1 98.88 120 ALA B C 1
ATOM 2832 O O . ALA B 1 120 ? -0.285 -12.805 6.609 1 98.88 120 ALA B O 1
ATOM 2833 N N . LEU B 1 121 ? -1.062 -12.711 8.688 1 98.75 121 LEU B N 1
ATOM 2834 C CA . LEU B 1 121 ? -2.402 -12.258 8.344 1 98.75 121 LEU B CA 1
ATOM 2835 C C . LEU B 1 121 ? -2.582 -10.781 8.695 1 98.75 121 LEU B C 1
ATOM 2837 O O . LEU B 1 121 ? -2.439 -10.398 9.859 1 98.75 121 LEU B O 1
ATOM 2841 N N . LEU B 1 122 ? -2.891 -9.984 7.668 1 98.75 122 LEU B N 1
ATOM 2842 C CA . LEU B 1 122 ? -3.131 -8.562 7.891 1 98.75 122 LEU B CA 1
ATOM 2843 C C . LEU B 1 122 ? -4.605 -8.305 8.18 1 98.75 122 LEU B C 1
ATOM 2845 O O . LEU B 1 122 ? -5.48 -8.992 7.652 1 98.75 122 LEU B O 1
ATOM 2849 N N . SER B 1 123 ? -4.859 -7.316 8.977 1 98.38 123 SER B N 1
ATOM 2850 C CA . SER B 1 123 ? -6.184 -6.742 9.203 1 98.38 123 SER B CA 1
ATOM 2851 C C . SER B 1 123 ? -6.133 -5.219 9.203 1 98.38 123 SER B C 1
ATOM 2853 O O . SER B 1 123 ? -5.082 -4.629 8.938 1 98.38 123 SER B O 1
ATOM 2855 N N . GLY B 1 124 ? -7.332 -4.539 9.375 1 97.31 124 GLY B N 1
ATOM 2856 C CA . GLY B 1 124 ? -7.477 -3.127 9.062 1 97.31 124 GLY B CA 1
ATOM 2857 C C . GLY B 1 124 ? -7.008 -2.215 10.18 1 97.31 124 GLY B C 1
ATOM 2858 O O . GLY B 1 124 ? -7.215 -1.001 10.125 1 97.31 124 GLY B O 1
ATOM 2859 N N . GLY B 1 125 ? -6.352 -2.586 11.195 1 96.38 125 GLY B N 1
ATOM 2860 C CA . GLY B 1 125 ? -5.84 -1.85 12.344 1 96.38 125 GLY B CA 1
ATOM 2861 C C . GLY B 1 125 ? -4.969 -2.693 13.258 1 96.38 125 GLY B C 1
ATOM 2862 O O . GLY B 1 125 ? -4.773 -3.885 13.008 1 96.38 125 GLY B O 1
ATOM 2863 N N . ARG B 1 126 ? -4.352 -1.999 14.18 1 95.44 126 ARG B N 1
ATOM 2864 C CA . ARG B 1 126 ? -3.67 -2.746 15.227 1 95.44 126 ARG B CA 1
ATOM 2865 C C . ARG B 1 126 ? -4.672 -3.465 16.125 1 95.44 126 ARG B C 1
ATOM 2867 O O . ARG B 1 126 ? -5.863 -3.141 16.125 1 95.44 126 ARG B O 1
ATOM 2874 N N . LEU B 1 127 ? -4.125 -4.445 16.812 1 96.56 127 LEU B N 1
ATOM 2875 C CA . LEU B 1 127 ? -5.023 -5.203 17.672 1 96.56 127 LEU B CA 1
ATOM 2876 C C . LEU B 1 127 ? -5.641 -4.305 18.75 1 96.56 127 LEU B C 1
ATOM 2878 O O . LEU B 1 127 ? -6.809 -4.469 19.094 1 96.56 127 LEU B O 1
ATOM 2882 N N . GLU B 1 128 ? -4.922 -3.332 19.172 1 93.94 128 GLU B N 1
ATOM 2883 C CA . GLU B 1 128 ? -5.383 -2.426 20.219 1 93.94 128 GLU B CA 1
ATOM 2884 C C . GLU B 1 128 ? -6.457 -1.478 19.703 1 93.94 128 GLU B C 1
ATOM 2886 O O . GLU B 1 128 ? -7.098 -0.766 20.469 1 93.94 128 GLU B O 1
ATOM 2891 N N . ASP B 1 129 ? -6.723 -1.503 18.406 1 94.12 129 ASP B N 1
ATOM 2892 C CA . ASP B 1 129 ? -7.699 -0.593 17.812 1 94.12 129 ASP B CA 1
ATOM 2893 C C . ASP B 1 129 ? -9.109 -1.17 17.906 1 94.12 129 ASP B C 1
ATOM 2895 O O . ASP B 1 129 ? -10.078 -0.518 17.5 1 94.12 129 ASP B O 1
ATOM 2899 N N . LEU B 1 130 ? -9.273 -2.348 18.406 1 95.44 130 LEU B N 1
ATOM 2900 C CA . LEU B 1 130 ? -10.602 -2.926 18.609 1 95.44 130 LEU B CA 1
ATOM 2901 C C . LEU B 1 130 ? -11.516 -1.956 19.344 1 95.44 130 LEU B C 1
ATOM 2903 O O . LEU B 1 130 ? -11.102 -1.348 20.344 1 95.44 130 LEU B O 1
ATOM 2907 N N . GLY B 1 131 ? -12.688 -1.741 18.781 1 94.25 131 GLY B N 1
ATOM 2908 C CA . GLY B 1 131 ? -13.656 -0.859 19.406 1 94.25 131 GLY B CA 1
ATOM 2909 C C . GLY B 1 131 ? -13.688 0.529 18.781 1 94.25 131 GLY B C 1
ATOM 2910 O O . GLY B 1 131 ? -14.625 1.294 19.016 1 94.25 131 GLY B O 1
ATOM 2911 N N . ARG B 1 132 ? -12.68 0.901 17.938 1 88.81 132 ARG B N 1
ATOM 2912 C CA . ARG B 1 132 ? -12.562 2.238 17.359 1 88.81 132 ARG B CA 1
ATOM 2913 C C . ARG B 1 132 ? -13.492 2.41 16.172 1 88.81 132 ARG B C 1
ATOM 2915 O O . ARG B 1 132 ? -14.078 3.479 15.984 1 88.81 132 ARG B O 1
ATOM 2922 N N . ASP B 1 133 ? -13.586 1.406 15.367 1 93.88 133 ASP B N 1
ATOM 2923 C CA . ASP B 1 133 ? -14.305 1.448 14.094 1 93.88 133 ASP B CA 1
ATOM 2924 C C . ASP B 1 133 ? -14.844 0.07 13.727 1 93.88 133 ASP B C 1
ATOM 2926 O O . ASP B 1 133 ? -14.141 -0.935 13.852 1 93.88 133 ASP B O 1
ATOM 2930 N N . GLU B 1 134 ? -16.062 0.065 13.289 1 95.88 134 GLU B N 1
ATOM 2931 C CA . GLU B 1 134 ? -16.734 -1.202 13.008 1 95.88 134 GLU B CA 1
ATOM 2932 C C . GLU B 1 134 ? -16.016 -1.975 11.906 1 95.88 134 GLU B C 1
ATOM 2934 O O . GLU B 1 134 ? -15.93 -3.203 11.953 1 95.88 134 GLU B O 1
ATOM 2939 N N . ARG B 1 135 ? -15.625 -1.313 10.875 1 95.44 135 ARG B N 1
ATOM 2940 C CA . ARG B 1 135 ? -14.93 -1.977 9.773 1 95.44 135 ARG B CA 1
ATOM 2941 C C . ARG B 1 135 ? -13.609 -2.58 10.234 1 95.44 135 ARG B C 1
ATOM 2943 O O . ARG B 1 135 ? -13.281 -3.715 9.883 1 95.44 135 ARG B O 1
ATOM 2950 N N . VAL B 1 136 ? -12.906 -1.819 11 1 97.62 136 VAL B N 1
ATOM 2951 C CA . VAL B 1 136 ? -11.641 -2.277 11.562 1 97.62 136 VAL B CA 1
ATOM 2952 C C . VAL B 1 136 ? -11.875 -3.516 12.422 1 97.62 136 VAL B C 1
ATOM 2954 O O . VAL B 1 136 ? -11.188 -4.527 12.273 1 97.62 136 VAL B O 1
ATOM 2957 N N . ASP B 1 137 ? -12.891 -3.443 13.273 1 98.06 137 ASP B N 1
ATOM 2958 C CA . ASP B 1 137 ? -13.227 -4.562 14.148 1 98.06 137 ASP B CA 1
ATOM 2959 C C . ASP B 1 137 ? -13.5 -5.828 13.328 1 98.06 137 ASP B C 1
ATOM 2961 O O . ASP B 1 137 ? -13.023 -6.91 13.68 1 98.06 137 ASP B O 1
ATOM 2965 N N . ARG B 1 138 ? -14.258 -5.648 12.312 1 97.38 138 ARG B N 1
ATOM 2966 C CA . ARG B 1 138 ? -14.633 -6.781 11.477 1 97.38 138 ARG B CA 1
ATOM 2967 C C . ARG B 1 138 ? -13.398 -7.453 10.883 1 97.38 138 ARG B C 1
ATOM 2969 O O . ARG B 1 138 ? -13.289 -8.68 10.891 1 97.38 138 ARG B O 1
ATOM 2976 N N . THR B 1 139 ? -12.469 -6.707 10.383 1 97.69 139 THR B N 1
ATOM 2977 C CA . THR B 1 139 ? -11.281 -7.273 9.758 1 97.69 139 THR B CA 1
ATOM 2978 C C . THR B 1 139 ? -10.422 -7.996 10.789 1 97.69 139 THR B C 1
ATOM 2980 O O . THR B 1 139 ? -9.82 -9.031 10.492 1 97.69 139 THR B O 1
ATOM 2983 N N . ILE B 1 140 ? -10.32 -7.441 11.992 1 98.31 140 ILE B N 1
ATOM 2984 C CA . ILE B 1 140 ? -9.531 -8.055 13.055 1 98.31 140 ILE B CA 1
ATOM 2985 C C . ILE B 1 140 ? -10.172 -9.383 13.469 1 98.31 140 ILE B C 1
ATOM 2987 O O . ILE B 1 140 ? -9.484 -10.398 13.562 1 98.31 140 ILE B O 1
ATOM 2991 N N . LYS B 1 141 ? -11.461 -9.359 13.641 1 98.25 141 LYS B N 1
ATOM 2992 C CA . LYS B 1 141 ? -12.18 -10.562 14.047 1 98.25 141 LYS B CA 1
ATOM 2993 C C . LYS B 1 141 ? -12.094 -11.641 12.969 1 98.25 141 LYS B C 1
ATOM 2995 O O . LYS B 1 141 ? -11.938 -12.82 13.273 1 98.25 141 LYS B O 1
ATOM 3000 N N . GLU B 1 142 ? -12.211 -11.242 11.773 1 98.06 142 GLU B N 1
ATOM 3001 C CA . GLU B 1 142 ? -12.086 -12.172 10.656 1 98.06 142 GLU B CA 1
ATOM 3002 C C . GLU B 1 142 ? -10.703 -12.82 10.625 1 98.06 142 GLU B C 1
ATOM 3004 O O . GLU B 1 142 ? -10.586 -14.031 10.414 1 98.06 142 GLU B O 1
ATOM 3009 N N . ALA B 1 143 ? -9.68 -12.016 10.797 1 98.38 143 ALA B N 1
ATOM 3010 C CA . ALA B 1 143 ? -8.32 -12.539 10.805 1 98.38 143 ALA B CA 1
ATOM 3011 C C . ALA B 1 143 ? -8.141 -13.57 11.922 1 98.38 143 ALA B C 1
ATOM 3013 O O . ALA B 1 143 ? -7.531 -14.625 11.711 1 98.38 143 ALA B O 1
ATOM 3014 N N . GLU B 1 144 ? -8.688 -13.281 13.062 1 98.25 144 GLU B N 1
ATOM 3015 C CA . GLU B 1 144 ? -8.594 -14.203 14.188 1 98.25 144 GLU B CA 1
ATOM 3016 C C . GLU B 1 144 ? -9.328 -15.508 13.891 1 98.25 144 GLU B C 1
ATOM 3018 O O . GLU B 1 144 ? -8.867 -16.594 14.266 1 98.25 144 GLU B O 1
ATOM 3023 N N . GLU B 1 145 ? -10.445 -15.414 13.281 1 98.44 145 GLU B N 1
ATOM 3024 C CA . GLU B 1 145 ? -11.211 -16.609 12.922 1 98.44 145 GLU B CA 1
ATOM 3025 C C . GLU B 1 145 ? -10.453 -17.453 11.914 1 98.44 145 GLU B C 1
ATOM 3027 O O . GLU B 1 145 ? -10.414 -18.688 12.031 1 98.44 145 GLU B O 1
ATOM 3032 N N . VAL B 1 146 ? -9.852 -16.844 10.891 1 98.56 146 VAL B N 1
ATOM 3033 C CA . VAL B 1 146 ? -9.055 -17.547 9.891 1 98.56 146 VAL B CA 1
ATOM 3034 C C . VAL B 1 146 ? -7.895 -18.266 10.578 1 98.56 146 VAL B C 1
ATOM 3036 O O . VAL B 1 146 ? -7.652 -19.453 10.32 1 98.56 146 VAL B O 1
ATOM 3039 N N . LYS B 1 147 ? -7.203 -17.516 11.445 1 98.25 147 LYS B N 1
ATOM 3040 C CA . LYS B 1 147 ? -6.059 -18.062 12.164 1 98.25 147 LYS B CA 1
ATOM 3041 C C . LYS B 1 147 ? -6.434 -19.328 12.922 1 98.25 147 LYS B C 1
ATOM 3043 O O . LYS B 1 147 ? -5.648 -20.281 12.977 1 98.25 147 LYS B O 1
ATOM 3048 N N . LYS B 1 148 ? -7.629 -19.422 13.383 1 97.75 148 LYS B N 1
ATOM 3049 C CA . LYS B 1 148 ? -8.109 -20.562 14.148 1 97.75 148 LYS B CA 1
ATOM 3050 C C . LYS B 1 148 ? -8.422 -21.75 13.242 1 97.75 148 LYS B C 1
ATOM 3052 O O . LYS B 1 148 ? -8.414 -22.891 13.68 1 97.75 148 LYS B O 1
ATOM 3057 N N . ARG B 1 149 ? -8.609 -21.484 12.062 1 97.81 149 ARG B N 1
ATOM 3058 C CA . ARG B 1 149 ? -9.188 -22.516 11.203 1 97.81 149 ARG B CA 1
ATOM 3059 C C . ARG B 1 149 ? -8.133 -23.109 10.273 1 97.81 149 ARG B C 1
ATOM 3061 O O . ARG B 1 149 ? -8.414 -24.031 9.516 1 97.81 149 ARG B O 1
ATOM 3068 N N . VAL B 1 150 ? -7.02 -22.562 10.258 1 97.75 150 VAL B N 1
ATOM 3069 C CA . VAL B 1 150 ? -5.973 -23.078 9.383 1 97.75 150 VAL B CA 1
ATOM 3070 C C . VAL B 1 150 ? -5.035 -23.984 10.18 1 97.75 150 VAL B C 1
ATOM 3072 O O . VAL B 1 150 ? -4.887 -23.828 11.391 1 97.75 150 VAL B O 1
ATOM 3075 N N . SER B 1 151 ? -4.395 -24.953 9.516 1 96.12 151 SER B N 1
ATOM 3076 C CA . SER B 1 151 ? -3.51 -25.906 10.172 1 96.12 151 SER B CA 1
ATOM 3077 C C . SER B 1 151 ? -2.098 -25.359 10.312 1 96.12 151 SER B C 1
ATOM 3079 O O . SER B 1 151 ? -1.312 -25.844 11.133 1 96.12 151 SER B O 1
ATOM 3081 N N . TYR B 1 152 ? -1.792 -24.375 9.531 1 97.88 152 TYR B N 1
ATOM 3082 C CA . TYR B 1 152 ? -0.471 -23.766 9.594 1 97.88 152 TYR B CA 1
ATOM 3083 C C . TYR B 1 152 ? -0.383 -22.781 10.75 1 97.88 152 TYR B C 1
ATOM 3085 O O . TYR B 1 152 ? -1.399 -22.234 11.195 1 97.88 152 TYR B O 1
ATOM 3093 N N . ILE B 1 153 ? 0.816 -22.594 11.234 1 97.38 153 ILE B N 1
ATOM 3094 C CA . ILE B 1 153 ? 1.04 -21.516 12.203 1 97.38 153 ILE B CA 1
ATOM 3095 C C . ILE B 1 153 ? 0.954 -20.172 11.5 1 97.38 153 ILE B C 1
ATOM 3097 O O . ILE B 1 153 ? 1.703 -19.906 10.555 1 97.38 153 ILE B O 1
ATOM 3101 N N . VAL B 1 154 ? 0.052 -19.375 11.898 1 98.44 154 VAL B N 1
ATOM 3102 C CA . VAL B 1 154 ? -0.198 -18.078 11.297 1 98.44 154 VAL B CA 1
ATOM 3103 C C . VAL B 1 154 ? -0.099 -16.984 12.375 1 98.44 154 VAL B C 1
ATOM 3105 O O . VAL B 1 154 ? -0.584 -17.172 13.492 1 98.44 154 VAL B O 1
ATOM 3108 N N . GLU B 1 155 ? 0.601 -15.922 12.078 1 98.69 155 GLU B N 1
ATOM 3109 C CA . GLU B 1 155 ? 0.692 -14.773 12.984 1 98.69 155 GLU B CA 1
ATOM 3110 C C . GLU B 1 155 ? -0.279 -13.672 12.57 1 98.69 155 GLU B C 1
ATOM 3112 O O . GLU B 1 155 ? -0.438 -13.391 11.383 1 98.69 155 GLU B O 1
ATOM 3117 N N . HIS B 1 156 ? -0.972 -13.133 13.508 1 98.75 156 HIS B N 1
ATOM 3118 C CA . HIS B 1 156 ? -1.845 -11.984 13.312 1 98.75 156 HIS B CA 1
ATOM 3119 C C . HIS B 1 156 ? -1.546 -10.883 14.336 1 98.75 156 HIS B C 1
ATOM 3121 O O . HIS B 1 156 ? -1.886 -11.016 15.508 1 98.75 156 HIS B O 1
ATOM 3127 N N . ARG B 1 157 ? -0.925 -9.828 13.883 1 98.31 157 ARG B N 1
ATOM 3128 C CA . ARG B 1 157 ? -0.566 -8.688 14.727 1 98.31 157 ARG B CA 1
ATOM 3129 C C . ARG B 1 157 ? -1.163 -7.395 14.188 1 98.31 157 ARG B C 1
ATOM 3131 O O . ARG B 1 157 ? -0.598 -6.316 14.375 1 98.31 157 ARG B O 1
ATOM 3138 N N . GLY B 1 158 ? -2.291 -7.543 13.359 1 98.38 158 GLY B N 1
ATOM 3139 C CA . GLY B 1 158 ? -2.961 -6.359 12.844 1 98.38 158 GLY B CA 1
ATOM 3140 C C . GLY B 1 158 ? -2.4 -5.891 11.508 1 98.38 158 GLY B C 1
ATOM 3141 O O . GLY B 1 158 ? -2.17 -6.699 10.609 1 98.38 158 GLY B O 1
ATOM 3142 N N . ILE B 1 159 ? -2.268 -4.551 11.375 1 98.44 159 ILE B N 1
ATOM 3143 C CA . ILE B 1 159 ? -2.053 -3.941 10.07 1 98.44 159 ILE B CA 1
ATOM 3144 C C . ILE B 1 159 ? -0.566 -3.652 9.875 1 98.44 159 ILE B C 1
ATOM 3146 O O . ILE B 1 159 ? -0.19 -2.861 9.008 1 98.44 159 ILE B O 1
ATOM 3150 N N . VAL B 1 160 ? 0.367 -4.336 10.562 1 98.12 160 VAL B N 1
ATOM 3151 C CA . VAL B 1 160 ? 1.774 -3.969 10.68 1 98.12 160 VAL B CA 1
ATOM 3152 C C . VAL B 1 160 ? 2.592 -4.711 9.625 1 98.12 160 VAL B C 1
ATOM 3154 O O . VAL B 1 160 ? 3.502 -5.473 9.953 1 98.12 160 VAL B O 1
ATOM 3157 N N . ILE B 1 161 ? 2.373 -4.449 8.328 1 98.81 161 ILE B N 1
ATOM 3158 C CA . ILE B 1 161 ? 3 -5.152 7.219 1 98.81 161 ILE B CA 1
ATOM 3159 C C . ILE B 1 161 ? 4.512 -4.957 7.27 1 98.81 161 ILE B C 1
ATOM 3161 O O . ILE B 1 161 ? 5.277 -5.871 6.953 1 98.81 161 ILE B O 1
ATOM 3165 N N . GLU B 1 162 ? 5.031 -3.777 7.641 1 98.25 162 GLU B N 1
ATOM 3166 C CA . GLU B 1 162 ? 6.469 -3.52 7.695 1 98.25 162 GLU B CA 1
ATOM 3167 C C . GLU B 1 162 ? 7.148 -4.426 8.719 1 98.25 162 GLU B C 1
ATOM 3169 O O . GLU B 1 162 ? 8.273 -4.879 8.5 1 98.25 162 GLU B O 1
ATOM 3174 N N . GLU B 1 163 ? 6.473 -4.641 9.797 1 98.06 163 GLU B N 1
ATOM 3175 C CA . GLU B 1 163 ? 7.043 -5.512 10.82 1 98.06 163 GLU B CA 1
ATOM 3176 C C . GLU B 1 163 ? 7.137 -6.953 10.336 1 98.06 163 GLU B C 1
ATOM 3178 O O . GLU B 1 163 ? 8.141 -7.625 10.555 1 98.06 163 GLU B O 1
ATOM 3183 N N . TYR B 1 164 ? 6.094 -7.453 9.727 1 98.75 164 TYR B N 1
ATOM 3184 C CA . TYR B 1 164 ? 6.105 -8.805 9.18 1 98.75 164 TYR B CA 1
ATOM 3185 C C . TYR B 1 164 ? 7.254 -8.984 8.195 1 98.75 164 TYR B C 1
ATOM 3187 O O . TYR B 1 164 ? 7.988 -9.969 8.258 1 98.75 164 TYR B O 1
ATOM 3195 N N . LEU B 1 165 ? 7.387 -8.039 7.254 1 98.81 165 LEU B N 1
ATOM 3196 C CA . LEU B 1 165 ? 8.414 -8.148 6.227 1 98.81 165 LEU B CA 1
ATOM 3197 C C . LEU B 1 165 ? 9.812 -8.062 6.84 1 98.81 165 LEU B C 1
ATOM 3199 O O . LEU B 1 165 ? 10.727 -8.773 6.41 1 98.81 165 LEU B O 1
ATOM 3203 N N . LYS B 1 166 ? 9.984 -7.203 7.852 1 98.56 166 LYS B N 1
ATOM 3204 C CA . LYS B 1 166 ? 11.258 -7.129 8.562 1 98.56 166 LYS B CA 1
ATOM 3205 C C . LYS B 1 166 ? 11.617 -8.469 9.188 1 98.56 166 LYS B C 1
ATOM 3207 O O . LYS B 1 166 ? 12.797 -8.836 9.258 1 98.56 166 LYS B O 1
ATOM 3212 N N . GLU B 1 167 ? 10.625 -9.148 9.648 1 98.69 167 GLU B N 1
ATOM 3213 C CA . GLU B 1 167 ? 10.828 -10.43 10.32 1 98.69 167 GLU B CA 1
ATOM 3214 C C . GLU B 1 167 ? 10.789 -11.586 9.328 1 98.69 167 GLU B C 1
ATOM 3216 O O . GLU B 1 167 ? 10.703 -12.75 9.719 1 98.69 167 GLU B O 1
ATOM 3221 N N . ASP B 1 168 ? 10.742 -11.336 8.055 1 98.56 168 ASP B N 1
ATOM 3222 C CA . ASP B 1 168 ? 10.938 -12.242 6.934 1 98.56 168 ASP B CA 1
ATOM 3223 C C . ASP B 1 168 ? 9.742 -13.188 6.773 1 98.56 168 ASP B C 1
ATOM 3225 O O . ASP B 1 168 ? 9.906 -14.344 6.398 1 98.56 168 ASP B O 1
ATOM 3229 N N . PHE B 1 169 ? 8.594 -12.719 7.285 1 98.88 169 PHE B N 1
ATOM 3230 C CA . PHE B 1 169 ? 7.398 -13.453 6.879 1 98.88 169 PHE B CA 1
ATOM 3231 C C . PHE B 1 169 ? 7.301 -13.531 5.359 1 98.88 169 PHE B C 1
ATOM 3233 O O . PHE B 1 169 ? 7.602 -12.562 4.664 1 98.88 169 PHE B O 1
ATOM 3240 N N . ASN B 1 170 ? 6.883 -14.719 4.875 1 98.81 170 ASN B N 1
ATOM 3241 C CA . ASN B 1 170 ? 7.062 -14.938 3.443 1 98.81 170 ASN B CA 1
ATOM 3242 C C . ASN B 1 170 ? 5.746 -15.297 2.762 1 98.81 170 ASN B C 1
ATOM 3244 O O . ASN B 1 170 ? 5.719 -15.594 1.567 1 98.81 170 ASN B O 1
ATOM 3248 N N . LEU B 1 171 ? 4.695 -15.352 3.416 1 98.94 171 LEU B N 1
ATOM 3249 C CA . LEU B 1 171 ? 3.324 -15.344 2.918 1 98.94 171 LEU B CA 1
ATOM 3250 C C . LEU B 1 171 ? 2.486 -14.297 3.646 1 98.94 171 LEU B C 1
ATOM 3252 O O . LEU B 1 171 ? 2.084 -14.508 4.793 1 98.94 171 LEU B O 1
ATOM 3256 N N . ILE B 1 172 ? 2.252 -13.172 3.01 1 98.94 172 ILE B N 1
ATOM 3257 C CA . ILE B 1 172 ? 1.478 -12.055 3.555 1 98.94 172 ILE B CA 1
ATOM 3258 C C . ILE B 1 172 ? 0.057 -12.102 2.998 1 98.94 172 ILE B C 1
ATOM 3260 O O . ILE B 1 172 ? -0.148 -11.953 1.79 1 98.94 172 ILE B O 1
ATOM 3264 N N . VAL B 1 173 ? -0.919 -12.305 3.844 1 98.94 173 VAL B N 1
ATOM 3265 C CA . VAL B 1 173 ? -2.318 -12.344 3.434 1 98.94 173 VAL B CA 1
ATOM 3266 C C . VAL B 1 173 ? -2.992 -11.016 3.752 1 98.94 173 VAL B C 1
ATOM 3268 O O . VAL B 1 173 ? -3.146 -10.656 4.922 1 98.94 173 VAL B O 1
ATOM 3271 N N . ALA B 1 174 ? -3.35 -10.281 2.734 1 98.75 174 ALA B N 1
ATOM 3272 C CA . ALA B 1 174 ? -4.008 -8.984 2.879 1 98.75 174 ALA B CA 1
ATOM 3273 C C . ALA B 1 174 ? -5.434 -9.148 3.395 1 98.75 174 ALA B C 1
ATOM 3275 O O . ALA B 1 174 ? -6.02 -10.227 3.287 1 98.75 174 ALA B O 1
ATOM 3276 N N . PRO B 1 175 ? -6.055 -8.094 3.896 1 97.94 175 PRO B N 1
ATOM 3277 C CA . PRO B 1 175 ? -7.414 -8.172 4.438 1 97.94 175 PRO B CA 1
ATOM 3278 C C . PRO B 1 175 ? -8.453 -8.531 3.373 1 97.94 175 PRO B C 1
ATOM 3280 O O . PRO B 1 175 ? -9.461 -9.172 3.68 1 97.94 175 PRO B O 1
ATOM 3283 N N . ASP B 1 176 ? -8.289 -8.078 2.201 1 97.56 176 ASP B N 1
ATOM 3284 C CA . ASP B 1 176 ? -9.172 -8.32 1.064 1 97.56 176 ASP B CA 1
ATOM 3285 C C . ASP B 1 176 ? -8.469 -8.008 -0.253 1 97.56 176 ASP B C 1
ATOM 3287 O O . ASP B 1 176 ? -7.281 -7.676 -0.264 1 97.56 176 ASP B O 1
ATOM 3291 N N . GLY B 1 177 ? -9.219 -8.211 -1.343 1 97.38 177 GLY B N 1
ATOM 3292 C CA . GLY B 1 177 ? -8.625 -8.039 -2.66 1 97.38 177 GLY B CA 1
ATOM 3293 C C . GLY B 1 177 ? -8.242 -6.598 -2.959 1 97.38 177 GLY B C 1
ATOM 3294 O O . GLY B 1 177 ? -7.227 -6.344 -3.605 1 97.38 177 GLY B O 1
ATOM 3295 N N . ILE B 1 178 ? -9.031 -5.645 -2.51 1 97.94 178 ILE B N 1
ATOM 3296 C CA . ILE B 1 178 ? -8.758 -4.234 -2.748 1 97.94 178 ILE B CA 1
ATOM 3297 C C . ILE B 1 178 ? -7.469 -3.83 -2.031 1 97.94 178 ILE B C 1
ATOM 3299 O O . ILE B 1 178 ? -6.57 -3.248 -2.641 1 97.94 178 ILE B O 1
ATOM 3303 N N . SER B 1 179 ? -7.363 -4.203 -0.773 1 98.31 179 SER B N 1
ATOM 3304 C CA . SER B 1 179 ? -6.168 -3.904 0.01 1 98.31 179 SER B CA 1
ATOM 3305 C C . SER B 1 179 ? -4.93 -4.559 -0.598 1 98.31 179 SER B C 1
ATOM 3307 O O . SER B 1 179 ? -3.879 -3.928 -0.707 1 98.31 179 SER B O 1
ATOM 3309 N N . GLY B 1 180 ? -5.102 -5.793 -0.948 1 98.5 180 GLY B N 1
ATOM 3310 C CA . GLY B 1 180 ? -3.98 -6.5 -1.545 1 98.5 180 GLY B CA 1
ATOM 3311 C C . GLY B 1 180 ? -3.49 -5.863 -2.83 1 98.5 180 GLY B C 1
ATOM 3312 O O . GLY B 1 180 ? -2.281 -5.746 -3.049 1 98.5 180 GLY B O 1
ATOM 3313 N N . ASN B 1 181 ? -4.41 -5.461 -3.684 1 97.38 181 ASN B N 1
ATOM 3314 C CA . ASN B 1 181 ? -4.051 -4.797 -4.934 1 97.38 181 ASN B CA 1
ATOM 3315 C C . ASN B 1 181 ? -3.344 -3.469 -4.68 1 97.38 181 ASN B C 1
ATOM 3317 O O . ASN B 1 181 ? -2.365 -3.143 -5.355 1 97.38 181 ASN B O 1
ATOM 3321 N N . LEU B 1 182 ? -3.816 -2.74 -3.711 1 98.62 182 LEU B N 1
ATOM 3322 C CA . LEU B 1 182 ? -3.189 -1.466 -3.379 1 98.62 182 LEU B CA 1
ATOM 3323 C C . LEU B 1 182 ? -1.781 -1.679 -2.834 1 98.62 182 LEU B C 1
ATOM 3325 O O . LEU B 1 182 ? -0.864 -0.922 -3.16 1 98.62 182 LEU B O 1
ATOM 3329 N N . ILE B 1 183 ? -1.656 -2.686 -1.953 1 98.81 183 ILE B N 1
ATOM 3330 C CA . ILE B 1 183 ? -0.332 -3.018 -1.439 1 98.81 183 ILE B CA 1
ATOM 3331 C C . ILE B 1 183 ? 0.601 -3.359 -2.6 1 98.81 183 ILE B C 1
ATOM 3333 O O . ILE B 1 183 ? 1.714 -2.836 -2.684 1 98.81 183 ILE B O 1
ATOM 3337 N N . PHE B 1 184 ? 0.149 -4.168 -3.516 1 98.31 184 PHE B N 1
ATOM 3338 C CA . PHE B 1 184 ? 0.944 -4.57 -4.672 1 98.31 184 PHE B CA 1
ATOM 3339 C C . PHE B 1 184 ? 1.349 -3.355 -5.496 1 98.31 184 PHE B C 1
ATOM 3341 O O . PHE B 1 184 ? 2.516 -3.211 -5.867 1 98.31 184 PHE B O 1
ATOM 3348 N N . ARG B 1 185 ? 0.433 -2.494 -5.816 1 97.75 185 ARG B N 1
ATOM 3349 C CA . ARG B 1 185 ? 0.688 -1.321 -6.648 1 97.75 185 ARG B CA 1
ATOM 3350 C C . ARG B 1 185 ? 1.714 -0.401 -5.996 1 97.75 185 ARG B C 1
ATOM 3352 O O . ARG B 1 185 ? 2.586 0.146 -6.676 1 97.75 185 ARG B O 1
ATOM 3359 N N . CYS B 1 186 ? 1.6 -0.241 -4.664 1 98.69 186 CYS B N 1
ATOM 3360 C CA . CYS B 1 186 ? 2.551 0.604 -3.951 1 98.69 186 CYS B CA 1
ATOM 3361 C C . CYS B 1 186 ? 3.945 -0.01 -3.971 1 98.69 186 CYS B C 1
ATOM 3363 O O . CYS B 1 186 ? 4.922 0.666 -4.301 1 98.69 186 CYS B O 1
ATOM 3365 N N . LEU B 1 187 ? 4.043 -1.304 -3.65 1 98.38 187 LEU B N 1
ATOM 3366 C CA . LEU B 1 187 ? 5.34 -1.956 -3.52 1 98.38 187 LEU B CA 1
ATOM 3367 C C . LEU B 1 187 ? 5.973 -2.189 -4.887 1 98.38 187 LEU B C 1
ATOM 3369 O O . LEU B 1 187 ? 7.129 -1.829 -5.109 1 98.38 187 LEU B O 1
ATOM 3373 N N . ALA B 1 188 ? 5.195 -2.713 -5.789 1 95.75 188 ALA B N 1
ATOM 3374 C CA . ALA B 1 188 ? 5.75 -3.166 -7.062 1 95.75 188 ALA B CA 1
ATOM 3375 C C . ALA B 1 188 ? 5.762 -2.037 -8.086 1 95.75 188 ALA B C 1
ATOM 3377 O O . ALA B 1 188 ? 6.727 -1.883 -8.836 1 95.75 188 ALA B O 1
ATOM 3378 N N . LEU B 1 189 ? 4.703 -1.259 -8.141 1 95.19 189 LEU B N 1
ATOM 3379 C CA . LEU B 1 189 ? 4.562 -0.331 -9.258 1 95.19 189 LEU B CA 1
ATOM 3380 C C . LEU B 1 189 ? 5.07 1.056 -8.883 1 95.19 189 LEU B C 1
ATOM 3382 O O . LEU B 1 189 ? 5.645 1.762 -9.711 1 95.19 189 LEU B O 1
ATOM 3386 N N . VAL B 1 190 ? 4.816 1.49 -7.66 1 98.12 190 VAL B N 1
ATOM 3387 C CA . VAL B 1 190 ? 5.289 2.805 -7.234 1 98.12 190 VAL B CA 1
ATOM 3388 C C . VAL B 1 190 ? 6.758 2.721 -6.824 1 98.12 190 VAL B C 1
ATOM 3390 O O . VAL B 1 190 ? 7.586 3.494 -7.309 1 98.12 190 VAL B O 1
ATOM 3393 N N . CYS B 1 191 ? 7.078 1.751 -5.918 1 97.94 191 CYS B N 1
ATOM 3394 C CA . CYS B 1 191 ? 8.414 1.696 -5.344 1 97.94 191 CYS B CA 1
ATOM 3395 C C . CYS B 1 191 ? 9.312 0.752 -6.137 1 97.94 191 CYS B C 1
ATOM 3397 O O . CYS B 1 191 ? 10.5 0.626 -5.848 1 97.94 191 CYS B O 1
ATOM 3399 N N . LYS B 1 192 ? 8.75 0.014 -7.09 1 94.94 192 LYS B N 1
ATOM 3400 C CA . LYS B 1 192 ? 9.469 -0.789 -8.07 1 94.94 192 LYS B CA 1
ATOM 3401 C C . LYS B 1 192 ? 10.203 -1.946 -7.398 1 94.94 192 LYS B C 1
ATOM 3403 O O . LYS B 1 192 ? 11.336 -2.266 -7.762 1 94.94 192 LYS B O 1
ATOM 3408 N N . LEU B 1 193 ? 9.578 -2.486 -6.32 1 95.75 193 LEU B N 1
ATOM 3409 C CA . LEU B 1 193 ? 10.148 -3.715 -5.785 1 95.75 193 LEU B CA 1
ATOM 3410 C C . LEU B 1 193 ? 10.258 -4.785 -6.867 1 95.75 193 LEU B C 1
ATOM 3412 O O . LEU B 1 193 ? 9.344 -4.938 -7.684 1 95.75 193 LEU B O 1
ATOM 3416 N N . GLU B 1 194 ? 11.398 -5.453 -6.883 1 93.44 194 GLU B N 1
ATOM 3417 C CA . GLU B 1 194 ? 11.602 -6.543 -7.832 1 93.44 194 GLU B CA 1
ATOM 3418 C C . GLU B 1 194 ? 10.555 -7.641 -7.637 1 93.44 194 GLU B C 1
ATOM 3420 O O . GLU B 1 194 ? 10.227 -7.992 -6.504 1 93.44 194 GLU B O 1
ATOM 3425 N N . GLY B 1 195 ? 10.008 -8.117 -8.75 1 93.56 195 GLY B N 1
ATOM 3426 C CA . GLY B 1 195 ? 8.992 -9.156 -8.688 1 93.56 195 GLY B CA 1
ATOM 3427 C C . GLY B 1 195 ? 9.195 -10.258 -9.711 1 93.56 195 GLY B C 1
ATOM 3428 O O . GLY B 1 195 ? 10.07 -10.156 -10.57 1 93.56 195 GLY B O 1
ATOM 3429 N N . TYR B 1 196 ? 8.328 -11.281 -9.594 1 93.06 196 TYR B N 1
ATOM 3430 C CA . TYR B 1 196 ? 8.453 -12.469 -10.438 1 93.06 196 TYR B CA 1
ATOM 3431 C C . TYR B 1 196 ? 7.133 -12.773 -11.133 1 93.06 196 TYR B C 1
ATOM 3433 O O . TYR B 1 196 ? 7.012 -13.789 -11.828 1 93.06 196 TYR B O 1
ATOM 3441 N N . GLY B 1 197 ? 6.219 -11.898 -10.938 1 94.06 197 GLY B N 1
ATOM 3442 C CA . GLY B 1 197 ? 4.867 -12.18 -11.398 1 94.06 197 GLY B CA 1
ATOM 3443 C C . GLY B 1 197 ? 3.975 -12.758 -10.32 1 94.06 197 GLY B C 1
ATOM 3444 O O . GLY B 1 197 ? 4.32 -12.719 -9.133 1 94.06 197 GLY B O 1
ATOM 3445 N N . ALA B 1 198 ? 2.799 -13.156 -10.711 1 95.94 198 ALA B N 1
ATOM 3446 C CA . ALA B 1 198 ? 1.851 -13.742 -9.766 1 95.94 198 ALA B CA 1
ATOM 3447 C C . ALA B 1 198 ? 1.617 -15.219 -10.07 1 95.94 198 ALA B C 1
ATOM 3449 O O . ALA B 1 198 ? 1.336 -15.586 -11.211 1 95.94 198 ALA B O 1
ATOM 3450 N N . ILE B 1 199 ? 1.77 -16.062 -9.078 1 96 199 ILE B N 1
ATOM 3451 C CA . ILE B 1 199 ? 1.463 -17.484 -9.227 1 96 199 ILE B CA 1
ATOM 3452 C C . ILE B 1 199 ? -0.025 -17.719 -8.977 1 96 199 ILE B C 1
ATOM 3454 O O . ILE B 1 199 ? -0.694 -16.891 -8.352 1 96 199 ILE B O 1
ATOM 3458 N N . LEU B 1 200 ? -0.479 -18.875 -9.477 1 95.75 200 LEU B N 1
ATOM 3459 C CA . LEU B 1 200 ? -1.848 -19.297 -9.195 1 95.75 200 LEU B CA 1
ATOM 3460 C C . LEU B 1 200 ? -1.902 -20.188 -7.957 1 95.75 200 LEU B C 1
ATOM 3462 O O . LEU B 1 200 ? -1.055 -21.062 -7.785 1 95.75 200 LEU B O 1
ATOM 3466 N N . LEU B 1 201 ? -2.742 -19.859 -7.09 1 97.06 201 LEU B N 1
ATOM 3467 C CA . LEU B 1 201 ? -3.049 -20.688 -5.93 1 97.06 201 LEU B CA 1
ATOM 3468 C C . LEU B 1 201 ? -4.363 -21.438 -6.129 1 97.06 201 LEU B C 1
ATOM 3470 O O . LEU B 1 201 ? -5.434 -20.828 -6.141 1 97.06 201 LEU B O 1
ATOM 3474 N N . SER B 1 202 ? -4.273 -22.703 -6.305 1 95.81 202 SER B N 1
ATOM 3475 C CA . SER B 1 202 ? -5.441 -23.531 -6.578 1 95.81 202 SER B CA 1
ATOM 3476 C C . SER B 1 202 ? -5.289 -24.906 -5.953 1 95.81 202 SER B C 1
ATOM 3478 O O . SER B 1 202 ? -4.23 -25.25 -5.414 1 95.81 202 SER B O 1
ATOM 3480 N N . GLU B 1 203 ? -6.383 -25.578 -5.938 1 92.38 203 GLU B N 1
ATOM 3481 C CA . GLU B 1 203 ? -6.367 -26.938 -5.434 1 92.38 203 GLU B CA 1
ATOM 3482 C C . GLU B 1 203 ? -5.395 -27.812 -6.23 1 92.38 203 GLU B C 1
ATOM 3484 O O . GLU B 1 203 ? -4.625 -28.578 -5.656 1 92.38 203 GLU B O 1
ATOM 3489 N N . LYS B 1 204 ? -5.445 -27.625 -7.512 1 90.56 204 LYS B N 1
ATOM 3490 C CA . LYS B 1 204 ? -4.5 -28.328 -8.375 1 90.56 204 LYS B CA 1
ATOM 3491 C C . LYS B 1 204 ? -3.205 -27.547 -8.539 1 90.56 204 LYS B C 1
ATOM 3493 O O . LYS B 1 204 ? -3.236 -26.344 -8.812 1 90.56 204 LYS B O 1
ATOM 3498 N N . LYS B 1 205 ? -2.195 -28.266 -8.352 1 87.69 205 LYS B N 1
ATOM 3499 C CA . LYS B 1 205 ? -0.899 -27.609 -8.516 1 87.69 205 LYS B CA 1
ATOM 3500 C C . LYS B 1 205 ? -0.617 -27.312 -9.984 1 87.69 205 LYS B C 1
ATOM 3502 O O . LYS B 1 205 ? -0.744 -28.188 -10.844 1 87.69 205 LYS B O 1
ATOM 3507 N N . VAL B 1 206 ? -0.352 -26.031 -10.266 1 91.06 206 VAL B N 1
ATOM 3508 C CA . VAL B 1 206 ? 0.076 -25.656 -11.609 1 91.06 206 VAL B CA 1
ATOM 3509 C C . VAL B 1 206 ? 1.245 -24.672 -11.531 1 91.06 206 VAL B C 1
ATOM 3511 O O . VAL B 1 206 ? 1.296 -23.828 -10.633 1 91.06 206 VAL B O 1
ATOM 3514 N N . ASN B 1 207 ? 2.176 -24.875 -12.461 1 93.38 207 ASN B N 1
ATOM 3515 C CA . ASN B 1 207 ? 3.295 -23.953 -12.578 1 93.38 207 ASN B CA 1
ATOM 3516 C C . ASN B 1 207 ? 3.016 -22.859 -13.602 1 93.38 207 ASN B C 1
ATOM 3518 O O . ASN B 1 207 ? 3.5 -22.938 -14.734 1 93.38 207 ASN B O 1
ATOM 3522 N N . TYR B 1 208 ? 2.207 -21.969 -13.195 1 95.62 208 TYR B N 1
ATOM 3523 C CA . TYR B 1 208 ? 1.789 -20.859 -14.031 1 95.62 208 TYR B CA 1
ATOM 3524 C C . TYR B 1 208 ? 2.1 -19.516 -13.352 1 95.62 208 TYR B C 1
ATOM 3526 O O . TYR B 1 208 ? 1.814 -19.344 -12.172 1 95.62 208 TYR B O 1
ATOM 3534 N N . ILE B 1 209 ? 2.68 -18.594 -14.109 1 95.62 209 ILE B N 1
ATOM 3535 C CA . ILE B 1 209 ? 2.928 -17.25 -13.586 1 95.62 209 ILE B CA 1
ATOM 3536 C C . ILE B 1 209 ? 2.221 -16.219 -14.461 1 95.62 209 ILE B C 1
ATOM 3538 O O . ILE B 1 209 ? 2.414 -16.188 -15.68 1 95.62 209 ILE B O 1
ATOM 3542 N N . ASP B 1 210 ? 1.419 -15.406 -13.758 1 93.62 210 ASP B N 1
ATOM 3543 C CA . ASP B 1 210 ? 0.725 -14.289 -14.391 1 93.62 210 ASP B CA 1
ATOM 3544 C C . ASP B 1 210 ? 1.605 -13.039 -14.422 1 93.62 210 ASP B C 1
ATOM 3546 O O . ASP B 1 210 ? 2.01 -12.531 -13.375 1 93.62 210 ASP B O 1
ATOM 3550 N N . THR B 1 211 ? 1.929 -12.562 -15.578 1 88.31 211 THR B N 1
ATOM 3551 C CA . THR B 1 211 ? 2.766 -11.375 -15.703 1 88.31 211 THR B CA 1
ATOM 3552 C C . THR B 1 211 ? 2.006 -10.25 -16.391 1 88.31 211 THR B C 1
ATOM 3554 O O . THR B 1 211 ? 1.101 -10.508 -17.203 1 88.31 211 THR B O 1
ATOM 3557 N N . SER B 1 212 ? 2.309 -9.039 -15.875 1 75.62 212 SER B N 1
ATOM 3558 C CA . SER B 1 212 ? 1.672 -7.875 -16.484 1 75.62 212 SER B CA 1
ATOM 3559 C C . SER B 1 212 ? 2.271 -7.574 -17.859 1 75.62 212 SER B C 1
ATOM 3561 O O . SER B 1 212 ? 3.455 -7.828 -18.094 1 75.62 212 SER B O 1
ATOM 3563 N N . ARG B 1 213 ? 1.46 -6.996 -18.688 1 64.12 213 ARG B N 1
ATOM 3564 C CA . ARG B 1 213 ? 1.856 -6.633 -20.047 1 64.12 213 ARG B CA 1
ATOM 3565 C C . ARG B 1 213 ? 2.898 -5.52 -20.031 1 64.12 213 ARG B C 1
ATOM 3567 O O . ARG B 1 213 ? 3.646 -5.348 -21 1 64.12 213 ARG B O 1
ATOM 3574 N N . SER B 1 214 ? 2.936 -4.891 -18.922 1 63.59 214 SER B N 1
ATOM 3575 C CA . SER B 1 214 ? 3.783 -3.705 -18.875 1 63.59 214 SER B CA 1
ATOM 3576 C C . SER B 1 214 ? 5.062 -3.965 -18.078 1 63.59 214 SER B C 1
ATOM 3578 O O . SER B 1 214 ? 5.785 -3.027 -17.734 1 63.59 214 SER B O 1
ATOM 3580 N N . GLY B 1 215 ? 5.34 -5.172 -17.984 1 70.44 215 GLY B N 1
ATOM 3581 C CA . GLY B 1 215 ? 6.555 -5.473 -17.25 1 70.44 215 GLY B CA 1
ATOM 3582 C C . GLY B 1 215 ? 7.812 -5.324 -18.078 1 70.44 215 GLY B C 1
ATOM 3583 O O . GLY B 1 215 ? 7.75 -5.309 -19.312 1 70.44 215 GLY B O 1
ATOM 3584 N N . ASP B 1 216 ? 8.867 -5.043 -17.422 1 82.19 216 ASP B N 1
ATOM 3585 C CA . ASP B 1 216 ? 10.164 -5.066 -18.094 1 82.19 216 ASP B CA 1
ATOM 3586 C C . ASP B 1 216 ? 10.664 -6.5 -18.266 1 82.19 216 ASP B C 1
ATOM 3588 O O . ASP B 1 216 ? 10.062 -7.441 -17.75 1 82.19 216 ASP B O 1
ATOM 3592 N N . TRP B 1 217 ? 11.672 -6.668 -19.141 1 89.5 217 TRP B N 1
ATOM 3593 C CA . TRP B 1 217 ? 12.148 -8 -19.5 1 89.5 217 TRP B CA 1
ATOM 3594 C C . TRP B 1 217 ? 12.555 -8.789 -18.266 1 89.5 217 TRP B C 1
ATOM 3596 O O . TRP B 1 217 ? 12.422 -10.016 -18.234 1 89.5 217 TRP B O 1
ATOM 3606 N N . ARG B 1 218 ? 13.023 -8.172 -17.312 1 90.06 218 ARG B N 1
ATOM 3607 C CA . ARG B 1 218 ? 13.516 -8.828 -16.094 1 90.06 218 ARG B CA 1
ATOM 3608 C C . ARG B 1 218 ? 12.398 -9.602 -15.406 1 90.06 218 ARG B C 1
ATOM 3610 O O . ARG B 1 218 ? 12.641 -10.648 -14.812 1 90.06 218 ARG B O 1
ATOM 3617 N N . ARG B 1 219 ? 11.195 -9.07 -15.438 1 88.38 219 ARG B N 1
ATOM 3618 C CA . ARG B 1 219 ? 10.07 -9.734 -14.797 1 88.38 219 ARG B CA 1
ATOM 3619 C C . ARG B 1 219 ? 9.805 -11.102 -15.438 1 88.38 219 ARG B C 1
ATOM 3621 O O . ARG B 1 219 ? 9.578 -12.086 -14.727 1 88.38 219 ARG B O 1
ATOM 3628 N N . TYR B 1 220 ? 9.852 -11.141 -16.781 1 91.31 220 TYR B N 1
ATOM 3629 C CA . TYR B 1 220 ? 9.641 -12.391 -17.5 1 91.31 220 TYR B CA 1
ATOM 3630 C C . TYR B 1 220 ? 10.789 -13.359 -17.266 1 91.31 220 TYR B C 1
ATOM 3632 O O . TYR B 1 220 ? 10.57 -14.562 -17.078 1 91.31 220 TYR B O 1
ATOM 3640 N N . TYR B 1 221 ? 11.93 -12.789 -17.281 1 93.88 221 TYR B N 1
ATOM 3641 C CA . TYR B 1 221 ? 13.141 -13.555 -17.016 1 93.88 221 TYR B CA 1
ATOM 3642 C C . TYR B 1 221 ? 13.109 -14.148 -15.602 1 93.88 221 TYR B C 1
ATOM 3644 O O . TYR B 1 221 ? 13.352 -15.344 -15.422 1 93.88 221 TYR B O 1
ATOM 3652 N N . ASN B 1 222 ? 12.766 -13.32 -14.609 1 93.25 222 ASN B N 1
ATOM 3653 C CA . ASN B 1 222 ? 12.68 -13.766 -13.219 1 93.25 222 ASN B CA 1
ATOM 3654 C C . ASN B 1 222 ? 11.625 -14.844 -13.039 1 93.25 222 ASN B C 1
ATOM 3656 O O . ASN B 1 222 ? 11.82 -15.789 -12.273 1 93.25 222 ASN B O 1
ATOM 3660 N N . ALA B 1 223 ? 10.523 -14.625 -13.703 1 93.94 223 ALA B N 1
ATOM 3661 C CA . ALA B 1 223 ? 9.445 -15.609 -13.633 1 93.94 223 ALA B CA 1
ATOM 3662 C C . ALA B 1 223 ? 9.93 -16.984 -14.102 1 93.94 223 ALA B C 1
ATOM 3664 O O . ALA B 1 223 ? 9.68 -17.984 -13.438 1 93.94 223 ALA B O 1
ATOM 3665 N N . ALA B 1 224 ? 10.641 -17.016 -15.188 1 94.5 224 ALA B N 1
ATOM 3666 C CA . ALA B 1 224 ? 11.172 -18.266 -15.727 1 94.5 224 ALA B CA 1
ATOM 3667 C C . ALA B 1 224 ? 12.164 -18.891 -14.766 1 94.5 224 ALA B C 1
ATOM 3669 O O . ALA B 1 224 ? 12.102 -20.094 -14.5 1 94.5 224 ALA B O 1
ATOM 3670 N N . LYS B 1 225 ? 13.031 -18.047 -14.234 1 93.44 225 LYS B N 1
ATOM 3671 C CA . LYS B 1 225 ? 14.055 -18.547 -13.32 1 93.44 225 LYS B CA 1
ATOM 3672 C C . LYS B 1 225 ? 13.414 -19.141 -12.062 1 93.44 225 LYS B C 1
ATOM 3674 O O . LYS B 1 225 ? 13.891 -20.156 -11.539 1 93.44 225 LYS B O 1
ATOM 3679 N N . LEU B 1 226 ? 12.391 -18.531 -11.664 1 92.31 226 LEU B N 1
ATOM 3680 C CA . LEU B 1 226 ? 11.68 -19.031 -10.484 1 92.31 226 LEU B CA 1
ATOM 3681 C C . LEU B 1 226 ? 11.078 -20.406 -10.766 1 92.31 226 LEU B C 1
ATOM 3683 O O . LEU B 1 226 ? 11.203 -21.328 -9.945 1 92.31 226 LEU B O 1
ATOM 3687 N N . LEU B 1 227 ? 10.469 -20.547 -11.922 1 91.88 227 LEU B N 1
ATOM 3688 C CA . LEU B 1 227 ? 9.82 -21.797 -12.297 1 91.88 227 LEU B CA 1
ATOM 3689 C C . LEU B 1 227 ? 10.844 -22.922 -12.422 1 91.88 227 LEU B C 1
ATOM 3691 O O . LEU B 1 227 ? 10.508 -24.094 -12.234 1 91.88 227 LEU B O 1
ATOM 3695 N N . LEU B 1 228 ? 12.062 -22.531 -12.656 1 91.12 228 LEU B N 1
ATOM 3696 C CA . LEU B 1 228 ? 13.141 -23.5 -12.812 1 91.12 228 LEU B CA 1
ATOM 3697 C C . LEU B 1 228 ? 13.82 -23.781 -11.477 1 91.12 228 LEU B C 1
ATOM 3699 O O . LEU B 1 228 ? 14.672 -24.672 -11.375 1 91.12 228 LEU B O 1
ATOM 3703 N N . GLY B 1 229 ? 13.406 -23.125 -10.406 1 84.69 229 GLY B N 1
ATOM 3704 C CA . GLY B 1 229 ? 14.016 -23.297 -9.094 1 84.69 229 GLY B CA 1
ATOM 3705 C C . GLY B 1 229 ? 15.352 -22.594 -8.961 1 84.69 229 GLY B C 1
ATOM 3706 O O . GLY B 1 229 ? 16.125 -22.891 -8.047 1 84.69 229 GLY B O 1
ATOM 3707 N N . ASN B 1 230 ? 15.672 -21.672 -9.852 1 76.88 230 ASN B N 1
ATOM 3708 C CA . ASN B 1 230 ? 16.953 -20.969 -9.883 1 76.88 230 ASN B CA 1
ATOM 3709 C C . ASN B 1 230 ? 16.781 -19.484 -9.57 1 76.88 230 ASN B C 1
ATOM 3711 O O . ASN B 1 230 ? 17.344 -18.625 -10.266 1 76.88 230 ASN B O 1
ATOM 3715 N N . PHE B 1 231 ? 15.922 -19.297 -8.57 1 72.5 231 PHE B N 1
ATOM 3716 C CA . PHE B 1 231 ? 15.719 -17.875 -8.297 1 72.5 231 PHE B CA 1
ATOM 3717 C C . PHE B 1 231 ? 16.609 -17.406 -7.152 1 72.5 231 PHE B C 1
ATOM 3719 O O . PHE B 1 231 ? 16.953 -18.188 -6.262 1 72.5 231 PHE B O 1
ATOM 3726 N N . LYS B 1 232 ? 17.391 -16.297 -7.504 1 66.38 232 LYS B N 1
ATOM 3727 C CA . LYS B 1 232 ? 18.266 -15.672 -6.516 1 66.38 232 LYS B CA 1
ATOM 3728 C C . LYS B 1 232 ? 17.531 -14.617 -5.707 1 66.38 232 LYS B C 1
ATOM 3730 O O . LYS B 1 232 ? 16.672 -13.898 -6.246 1 66.38 232 LYS B O 1
#

Organism: Methanocaldococcus infernus (strain DSM 11812 / JCM 15783 / ME) (NCBI:txid573063)

Solvent-accessible surface area (backbone atoms only — not comparable to full-atom values): 23835 Å² total; per-residue (Å²): 67,37,39,32,26,44,59,87,47,66,34,54,53,52,21,51,51,53,40,45,73,72,69,46,57,68,46,80,37,72,46,57,69,61,50,57,67,44,59,80,36,86,73,40,55,26,36,31,40,31,36,43,59,61,86,61,40,50,60,55,48,34,72,74,65,46,71,63,42,42,28,38,35,33,43,34,87,76,71,62,44,68,26,34,38,25,34,41,43,56,70,61,50,87,52,63,67,43,53,44,47,50,51,53,34,48,38,51,51,34,45,74,71,74,35,83,70,32,35,36,40,32,18,42,36,48,71,86,45,59,84,74,34,73,69,35,35,50,35,44,53,48,44,55,53,40,51,70,70,44,92,61,78,60,45,72,72,20,50,51,61,43,58,43,44,66,70,60,40,32,34,41,33,40,72,34,7,37,51,17,32,48,47,46,39,41,41,41,62,55,67,54,41,56,47,33,32,21,36,57,34,35,89,64,89,54,52,40,31,49,40,64,71,81,50,57,27,62,34,56,38,39,30,52,30,45,56,70,72,63,63,125,66,36,40,34,26,44,58,87,47,66,34,53,52,51,21,52,51,53,38,45,74,71,70,44,57,69,46,79,37,73,44,58,68,62,51,57,65,44,58,80,35,86,73,42,55,26,36,32,40,33,37,44,58,60,86,60,39,50,61,54,48,36,73,73,66,47,73,64,43,42,28,36,35,34,43,34,87,75,71,64,44,68,27,34,37,26,35,43,42,56,68,60,49,89,51,66,65,43,54,44,48,50,50,54,33,48,37,51,52,34,44,73,72,72,35,83,69,33,37,36,40,32,18,42,35,48,70,86,46,60,84,73,33,71,70,36,36,50,35,44,53,50,45,54,52,38,50,69,71,42,90,61,77,59,44,72,72,20,49,52,60,44,59,42,43,65,71,58,40,32,33,41,33,41,71,33,7,37,51,17,32,47,46,45,38,43,41,41,61,57,67,54,40,56,47,33,32,22,36,58,34,35,90,62,88,54,50,39,30,48,41,62,70,82,50,56,29,62,34,56,38,40,30,52,30,43,55,71,72,63,62,126

Foldseek 3Di:
DEEEEDDDFVQQVVLVVVCVVVVHDYYYDHDLVVQVVCFPPPVHLAGEDAQPDCVRNVVVVCVVFPQKAKWWWFQQPQPRDIATFDRQAQAQDDALVSLLLLVVLVQVVCVVLVHHAQAEEEADAFPVCQPVDPRRNVLLVSSVVSCVPHPDHYDYGYHCVVVCSNVPRHYYYYSHNVRRNVVCCVQCVVVNTDTQAMDIRGPDDTRYGYDYNPDGSVNPNQVVCVSVSNHD/DEEEEDDPFVQQVVLVVVCVVVVHDYYYDHDLVVQVVCFPPPVYLAGEDAQPDCVRNVVVCCVVFPQKAKWWWFQQPQPRDIATFDRQAQAQDDALVSLLLLVVLVQVVCVVLVHHAQAEEEADAFPVCQPVDPRRNVLLVSSVVSCVPHPDHYDYGYHCVVVCSNVPRHYYYYSHNVRRNVVCCVQCVVVNTDTQAMDIRGPDDTRYGYDYNPDGSVNPNQVVCVSVSNHD

Secondary structure (DSSP, 8-state):
-EEEE-SS-HHHHHHHHHHHHTT--EEEE--HHHHHHTTT-TT-SEEE-TTS-HHHHHHHHHHHH-SEEEEEEEE-TTT--EEEEE--STTS-SSHHHHHHHHHHHHHHHHHTT----EEE--SS-GGGTTS-HHHHHHHHHHHHHHHH-SS-EE--SS-HHHHHHTT--EEE-SSHHHHHHHHIIIIIIS---EEEEEEEESS---EEE--TT--HHHHHHHHHHHTT---/-EEEE-SS-HHHHHHHHHHHHTT--EEEE--HHHHHHTTT-TT-SEEE-TTS-HHHHHHHHHHHH-SEEEEEEEE-TTT--EEEEE--STTS-SSHHHHHHHHHHHHHHHHHTT----EEE--SS-GGGTTS-HHHHHHHHHHHHHHHH-SS-EE--SS-HHHHHHTT--EEE-SSHHHHHHHHIIIIIIS---EEEEEEEESS---EEE--TT--HHHHHHHHHHHTT---

Radius of gyration: 23.5 Å; Cα contacts (8 Å, |Δi|>4): 1010; chains: 2; bounding box: 43×67×58 Å

Sequence (464 aa):
MIIIGYRGNEEVLKAYEKLKEEGIEVKIVKDPEELISYLFDKDVKGVIRGSLPSSEVIPLLRERLGKFYRASILKNPFTKNIFLLSPVGIDEVKGLEDKINIINYGAKFLEELKIEPKIALLSGGRLEDLGRDERVDRTIKEAEEVKKRVSYIVEHRGIVIEEYLKEDFNLIVAPDGISGNLIFRCLALVCKLEGYGAILLSEKKVNYIDTSRSGDWRRYYNAAKLLLGNFKMIIIGYRGNEEVLKAYEKLKEEGIEVKIVKDPEELISYLFDKDVKGVIRGSLPSSEVIPLLRERLGKFYRASILKNPFTKNIFLLSPVGIDEVKGLEDKINIINYGAKFLEELKIEPKIALLSGGRLEDLGRDERVDRTIKEAEEVKKRVSYIVEHRGIVIEEYLKEDFNLIVAPDGISGNLIFRCLALVCKLEGYGAILLSEKKVNYIDTSRSGDWRRYYNAAKLLLGNFK

InterPro domains:
  IPR016764 Methyltransferase Mtx subunit X [PIRSF019709] (8-227)
  IPR016764 Methyltransferase Mtx subunit X [TIGR03270] (26-227)

Nearest PDB structures (foldseek):
  3u9e-assembly1_B  TM=7.410E-01  e=1.098E-09  Listeria monocytogenes EGD-e
  1vmi-assembly1_A-2  TM=7.194E-01  e=3.908E-08  Escherichia coli
  8gs5-assembly1_C  TM=6.036E-01  e=3.837E-05  Homo sapiens
  8gs5-assembly2_K  TM=6.008E-01  e=5.278E-05  Homo sapiens
  8zj3-assembly2_C  TM=5.756E-01  e=4.064E-04  Comamonas testosteroni KF-1

pLDDT: mean 94.88, std 5.45, range [63.44, 98.94]